Protein AF-0000000078103869 (afdb_homodimer)

Sequence (436 aa):
MKSFYYKFLCLVILSFFNNHHFGSADPTDGFTLVPLTEDNFKLQKPYNEPLDDRYSYKDGVRSFWIYNNDKPFKTDSTTRPRTELRITGHDYSSGIWQFEGYAYVPSGTSGVTIVQIHGATEGATTLQLRMYEGDGGDLRYYRYNLVDTDLYDKWFRVNIIHNVDKGKVIVFIDGVKKFVVKDQGPGDLYFKCGVYAAPFNSSNYMESRWKEIKLYKKMKSFYYKFLCLVILSFFNNHHFGSADPTDGFTLVPLTEDNFKLQKPYNEPLDDRYSYKDGVRSFWIYNNDKPFKTDSTTRPRTELRITGHDYSSGIWQFEGYAYVPSGTSGVTIVQIHGATEGATTLQLRMYEGDGGDLRYYRYNLVDTDLYDKWFRVNIIHNVDKGKVIVFIDGVKKFVVKDQGPGDLYFKCGVYAAPFNSSNYMESRWKEIKLYKK

Foldseek 3Di:
DPPPPPPPPPPPPPPPPPPPPVPQDFPCPPWDFDDDDPVQKDWFFQCPDDLVVAWDDDPQKIKGKDFQPGHDRDPPDPFTTFIKIWGDPDFDFAAKKKKKWKKAWAAQFAQKFFKFKAFDPPPRTQWTWGWHPPALIFTAGADPHTQDDNRHPDIKMWMWMQHQVVQKIWIDINRHTRDIDGTPHGGRITMMGWIGGHPPDGGRMTMMMIGDITMIGD/DDDPPPPPPPPPPPPPPPPPPVPQDFPCPPWDFDDDDPVQKDWFFQCPDDLVVAWDDDPQKIKGKDFQPGHDRDPPDPFTTFIKIWGDPDFDFAAKKKKKWKKAWAQQFAQKFFKFKAFDPPPRTQWTWGWHPPALIFTAGADPHTQDDNRHPDIKMWMWMQHQVVQKIWIDINRHTRDIDGTPHGGRITMMGWIGGHPPDGGRMTMMMIGDITMIGD

InterPro domains:
  IPR013320 Concanavalin A-like lectin/glucanase domain superfamily [SSF49899] (41-217)
  IPR014895 Alginate lyase 2 [PF08787] (39-216)

Organism: Rosa chinensis (NCBI:txid74649)

Structure (mmCIF, N/CA/C/O backbone):
data_AF-0000000078103869-model_v1
#
loop_
_entity.id
_entity.type
_entity.pdbx_description
1 polymer 'Putative concanavalin A-like lectin/glucanase domain-containing protein'
#
loop_
_atom_site.group_PDB
_atom_site.id
_atom_site.type_symbol
_atom_site.label_atom_id
_atom_site.label_alt_id
_atom_site.label_comp_id
_atom_site.label_asym_id
_atom_site.label_entity_id
_atom_site.label_seq_id
_atom_site.pdbx_PDB_ins_code
_atom_site.Cartn_x
_atom_site.Cartn_y
_atom_site.Cartn_z
_atom_site.occupancy
_atom_site.B_iso_or_equiv
_atom_site.auth_seq_id
_atom_site.auth_comp_id
_atom_site.auth_asym_id
_atom_site.auth_atom_id
_atom_site.pdbx_PDB_model_num
ATOM 1 N N . MET A 1 1 ? 47.844 17.188 -63.688 1 28.3 1 MET A N 1
ATOM 2 C CA . MET A 1 1 ? 46.469 16.688 -63.531 1 28.3 1 MET A CA 1
ATOM 3 C C . MET A 1 1 ? 46.062 16.703 -62.062 1 28.3 1 MET A C 1
ATOM 5 O O . MET A 1 1 ? 46.5 15.852 -61.281 1 28.3 1 MET A O 1
ATOM 9 N N . LYS A 1 2 ? 46.094 18 -61.469 1 35.94 2 LYS A N 1
ATOM 10 C CA . LYS A 1 2 ? 45.875 18.375 -60.062 1 35.94 2 LYS A CA 1
ATOM 11 C C . LYS A 1 2 ? 44.5 17.906 -59.594 1 35.94 2 LYS A C 1
ATOM 13 O O . LYS A 1 2 ? 43.5 18.219 -60.219 1 35.94 2 LYS A O 1
ATOM 18 N N . SER A 1 3 ? 44.438 16.75 -58.844 1 34.41 3 SER A N 1
ATOM 19 C CA . SER A 1 3 ? 43.375 16.016 -58.188 1 34.41 3 SER A CA 1
ATOM 20 C C . SER A 1 3 ? 42.625 16.906 -57.188 1 34.41 3 SER A C 1
ATOM 22 O O . SER A 1 3 ? 43.25 17.562 -56.344 1 34.41 3 SER A O 1
ATOM 24 N N . PHE A 1 4 ? 41.5 17.562 -57.562 1 34.81 4 PHE A N 1
ATOM 25 C CA . PHE A 1 4 ? 40.562 18.359 -56.812 1 34.81 4 PHE A CA 1
ATOM 26 C C . PHE A 1 4 ? 40 17.547 -55.625 1 34.81 4 PHE A C 1
ATOM 28 O O . PHE A 1 4 ? 39.406 16.484 -55.844 1 34.81 4 PHE A O 1
ATOM 35 N N . TYR A 1 5 ? 40.562 17.594 -54.469 1 32.09 5 TYR A N 1
ATOM 36 C CA . TYR A 1 5 ? 40.156 17.062 -53.188 1 32.09 5 TYR A CA 1
ATOM 37 C C . TYR A 1 5 ? 38.812 17.609 -52.75 1 32.09 5 TYR A C 1
ATOM 39 O O . TYR A 1 5 ? 38.625 18.828 -52.625 1 32.09 5 TYR A O 1
ATOM 47 N N . TYR A 1 6 ? 37.656 17.094 -53.281 1 29.59 6 TYR A N 1
ATOM 48 C CA . TYR A 1 6 ? 36.312 17.406 -52.844 1 29.59 6 TYR A CA 1
ATOM 49 C C . TYR A 1 6 ? 36.188 17.203 -51.312 1 29.59 6 TYR A C 1
ATOM 51 O O . TYR A 1 6 ? 36.5 16.125 -50.812 1 29.59 6 TYR A O 1
ATOM 59 N N . LYS A 1 7 ? 36.312 18.297 -50.5 1 33.09 7 LYS A N 1
ATOM 60 C CA . LYS A 1 7 ? 36.031 18.406 -49.094 1 33.09 7 LYS A CA 1
ATOM 61 C C . LYS A 1 7 ? 34.562 18.016 -48.781 1 33.09 7 LYS A C 1
ATOM 63 O O . LYS A 1 7 ? 33.625 18.641 -49.312 1 33.09 7 LYS A O 1
ATOM 68 N N . PHE A 1 8 ? 34.188 16.688 -48.75 1 32.72 8 PHE A N 1
ATOM 69 C CA . PHE A 1 8 ? 32.875 16.234 -48.281 1 32.72 8 PHE A CA 1
ATOM 70 C C . PHE A 1 8 ? 32.562 16.812 -46.906 1 32.72 8 PHE A C 1
ATOM 72 O O . PHE A 1 8 ? 33.312 16.562 -45.938 1 32.72 8 PHE A O 1
ATOM 79 N N . LEU A 1 9 ? 32.062 18.031 -46.812 1 30.16 9 LEU A N 1
ATOM 80 C CA . LEU A 1 9 ? 31.484 18.578 -45.594 1 30.16 9 LEU A CA 1
ATOM 81 C C . LEU A 1 9 ? 30.359 17.688 -45.094 1 30.16 9 LEU A C 1
ATOM 83 O O . LEU A 1 9 ? 29.344 17.516 -45.781 1 30.16 9 LEU A O 1
ATOM 87 N N . CYS A 1 10 ? 30.625 16.641 -44.344 1 28.56 10 CYS A N 1
ATOM 88 C CA . CYS A 1 10 ? 29.625 15.875 -43.625 1 28.56 10 CYS A CA 1
ATOM 89 C C . CYS A 1 10 ? 28.828 16.766 -42.688 1 28.56 10 CYS A C 1
ATOM 91 O O . CYS A 1 10 ? 29.391 17.344 -41.75 1 28.56 10 CYS A O 1
ATOM 93 N N . LEU A 1 11 ? 27.797 17.422 -43.156 1 32.09 11 LEU A N 1
ATOM 94 C CA . LEU A 1 11 ? 26.797 18.031 -42.281 1 32.09 11 LEU A CA 1
ATOM 95 C C . LEU A 1 11 ? 26.297 17.047 -41.25 1 32.09 11 LEU A C 1
ATOM 97 O O . LEU A 1 11 ? 25.719 16.016 -41.594 1 32.09 11 LEU A O 1
ATOM 101 N N . VAL A 1 12 ? 26.984 16.969 -40.156 1 33.88 12 VAL A N 1
ATOM 102 C CA . VAL A 1 12 ? 26.453 16.297 -38.969 1 33.88 12 VAL A CA 1
ATOM 103 C C . VAL A 1 12 ? 25.062 16.844 -38.625 1 33.88 12 VAL A C 1
ATOM 105 O O . VAL A 1 12 ? 24.906 18.031 -38.344 1 33.88 12 VAL A O 1
ATOM 108 N N . ILE A 1 13 ? 24.031 16.391 -39.312 1 35.06 13 ILE A N 1
ATOM 109 C CA . ILE A 1 13 ? 22.688 16.625 -38.812 1 35.06 13 ILE A CA 1
ATOM 110 C C . ILE A 1 13 ? 22.578 16.188 -37.375 1 35.06 13 ILE A C 1
ATOM 112 O O . ILE A 1 13 ? 22.719 15.008 -37.062 1 35.06 13 ILE A O 1
ATOM 116 N N . LEU A 1 14 ? 23.109 17.016 -36.5 1 34.69 14 LEU A N 1
ATOM 117 C CA . LEU A 1 14 ? 22.703 16.828 -35.094 1 34.69 14 LEU A CA 1
ATOM 118 C C . LEU A 1 14 ? 21.188 16.734 -34.969 1 34.69 14 LEU A C 1
ATOM 120 O O . LEU A 1 14 ? 20.484 17.719 -35.219 1 34.69 14 LEU A O 1
ATOM 124 N N . SER A 1 15 ? 20.609 15.711 -35.5 1 34.75 15 SER A N 1
ATOM 125 C CA . SER A 1 15 ? 19.234 15.492 -35.031 1 34.75 15 SER A CA 1
ATOM 126 C C . SER A 1 15 ? 19.125 15.711 -33.531 1 34.75 15 SER A C 1
ATOM 128 O O . SER A 1 15 ? 19.797 15.047 -32.75 1 34.75 15 SER A O 1
ATOM 130 N N . PHE A 1 16 ? 18.906 16.906 -33.156 1 36.47 16 PHE A N 1
ATOM 131 C CA . PHE A 1 16 ? 18.328 17.094 -31.844 1 36.47 16 PHE A CA 1
ATOM 132 C C . PHE A 1 16 ? 17.172 16.125 -31.625 1 36.47 16 PHE A C 1
ATOM 134 O O . PHE A 1 16 ? 16.109 16.281 -32.219 1 36.47 16 PHE A O 1
ATOM 141 N N . PHE A 1 17 ? 17.438 14.859 -31.5 1 36.44 17 PHE A N 1
ATOM 142 C CA . PHE A 1 17 ? 16.406 14.102 -30.812 1 36.44 17 PHE A CA 1
ATOM 143 C C . PHE A 1 17 ? 15.867 14.891 -29.625 1 36.44 17 PHE A C 1
ATOM 145 O O . PHE A 1 17 ? 16.547 15.055 -28.609 1 36.44 17 PHE A O 1
ATOM 152 N N . ASN A 1 18 ? 15.102 15.844 -29.922 1 34.44 18 ASN A N 1
ATOM 153 C CA . ASN A 1 18 ? 14.234 16.234 -28.812 1 34.44 18 ASN A CA 1
ATOM 154 C C . ASN A 1 18 ? 13.656 15.008 -28.109 1 34.44 18 ASN A C 1
ATOM 156 O O . ASN A 1 18 ? 12.883 14.25 -28.703 1 34.44 18 ASN A O 1
ATOM 160 N N . ASN A 1 19 ? 14.438 14.359 -27.328 1 36.31 19 ASN A N 1
ATOM 161 C CA . ASN A 1 19 ? 13.773 13.547 -26.328 1 36.31 19 ASN A CA 1
ATOM 162 C C . ASN A 1 19 ? 12.453 14.164 -25.875 1 36.31 19 ASN A C 1
ATOM 164 O O . ASN A 1 19 ? 12.445 15.094 -25.062 1 36.31 19 ASN A O 1
ATOM 168 N N . HIS A 1 20 ? 11.508 14.266 -26.75 1 37.09 20 HIS A N 1
ATOM 169 C CA . HIS A 1 20 ? 10.172 14.414 -26.188 1 37.09 20 HIS A CA 1
ATOM 170 C C . HIS A 1 20 ? 9.984 13.508 -24.969 1 37.09 20 HIS A C 1
ATOM 172 O O . HIS A 1 20 ? 9.945 12.289 -25.109 1 37.09 20 HIS A O 1
ATOM 178 N N . HIS A 1 21 ? 10.594 13.773 -23.906 1 40.84 21 HIS A N 1
ATOM 179 C CA . HIS A 1 21 ? 10.047 13.195 -22.688 1 40.84 21 HIS A CA 1
ATOM 180 C C . HIS A 1 21 ? 8.523 13.148 -22.734 1 40.84 21 HIS A C 1
ATOM 182 O O . HIS A 1 21 ? 7.867 14.18 -22.891 1 40.84 21 HIS A O 1
ATOM 188 N N . PHE A 1 22 ? 7.902 12.383 -23.469 1 44.97 22 PHE A N 1
ATOM 189 C CA . PHE A 1 22 ? 6.484 12.195 -23.188 1 44.97 22 PHE A CA 1
ATOM 190 C C . PHE A 1 22 ? 6.191 12.453 -21.703 1 44.97 22 PHE A C 1
ATOM 192 O O . PHE A 1 22 ? 6.57 11.656 -20.844 1 44.97 22 PHE A O 1
ATOM 199 N N . GLY A 1 23 ? 6.344 13.641 -21.312 1 50.03 23 GLY A N 1
ATOM 200 C CA . GLY A 1 23 ? 6.117 14.102 -19.953 1 50.03 23 GLY A CA 1
ATOM 201 C C . GLY A 1 23 ? 4.898 13.469 -19.297 1 50.03 23 GLY A C 1
ATOM 202 O O . GLY A 1 23 ? 3.801 13.516 -19.859 1 50.03 23 GLY A O 1
ATOM 203 N N . SER A 1 24 ? 5.027 12.461 -18.562 1 68.5 24 SER A N 1
ATOM 204 C CA . SER A 1 24 ? 3.912 12.008 -17.734 1 68.5 24 SER A CA 1
ATOM 205 C C . SER A 1 24 ? 3.027 13.172 -17.312 1 68.5 24 SER A C 1
ATOM 207 O O . SER A 1 24 ? 3.525 14.266 -17.031 1 68.5 24 SER A O 1
ATOM 209 N N . ALA A 1 25 ? 1.708 13.109 -17.641 1 86.94 25 ALA A N 1
ATOM 210 C CA . ALA A 1 25 ? 0.705 14.109 -17.281 1 86.94 25 ALA A CA 1
ATOM 211 C C . ALA A 1 25 ? 0.871 14.547 -15.82 1 86.94 25 ALA A C 1
ATOM 213 O O . ALA A 1 25 ? 1.187 13.727 -14.953 1 86.94 25 ALA A O 1
ATOM 214 N N . ASP A 1 26 ? 0.937 15.906 -15.664 1 97.62 26 ASP A N 1
ATOM 215 C CA . ASP A 1 26 ? 0.982 16.453 -14.312 1 97.62 26 ASP A CA 1
ATOM 216 C C . ASP A 1 26 ? -0.229 16 -13.492 1 97.62 26 ASP A C 1
ATOM 218 O O . ASP A 1 26 ? -1.352 15.977 -14.008 1 97.62 26 ASP A O 1
ATOM 222 N N . PRO A 1 27 ? -0.037 15.672 -12.25 1 98.25 27 PRO A N 1
ATOM 223 C CA . PRO A 1 27 ? -1.172 15.188 -11.461 1 98.25 27 PRO A CA 1
ATOM 224 C C . PRO A 1 27 ? -2.303 16.203 -11.367 1 98.25 27 PRO A C 1
ATOM 226 O O . PRO A 1 27 ? -3.449 15.844 -11.094 1 98.25 27 PRO A O 1
ATOM 229 N N . THR A 1 28 ? -2.043 17.438 -11.562 1 98.62 28 THR A N 1
ATOM 230 C CA . THR A 1 28 ? -3.064 18.469 -11.383 1 98.62 28 THR A CA 1
ATOM 231 C C . THR A 1 28 ? -3.85 18.688 -12.68 1 98.62 28 THR A C 1
ATOM 233 O 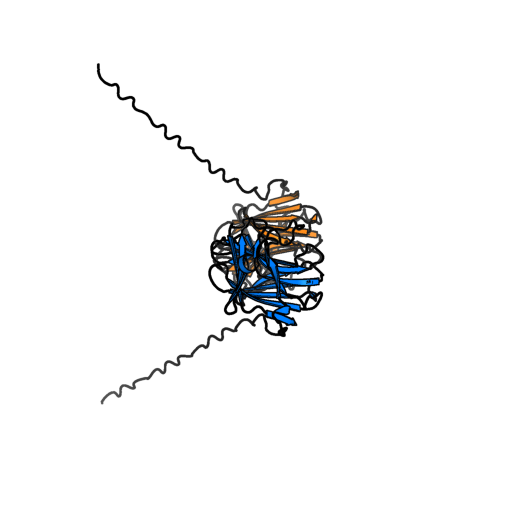O . THR A 1 28 ? -4.832 19.422 -12.695 1 98.62 28 THR A O 1
ATOM 236 N N . ASP A 1 29 ? -3.398 18.062 -13.766 1 98.25 29 ASP A N 1
ATOM 237 C CA . ASP A 1 29 ? -4.105 18.203 -15.031 1 98.25 29 ASP A CA 1
ATOM 238 C C . ASP A 1 29 ? -5.574 17.812 -14.891 1 98.25 29 ASP A C 1
ATOM 240 O O . ASP A 1 29 ? -5.891 16.766 -14.328 1 98.25 29 ASP A O 1
ATOM 244 N N . GLY A 1 30 ? -6.43 18.672 -15.438 1 98 30 GLY A N 1
ATOM 245 C CA . GLY A 1 30 ? -7.859 18.406 -15.398 1 98 30 GLY A CA 1
ATOM 246 C C . GLY A 1 30 ? -8.516 18.875 -14.109 1 98 30 GLY A C 1
ATOM 247 O O . GLY A 1 30 ? -9.734 18.797 -13.961 1 98 30 GLY A O 1
ATOM 248 N N . PHE A 1 31 ? -7.789 19.375 -13.156 1 98.75 31 PHE A N 1
ATOM 249 C CA . PHE A 1 31 ? -8.328 19.891 -11.898 1 98.75 31 PHE A CA 1
ATOM 250 C C . PHE A 1 31 ? -8.469 21.406 -11.945 1 98.75 31 PHE A C 1
ATOM 252 O O . PHE A 1 31 ? -7.777 22.062 -12.727 1 98.75 31 PHE A O 1
ATOM 259 N N . THR A 1 32 ? -9.367 21.859 -11.062 1 98.81 32 THR A N 1
ATOM 260 C CA . THR A 1 32 ? -9.531 23.297 -10.852 1 98.81 32 THR A CA 1
ATOM 261 C C . THR A 1 32 ? -9 23.719 -9.484 1 98.81 32 THR A C 1
ATOM 263 O O . THR A 1 32 ? -9.305 23.078 -8.477 1 98.81 32 THR A O 1
ATOM 266 N N . LEU A 1 33 ? -8.273 24.75 -9.484 1 98.69 33 LEU A N 1
ATOM 267 C CA . LEU A 1 33 ? -7.727 25.281 -8.242 1 98.69 33 LEU A CA 1
ATOM 268 C C . LEU A 1 33 ? -8.828 25.859 -7.367 1 98.69 33 LEU A C 1
ATOM 270 O O . LEU A 1 33 ? -9.68 26.609 -7.855 1 98.69 33 LEU A O 1
ATOM 274 N N . VAL A 1 34 ? -8.82 25.484 -6.117 1 98.75 34 VAL A N 1
ATOM 275 C CA . VAL A 1 34 ? -9.711 26.062 -5.117 1 98.75 34 VAL A CA 1
ATOM 276 C C . VAL A 1 34 ? -9.008 27.234 -4.426 1 98.75 34 VAL A C 1
ATOM 278 O O . VAL A 1 34 ? -7.961 27.062 -3.805 1 98.75 34 VAL A O 1
ATOM 281 N N . PRO A 1 35 ? -9.555 28.438 -4.555 1 98.06 35 PRO A N 1
ATOM 282 C CA . PRO A 1 35 ? -8.898 29.562 -3.879 1 98.06 35 PRO A CA 1
ATOM 283 C C . PRO A 1 35 ? -8.883 29.406 -2.359 1 98.06 35 PRO A C 1
ATOM 285 O O . PRO A 1 35 ? -9.93 29.141 -1.755 1 98.06 35 PRO A O 1
ATOM 288 N N . LEU A 1 36 ? -7.742 29.562 -1.756 1 98.38 36 LEU A N 1
ATOM 289 C CA . LEU A 1 36 ? -7.57 29.531 -0.307 1 98.38 36 LEU A CA 1
ATOM 290 C C . LEU A 1 36 ? -7.043 30.875 0.201 1 98.38 36 LEU A C 1
ATOM 292 O O . LEU A 1 36 ? -6.301 31.562 -0.503 1 98.38 36 LEU A O 1
ATOM 296 N N . THR A 1 37 ? -7.484 31.219 1.363 1 97.62 37 THR A N 1
ATOM 297 C CA . THR A 1 37 ? -6.914 32.344 2.109 1 97.62 37 THR A CA 1
ATOM 298 C C . THR A 1 37 ? -6.355 31.859 3.449 1 97.62 37 THR A C 1
ATOM 300 O O . THR A 1 37 ? -6.523 30.688 3.82 1 97.62 37 THR A O 1
ATOM 303 N N . GLU A 1 38 ? -5.727 32.75 4.117 1 97.25 38 GLU A N 1
ATOM 304 C CA . GLU A 1 38 ? -5.16 32.406 5.414 1 97.25 38 GLU A CA 1
ATOM 305 C C . GLU A 1 38 ? -6.25 31.953 6.383 1 97.25 38 GLU A C 1
ATOM 307 O O . GLU A 1 38 ? -5.988 31.141 7.281 1 97.25 38 GLU A O 1
ATOM 312 N N . ASP A 1 39 ? -7.473 32.406 6.145 1 97.69 39 ASP A N 1
ATOM 313 C CA . ASP A 1 39 ? -8.586 32.031 7.02 1 97.69 39 ASP A CA 1
ATOM 314 C C . ASP A 1 39 ? -8.922 30.562 6.898 1 97.69 39 ASP A C 1
ATOM 316 O O . ASP A 1 39 ? -9.578 29.984 7.773 1 97.69 39 ASP A O 1
ATOM 320 N N . ASN A 1 40 ? -8.531 29.922 5.844 1 98.69 40 ASN A N 1
ATOM 321 C CA . ASN A 1 40 ? -8.805 28.5 5.629 1 98.69 40 ASN A CA 1
ATOM 322 C C . ASN A 1 40 ? -7.832 27.625 6.406 1 98.69 40 ASN A C 1
ATOM 324 O O . ASN A 1 40 ? -8.047 26.406 6.531 1 98.69 40 ASN A O 1
ATOM 328 N N . PHE A 1 41 ? -6.746 28.219 6.879 1 98.62 41 PHE A N 1
ATOM 329 C CA . PHE A 1 41 ? -5.727 27.438 7.566 1 98.62 41 PHE A CA 1
ATOM 330 C C . PHE A 1 41 ? -5.887 27.547 9.078 1 98.62 41 PHE A C 1
ATOM 332 O O . PHE A 1 41 ? -5.484 28.547 9.68 1 98.62 41 PHE A O 1
ATOM 339 N N . LYS A 1 42 ? -6.426 26.5 9.656 1 98.44 42 LYS A N 1
ATOM 340 C CA . LYS A 1 42 ? -6.594 26.453 11.102 1 98.44 42 LYS A CA 1
ATOM 341 C C . LYS A 1 42 ? -5.484 25.656 11.766 1 98.44 42 LYS A C 1
ATOM 343 O O . LYS A 1 42 ? -5.27 24.484 11.43 1 98.44 42 LYS A O 1
ATOM 348 N N . LEU A 1 43 ? -4.875 26.234 12.75 1 98.62 43 LEU A N 1
ATOM 349 C CA . LEU A 1 43 ? -3.709 25.625 13.375 1 98.62 43 LEU A CA 1
ATOM 350 C C . LEU A 1 43 ? -4.094 24.922 14.664 1 98.62 43 LEU A C 1
ATOM 352 O O . LEU A 1 43 ? -4.922 25.422 15.43 1 98.62 43 LEU A O 1
ATOM 356 N N . GLN A 1 44 ? -3.516 23.766 14.875 1 98.25 44 GLN A N 1
ATOM 357 C CA . GLN A 1 44 ? -3.518 23.016 16.141 1 98.25 44 GLN A CA 1
ATOM 358 C C . GLN A 1 44 ? -2.098 22.828 16.656 1 98.25 44 GLN A C 1
ATOM 360 O O . GLN A 1 44 ? -1.168 22.609 15.883 1 98.25 44 GLN A O 1
ATOM 365 N N . LYS A 1 45 ? -1.95 22.969 17.938 1 98.62 45 LYS A N 1
ATOM 366 C CA . LYS A 1 45 ? -0.658 22.828 18.594 1 98.62 45 LYS A CA 1
ATOM 367 C C . LYS A 1 45 ? -0.825 22.344 20.031 1 98.62 45 LYS A C 1
ATOM 369 O O . LYS A 1 45 ? -1.948 22.234 20.531 1 98.62 45 LYS A O 1
ATOM 374 N N . PRO A 1 46 ? 0.286 21.922 20.703 1 98.81 46 PRO A N 1
ATOM 375 C CA . PRO A 1 46 ? 0.129 21.578 22.109 1 98.81 46 PRO A CA 1
ATOM 376 C C . PRO A 1 46 ? -0.545 22.672 22.922 1 98.81 46 PRO A C 1
ATOM 378 O O . PRO A 1 46 ? -0.154 23.844 22.828 1 98.81 46 PRO A O 1
ATOM 381 N N . TYR A 1 47 ? -1.505 22.297 23.797 1 98.5 47 TYR A N 1
ATOM 382 C CA . TYR A 1 47 ? -2.426 23.266 24.359 1 98.5 47 TYR A CA 1
ATOM 383 C C . TYR A 1 47 ? -1.694 24.234 25.297 1 98.5 47 TYR A C 1
ATOM 385 O O . TYR A 1 47 ? -2.16 25.344 25.531 1 98.5 47 TYR A O 1
ATOM 393 N N . ASN A 1 48 ? -0.55 23.828 25.812 1 98.44 48 ASN A N 1
ATOM 394 C CA . ASN A 1 48 ? 0.141 24.625 26.828 1 98.44 48 ASN A CA 1
ATOM 395 C C . ASN A 1 48 ? 1.353 25.344 26.25 1 98.44 48 ASN A C 1
ATOM 397 O O . ASN A 1 48 ? 2.227 25.797 26.984 1 98.44 48 ASN A O 1
ATOM 401 N N . GLU A 1 49 ? 1.549 25.266 24.984 1 98.44 49 GLU A N 1
ATOM 402 C CA . GLU A 1 49 ? 2.654 25.969 24.328 1 98.44 49 GLU A CA 1
ATOM 403 C C . GLU A 1 49 ? 2.154 27.141 23.5 1 98.44 49 GLU A C 1
ATOM 405 O O . GLU A 1 49 ? 1.136 27.047 22.812 1 98.44 49 GLU A O 1
ATOM 410 N N . PRO A 1 50 ? 2.871 28.328 23.594 1 97.94 50 PRO A N 1
ATOM 411 C CA . PRO A 1 50 ? 2.543 29.391 22.641 1 97.94 50 PRO A CA 1
ATOM 412 C C . PRO A 1 50 ? 2.758 28.969 21.188 1 97.94 50 PRO A C 1
ATOM 414 O O . PRO A 1 50 ? 3.67 28.188 20.906 1 97.94 50 PRO A O 1
ATOM 417 N N . LEU A 1 51 ? 1.969 29.453 20.281 1 97.69 51 LEU A N 1
ATOM 418 C CA . LEU A 1 51 ? 2.014 29.078 18.875 1 97.69 51 LEU A CA 1
ATOM 419 C C . LEU A 1 51 ? 3.402 29.312 18.281 1 97.69 51 LEU A C 1
ATOM 421 O O . LEU A 1 51 ? 3.926 28.469 17.547 1 97.69 51 LEU A O 1
ATOM 425 N N . ASP A 1 52 ? 4.082 30.438 18.641 1 97.94 52 ASP A N 1
ATOM 426 C CA . ASP A 1 52 ? 5.359 30.828 18.062 1 97.94 52 ASP A CA 1
ATOM 427 C C . ASP A 1 52 ? 6.477 29.891 18.5 1 97.94 52 ASP A C 1
ATOM 429 O O . ASP A 1 52 ? 7.57 29.891 17.938 1 97.94 52 ASP A O 1
ATOM 433 N N . ASP A 1 53 ? 6.184 29.062 19.453 1 98.56 53 ASP A N 1
ATOM 434 C CA . ASP A 1 53 ? 7.172 28.094 19.922 1 98.56 53 ASP A CA 1
ATOM 435 C C . ASP A 1 53 ? 7.027 26.766 19.172 1 98.56 53 ASP A C 1
ATOM 437 O O . ASP A 1 53 ? 7.832 25.844 19.359 1 98.56 53 ASP A O 1
ATOM 441 N N . ARG A 1 54 ? 6.023 26.688 18.312 1 98.88 54 ARG A N 1
ATOM 442 C CA . ARG A 1 54 ? 5.793 25.422 17.625 1 98.88 54 ARG A CA 1
ATOM 443 C C . ARG A 1 54 ? 5.473 25.641 16.156 1 98.88 54 ARG A C 1
ATOM 445 O O . ARG A 1 54 ? 5.289 24.672 15.406 1 98.88 54 ARG A O 1
ATOM 452 N N . TYR A 1 55 ? 5.387 26.844 15.703 1 98.88 55 TYR A N 1
ATOM 453 C CA . TYR A 1 55 ? 4.992 27.172 14.336 1 98.88 55 TYR A CA 1
ATOM 454 C C . TYR A 1 55 ? 5.594 28.5 13.891 1 98.88 55 TYR A C 1
ATOM 456 O O . TYR A 1 55 ? 5.719 29.422 14.688 1 98.88 55 TYR A O 1
ATOM 464 N N . SER A 1 56 ? 5.984 28.594 12.68 1 98.81 56 SER A N 1
ATOM 465 C CA . SER A 1 56 ? 6.383 29.859 12.078 1 98.81 56 SER A CA 1
ATOM 466 C C . SER A 1 56 ? 5.969 29.922 10.609 1 98.81 56 SER A C 1
ATOM 468 O O . SER A 1 56 ? 5.875 28.906 9.938 1 98.81 56 SER A O 1
ATOM 470 N N . TYR A 1 57 ? 5.574 31.016 10.156 1 98.5 57 TYR A N 1
ATOM 471 C CA . TYR A 1 57 ? 5.328 31.312 8.75 1 98.5 57 TYR A CA 1
ATOM 472 C C . TYR A 1 57 ? 6.188 32.5 8.289 1 98.5 57 TYR A C 1
ATOM 474 O O . TYR A 1 57 ? 5.926 33.625 8.648 1 98.5 57 TYR A O 1
ATOM 482 N N . LYS A 1 58 ? 7.195 32.156 7.559 1 98.06 58 LYS A N 1
ATOM 483 C CA . LYS A 1 58 ? 8.164 33.125 7.102 1 98.06 58 LYS A CA 1
ATOM 484 C C . LYS A 1 58 ? 8.539 32.906 5.637 1 98.06 58 LYS A C 1
ATOM 486 O O . LYS A 1 58 ? 8.844 31.781 5.238 1 98.06 58 LYS A O 1
ATOM 491 N N . ASP A 1 59 ? 8.406 33.938 4.797 1 97.56 59 ASP A N 1
ATOM 492 C CA . ASP A 1 59 ? 8.844 33.906 3.404 1 97.56 59 ASP A CA 1
ATOM 493 C C . ASP A 1 59 ? 8.164 32.781 2.639 1 97.56 59 ASP A C 1
ATOM 495 O O . ASP A 1 59 ? 8.828 32.031 1.921 1 97.56 59 ASP A O 1
ATOM 499 N N . GLY A 1 60 ? 6.91 32.562 2.916 1 97.81 60 GLY A N 1
ATOM 500 C CA . GLY A 1 60 ? 6.113 31.594 2.172 1 97.81 60 GLY A CA 1
ATOM 501 C C . G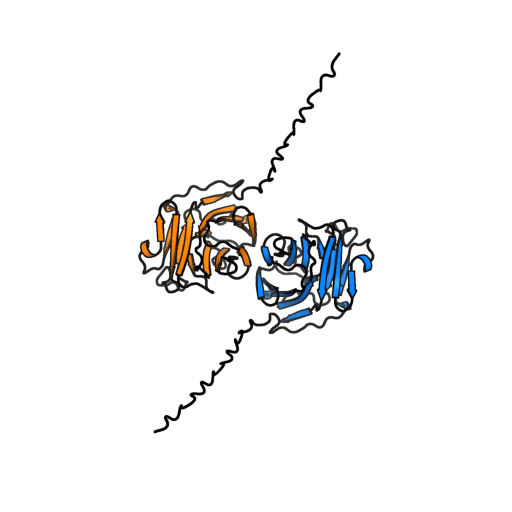LY A 1 60 ? 6.273 30.172 2.67 1 97.81 60 GLY A C 1
ATOM 502 O O . GLY A 1 60 ? 5.699 29.234 2.104 1 97.81 60 GLY A O 1
ATOM 503 N N . VAL A 1 61 ? 7.059 30.016 3.742 1 98.88 61 VAL A N 1
ATOM 504 C CA . VAL A 1 61 ? 7.312 28.688 4.281 1 98.88 61 VAL A CA 1
ATOM 505 C C . VAL A 1 61 ? 6.656 28.547 5.656 1 98.88 61 VAL A C 1
ATOM 507 O O . VAL A 1 61 ? 6.84 29.406 6.523 1 98.88 61 VAL A O 1
ATOM 510 N N . ARG A 1 62 ? 5.906 27.562 5.793 1 98.94 62 ARG A N 1
ATOM 511 C CA . ARG A 1 62 ? 5.344 27.203 7.09 1 98.94 62 ARG A CA 1
ATOM 512 C C . ARG A 1 62 ? 6.168 26.094 7.75 1 98.94 62 ARG A C 1
ATOM 514 O O . ARG A 1 62 ? 6.375 25.031 7.168 1 98.94 62 ARG A O 1
ATOM 521 N N . SER A 1 63 ? 6.625 26.375 8.93 1 98.94 63 SER A N 1
ATOM 522 C CA . SER A 1 63 ? 7.41 25.406 9.688 1 98.94 63 SER A CA 1
ATOM 523 C C . SER A 1 63 ? 6.645 24.922 10.914 1 98.94 63 SER A C 1
ATOM 525 O O . SER A 1 63 ? 6.082 25.719 11.664 1 98.94 63 SER A O 1
ATOM 527 N N . PHE A 1 64 ? 6.633 23.656 11.055 1 98.94 64 PHE A N 1
ATOM 528 C CA . PHE A 1 64 ? 5.953 22.984 12.156 1 98.94 64 PHE A CA 1
ATOM 529 C C . PHE A 1 64 ? 6.93 22.125 12.953 1 98.94 64 PHE A C 1
ATOM 531 O O . PHE A 1 64 ? 7.742 21.391 12.367 1 98.94 64 PHE A O 1
ATOM 538 N N . TRP A 1 65 ? 6.879 22.172 14.234 1 98.94 65 TRP A N 1
ATOM 539 C CA . TRP A 1 65 ? 7.727 21.266 14.992 1 98.94 65 TRP A CA 1
ATOM 540 C C . TRP A 1 65 ? 7.117 20.953 16.359 1 98.94 65 TRP A C 1
ATOM 542 O O . TRP A 1 65 ? 6.25 21.688 16.828 1 98.94 65 TRP A O 1
ATOM 552 N N . ILE A 1 66 ? 7.449 19.859 16.875 1 98.94 66 ILE A N 1
ATOM 553 C CA . ILE A 1 66 ? 7.055 19.422 18.203 1 98.94 66 ILE A CA 1
ATOM 554 C C . ILE A 1 66 ? 8.195 18.641 18.859 1 98.94 66 ILE A C 1
ATOM 556 O O . ILE A 1 66 ? 9.164 18.266 18.188 1 98.94 66 ILE A O 1
ATOM 560 N N . TYR A 1 67 ? 8.047 18.484 20.109 1 98.75 67 TYR A N 1
ATOM 561 C CA . TYR A 1 67 ? 8.82 17.5 20.859 1 98.75 67 TYR A CA 1
ATOM 562 C C . TYR A 1 67 ? 7.949 16.312 21.25 1 98.75 67 TYR A C 1
ATOM 564 O O . TYR A 1 67 ? 6.754 16.469 21.516 1 98.75 67 TYR A O 1
ATOM 572 N N . ASN A 1 68 ? 8.555 15.188 21.312 1 98.06 68 ASN A N 1
ATOM 573 C CA . ASN A 1 68 ? 7.84 13.938 21.547 1 98.06 68 ASN A CA 1
ATOM 574 C C . ASN A 1 68 ? 7.086 13.969 22.875 1 98.06 68 ASN A C 1
ATOM 576 O O . ASN A 1 68 ? 6.07 13.281 23.031 1 98.06 68 ASN A O 1
ATOM 580 N N . ASN A 1 69 ? 7.457 14.727 23.844 1 97.38 69 ASN A N 1
ATOM 581 C CA . ASN A 1 69 ? 6.828 14.766 25.156 1 97.38 69 ASN A CA 1
ATOM 582 C C . ASN A 1 69 ? 5.902 15.969 25.297 1 97.38 69 ASN A C 1
ATOM 584 O O . ASN A 1 69 ? 5.43 16.266 26.406 1 97.38 69 ASN A O 1
ATOM 588 N N . ASP A 1 70 ? 5.676 16.703 24.234 1 98.69 70 ASP A N 1
ATOM 589 C CA . ASP A 1 70 ? 4.691 17.781 24.266 1 98.69 70 ASP A CA 1
ATOM 590 C C . ASP A 1 70 ? 3.307 17.25 24.641 1 98.69 70 ASP A C 1
ATOM 592 O O . ASP A 1 70 ? 3.045 16.047 24.516 1 98.69 70 ASP A O 1
ATOM 596 N N . LYS A 1 71 ? 2.463 18.172 25.094 1 98.62 71 LYS A N 1
ATOM 597 C CA . LYS A 1 71 ? 1.078 17.828 25.406 1 98.62 71 LYS A CA 1
ATOM 598 C C . LYS A 1 71 ? 0.242 17.703 24.141 1 98.62 71 LYS A C 1
ATOM 600 O O . LYS A 1 71 ? 0.632 18.203 23.078 1 98.62 71 LYS A O 1
ATOM 605 N N . PRO A 1 72 ? -0.91 17 24.266 1 98.38 72 PRO A N 1
ATOM 606 C CA . PRO A 1 72 ? -1.832 16.969 23.125 1 98.38 72 PRO A CA 1
ATOM 607 C C . PRO A 1 72 ? -2.408 18.344 22.797 1 98.38 72 PRO A C 1
ATOM 609 O O . PRO A 1 72 ? -2.084 19.328 23.453 1 98.38 72 PRO A O 1
ATOM 612 N N . PHE A 1 73 ? -3.24 18.406 21.75 1 97.75 73 PHE A N 1
ATOM 613 C CA . PHE A 1 73 ? -3.709 19.688 21.25 1 97.75 73 PHE A CA 1
ATOM 614 C C . PHE A 1 73 ? -4.824 20.234 22.125 1 97.75 73 PHE A C 1
ATOM 616 O O . PHE A 1 73 ? -5.18 21.422 22.031 1 97.75 73 PHE A O 1
ATOM 623 N N . LYS A 1 74 ? -5.422 19.391 22.984 1 97.5 74 LYS A N 1
ATOM 624 C CA . LYS A 1 74 ? -6.402 19.781 23.984 1 97.5 74 LYS A CA 1
ATOM 625 C C . LYS A 1 74 ? -6.133 19.078 25.312 1 97.5 74 LYS A C 1
ATOM 627 O O . LYS A 1 74 ? -5.613 17.969 25.344 1 97.5 74 LYS A O 1
ATOM 632 N N . THR A 1 75 ? -6.609 19.672 26.391 1 97.25 75 THR A N 1
ATOM 633 C CA . THR A 1 75 ? -6.316 19.172 27.719 1 97.25 75 THR A CA 1
ATOM 634 C C . THR A 1 75 ? -6.969 17.812 27.953 1 97.25 75 THR A C 1
ATOM 636 O O . THR A 1 75 ? -6.453 17 28.703 1 97.25 75 THR A O 1
ATOM 639 N N . ASP A 1 76 ? -8.047 17.531 27.25 1 97.12 76 ASP A N 1
ATOM 640 C CA . ASP A 1 76 ? -8.789 16.297 27.484 1 97.12 76 ASP A CA 1
ATOM 641 C C . ASP A 1 76 ? -8.516 15.273 26.391 1 97.12 76 ASP A C 1
ATOM 643 O O . ASP A 1 76 ? -9.141 14.219 26.344 1 97.12 76 ASP A O 1
ATOM 647 N N . SER A 1 77 ? -7.641 15.57 25.562 1 96.31 77 SER A N 1
ATOM 648 C CA . SER A 1 77 ? -7.297 14.664 24.469 1 96.31 77 SER A CA 1
ATOM 649 C C . SER A 1 77 ? -6.254 13.641 24.906 1 96.31 77 SER A C 1
ATOM 651 O O . SER A 1 77 ? -5.32 13.977 25.641 1 96.31 77 SER A O 1
ATOM 653 N N . THR A 1 78 ? -6.41 12.383 24.422 1 95.44 78 THR A N 1
ATOM 654 C CA . THR A 1 78 ? -5.445 11.328 24.703 1 95.44 78 THR A CA 1
ATOM 655 C C . THR A 1 78 ? -4.527 11.094 23.516 1 95.44 78 THR A C 1
ATOM 657 O O . THR A 1 78 ? -3.816 10.094 23.453 1 95.44 78 THR A O 1
ATOM 660 N N . THR A 1 79 ? -4.602 11.969 22.516 1 97.12 79 THR A N 1
ATOM 661 C CA . THR A 1 79 ? -3.809 11.812 21.312 1 97.12 79 THR A CA 1
ATOM 662 C C . THR A 1 79 ? -2.365 12.242 21.547 1 97.12 79 THR A C 1
ATOM 664 O O . THR A 1 79 ? -2.059 12.867 22.562 1 97.12 79 THR A O 1
ATOM 667 N N . ARG A 1 80 ? -1.456 11.922 20.641 1 98.12 80 ARG A N 1
ATOM 668 C CA . ARG A 1 80 ? -0.067 12.359 20.672 1 98.12 80 ARG A CA 1
ATOM 669 C C . ARG A 1 80 ? 0.046 13.836 20.281 1 98.12 80 ARG A C 1
ATOM 671 O O . ARG A 1 80 ? -0.899 14.414 19.75 1 98.12 80 ARG A O 1
ATOM 678 N N . PRO A 1 81 ? 1.161 14.453 20.609 1 98.75 81 PRO A N 1
ATOM 679 C CA . PRO A 1 81 ? 1.305 15.875 20.297 1 98.75 81 PRO A CA 1
ATOM 680 C C . PRO A 1 81 ? 1.327 16.156 18.797 1 98.75 81 PRO A C 1
ATOM 682 O O . PRO A 1 81 ? 1.737 15.289 18.016 1 98.75 81 PRO A O 1
ATOM 685 N N . ARG A 1 82 ? 0.923 17.406 18.484 1 98.94 82 ARG A N 1
ATOM 686 C CA . ARG A 1 82 ? 0.914 17.828 17.078 1 98.94 82 ARG A CA 1
ATOM 687 C C . ARG A 1 82 ? 1.087 19.328 16.969 1 98.94 82 ARG A C 1
ATOM 689 O O . ARG A 1 82 ? 0.813 20.078 17.922 1 98.94 82 ARG A O 1
ATOM 696 N N . THR A 1 83 ? 1.659 19.766 15.953 1 98.94 83 THR A N 1
ATOM 697 C CA . THR A 1 83 ? 1.504 21.094 15.359 1 98.94 83 THR A CA 1
ATOM 698 C C . THR A 1 83 ? 1.161 20.969 13.875 1 98.94 83 THR A C 1
ATOM 700 O O . THR A 1 83 ? 2.01 20.594 13.062 1 98.94 83 THR A O 1
ATOM 703 N N . GLU A 1 84 ? -0.063 21.203 13.531 1 98.88 84 GLU A N 1
ATOM 704 C CA . GLU A 1 84 ? -0.553 20.969 12.18 1 98.88 84 GLU A CA 1
ATOM 705 C C . GLU A 1 84 ? -1.58 22.031 11.773 1 98.88 84 GLU A C 1
ATOM 707 O O . GLU A 1 84 ? -2.111 22.734 12.625 1 98.88 84 GLU A O 1
ATOM 712 N N . LEU A 1 85 ? -1.717 22.141 10.5 1 98.75 85 LEU A N 1
ATOM 713 C CA . LEU A 1 85 ? -2.781 22.969 9.953 1 98.75 85 LEU A CA 1
ATOM 714 C C . LEU A 1 85 ? -3.877 22.125 9.328 1 98.75 85 LEU A C 1
ATOM 716 O O . LEU A 1 85 ? -3.586 21.125 8.664 1 98.75 85 LEU A O 1
ATOM 720 N N . ARG A 1 86 ? -5.086 22.406 9.617 1 98.75 86 ARG A N 1
ATOM 721 C CA . ARG A 1 86 ? -6.266 21.875 8.953 1 98.75 86 ARG A CA 1
ATOM 722 C C . ARG A 1 86 ? -6.773 22.844 7.879 1 98.75 86 ARG A C 1
ATOM 724 O O . ARG A 1 86 ? -6.926 24.031 8.133 1 98.75 86 ARG A O 1
ATOM 731 N N . ILE A 1 87 ? -6.953 22.359 6.699 1 98.88 87 ILE A N 1
ATOM 732 C CA . ILE A 1 87 ? -7.602 23.172 5.68 1 98.88 87 ILE A CA 1
ATOM 733 C C . ILE A 1 87 ? -9.117 23.156 5.887 1 98.88 87 ILE A C 1
ATOM 735 O O . ILE A 1 87 ? -9.742 22.094 5.801 1 98.88 87 ILE A O 1
ATOM 739 N N . THR A 1 88 ? -9.703 24.281 6.121 1 98.75 88 THR A N 1
ATOM 740 C CA . THR A 1 88 ? -11.133 24.391 6.426 1 98.75 88 THR A CA 1
ATOM 741 C C . THR A 1 88 ? -11.875 25.109 5.305 1 98.75 88 THR A C 1
ATOM 743 O O . THR A 1 88 ? -11.258 25.719 4.43 1 98.75 88 THR A O 1
ATOM 746 N N . GLY A 1 89 ? -13.156 25 5.344 1 98.44 89 GLY A N 1
ATOM 747 C CA . GLY A 1 89 ? -14.016 25.719 4.402 1 98.44 89 GLY A CA 1
ATOM 748 C C . GLY A 1 89 ? -14.328 24.906 3.158 1 98.44 89 GLY A C 1
ATOM 749 O O . GLY A 1 89 ? -15.156 25.312 2.342 1 98.44 89 GLY A O 1
ATOM 750 N N . HIS A 1 90 ? -13.688 23.719 3.047 1 98.56 90 HIS A N 1
ATOM 751 C CA . HIS A 1 90 ? -13.867 22.906 1.854 1 98.56 90 HIS A CA 1
ATOM 752 C C . HIS A 1 90 ? -13.898 21.422 2.205 1 98.56 90 HIS A C 1
ATOM 754 O O . HIS A 1 90 ? -13.344 20.594 1.481 1 98.56 90 HIS A O 1
ATOM 760 N N . ASP A 1 91 ? -14.43 21.188 3.344 1 98.56 91 ASP A N 1
ATOM 761 C CA . ASP A 1 91 ? -14.664 19.781 3.678 1 98.56 91 ASP A CA 1
ATOM 762 C C . ASP A 1 91 ? -15.539 19.109 2.633 1 98.56 91 ASP A C 1
ATOM 764 O O . ASP A 1 91 ? -16.406 19.75 2.031 1 98.56 91 ASP A O 1
ATOM 768 N N . TYR A 1 92 ? -15.312 17.828 2.406 1 98.69 92 TYR A N 1
ATOM 769 C CA . TYR A 1 92 ? -15.984 17.172 1.291 1 98.69 92 TYR A CA 1
ATOM 770 C C . TYR A 1 92 ? -16.453 15.773 1.679 1 98.69 92 TYR A C 1
ATOM 772 O O . TYR A 1 92 ? -15.906 15.164 2.604 1 98.69 92 TYR A O 1
ATOM 780 N N . SER A 1 93 ? -17.484 15.258 0.971 1 98.12 93 SER A N 1
ATOM 781 C CA . SER A 1 93 ? -18.016 13.914 1.193 1 98.12 93 SER A CA 1
ATOM 782 C C . SER A 1 93 ? -18.219 13.172 -0.125 1 98.12 93 SER A C 1
ATOM 784 O O . SER A 1 93 ? -18.609 12.008 -0.133 1 98.12 93 SER A O 1
ATOM 786 N N . SER A 1 94 ? -17.969 13.844 -1.201 1 98.12 94 SER A N 1
ATOM 787 C CA . SER A 1 94 ? -18.062 13.289 -2.545 1 98.12 94 SER A CA 1
ATOM 788 C C . SER A 1 94 ? -17.141 14.016 -3.516 1 98.12 94 SER A C 1
ATOM 790 O O . SER A 1 94 ? -16.516 15.016 -3.156 1 98.12 94 SER A O 1
ATOM 792 N N . GLY A 1 95 ? -17 13.445 -4.73 1 98.12 95 GLY A N 1
ATOM 793 C CA . GLY A 1 95 ? -16.188 14.078 -5.758 1 98.12 95 GLY A CA 1
ATOM 794 C C . GLY A 1 95 ? -14.727 13.68 -5.699 1 98.12 95 GLY A C 1
ATOM 795 O O . GLY A 1 95 ? -14.383 12.672 -5.082 1 98.12 95 GLY A O 1
ATOM 796 N N . ILE A 1 96 ? -13.953 14.383 -6.52 1 98.81 96 ILE A N 1
ATOM 797 C CA . ILE A 1 96 ? -12.516 14.141 -6.602 1 98.81 96 ILE A CA 1
ATOM 798 C C . ILE A 1 96 ? -11.758 15.391 -6.141 1 98.81 96 ILE A C 1
ATOM 800 O O . ILE A 1 96 ? -11.953 16.469 -6.691 1 98.81 96 ILE A O 1
ATOM 804 N N . TRP A 1 97 ? -10.961 15.258 -5.117 1 98.94 97 TRP A N 1
ATOM 805 C CA . TRP A 1 97 ? -10.234 16.359 -4.492 1 98.94 97 TRP A CA 1
ATOM 806 C C . TRP A 1 97 ? -8.734 16.078 -4.484 1 98.94 97 TRP A C 1
ATOM 808 O O . TRP A 1 97 ? -8.305 14.922 -4.516 1 98.94 97 TRP A O 1
ATOM 818 N N . GLN A 1 98 ? -7.926 17.141 -4.48 1 98.94 98 GLN A N 1
ATOM 819 C CA . GLN A 1 98 ? -6.477 16.969 -4.516 1 98.94 98 GLN A CA 1
ATOM 820 C C . GLN A 1 98 ? -5.781 18 -3.619 1 98.94 98 GLN A C 1
ATOM 822 O O . GLN A 1 98 ? -6.094 19.188 -3.664 1 98.94 98 GLN A O 1
ATOM 827 N N . PHE A 1 99 ? -4.945 17.562 -2.768 1 98.94 99 PHE A N 1
ATOM 828 C CA . PHE A 1 99 ? -3.982 18.359 -2.025 1 98.94 99 PHE A CA 1
ATOM 829 C C . PHE A 1 99 ? -2.65 18.438 -2.76 1 98.94 99 PHE A C 1
ATOM 831 O O . PHE A 1 99 ? -2.178 17.422 -3.291 1 98.94 99 PHE A O 1
ATOM 838 N N . GLU A 1 100 ? -2.064 19.562 -2.789 1 98.94 100 GLU A N 1
ATOM 839 C CA . GLU A 1 100 ? -0.692 19.734 -3.256 1 98.94 100 GLU A CA 1
ATOM 840 C C . GLU A 1 100 ? 0.127 20.562 -2.277 1 98.94 100 GLU A C 1
ATOM 842 O O . GLU A 1 100 ? -0.369 21.547 -1.729 1 98.94 100 GLU A O 1
ATOM 847 N N . GLY A 1 101 ? 1.392 20.25 -2.078 1 98.94 101 GLY A N 1
ATOM 848 C CA . GLY A 1 101 ? 2.371 21.047 -1.348 1 98.94 101 GLY A CA 1
ATOM 849 C C . GLY A 1 101 ? 3.793 20.547 -1.53 1 98.94 101 GLY A C 1
ATOM 850 O O . GLY A 1 101 ? 4.012 19.438 -2.043 1 98.94 101 GLY A O 1
ATOM 851 N N . TYR A 1 102 ? 4.688 21.406 -1.202 1 98.94 102 TYR A N 1
ATOM 852 C CA . TYR A 1 102 ? 6.094 21.016 -1.135 1 98.94 102 TYR A CA 1
ATOM 853 C C . TYR A 1 102 ? 6.543 20.844 0.312 1 98.94 102 TYR A C 1
ATOM 855 O O . TYR A 1 102 ? 6.445 21.766 1.114 1 98.94 102 TYR A O 1
ATOM 863 N N . ALA A 1 103 ? 7.055 19.719 0.557 1 98.94 103 ALA A N 1
ATOM 864 C CA . ALA A 1 103 ? 7.441 19.375 1.923 1 98.94 103 ALA A CA 1
ATOM 865 C C . ALA A 1 103 ? 8.961 19.328 2.066 1 98.94 103 ALA A C 1
ATOM 867 O O . ALA A 1 103 ? 9.672 19.047 1.102 1 98.94 103 ALA A O 1
ATOM 868 N N . TYR A 1 104 ? 9.414 19.656 3.184 1 98.94 104 TYR A N 1
ATOM 869 C CA . TYR A 1 104 ? 10.797 19.5 3.631 1 98.94 104 TYR A CA 1
ATOM 870 C C . TYR A 1 104 ? 10.844 18.891 5.027 1 98.94 104 TYR A C 1
ATOM 872 O O . TYR A 1 104 ? 10.195 19.375 5.949 1 98.94 104 TYR A O 1
ATOM 880 N N . VAL A 1 105 ? 11.539 17.812 5.16 1 98.94 105 VAL A N 1
ATOM 881 C CA . VAL A 1 105 ? 11.711 17.172 6.453 1 98.94 105 VAL A CA 1
ATOM 882 C C . VAL A 1 105 ? 13.203 17 6.75 1 98.94 105 VAL A C 1
ATOM 884 O O . VAL A 1 105 ? 13.914 16.328 6.004 1 98.94 105 VAL A O 1
ATOM 887 N N . PRO A 1 106 ? 13.672 17.594 7.766 1 98.88 106 PRO A N 1
ATOM 888 C CA . PRO A 1 106 ? 15.094 17.453 8.086 1 98.88 106 PRO A CA 1
ATOM 889 C C . PRO A 1 106 ? 15.453 16.047 8.578 1 98.88 106 PRO A C 1
ATOM 891 O O . PRO A 1 106 ? 14.656 15.422 9.281 1 98.88 106 PRO A O 1
ATOM 894 N N . SER A 1 107 ? 16.656 15.68 8.133 1 98.56 107 SER A N 1
ATOM 895 C CA . SER A 1 107 ? 17.188 14.453 8.719 1 98.56 107 SER A CA 1
ATOM 896 C C . SER A 1 107 ? 17.172 14.516 10.242 1 98.56 107 SER A C 1
ATOM 898 O O . SER A 1 107 ? 17.328 15.594 10.828 1 98.56 107 SER A O 1
ATOM 900 N N . GLY A 1 108 ? 16.984 13.32 10.891 1 97.69 108 GLY A N 1
ATOM 901 C CA . GLY A 1 108 ? 16.859 13.289 12.336 1 97.69 108 GLY A CA 1
ATOM 902 C C . GLY A 1 108 ? 15.406 13.242 12.805 1 97.69 108 GLY A C 1
ATOM 903 O O . GLY A 1 108 ? 15.133 12.898 13.953 1 97.69 108 GLY A O 1
ATOM 904 N N . THR A 1 109 ? 14.523 13.703 11.969 1 98.75 109 THR A N 1
ATOM 905 C CA . THR A 1 109 ? 13.094 13.594 12.227 1 98.75 109 THR A CA 1
ATOM 906 C C . THR A 1 109 ? 12.586 12.203 11.859 1 98.75 109 THR A C 1
ATOM 908 O O . THR A 1 109 ? 12.805 11.727 10.742 1 98.75 109 THR A O 1
ATOM 911 N N . SER A 1 110 ? 11.906 11.547 12.766 1 98.75 110 SER A N 1
ATOM 912 C CA . SER A 1 110 ? 11.344 10.234 12.484 1 98.75 110 SER A CA 1
ATOM 913 C C . SER A 1 110 ? 10.031 10.023 13.227 1 98.75 110 SER A C 1
ATOM 915 O O . SER A 1 110 ? 9.805 10.617 14.281 1 98.75 110 SER A O 1
ATOM 917 N N . GLY A 1 111 ? 9.211 9.039 12.68 1 98.62 111 GLY A N 1
ATOM 918 C CA . GLY A 1 111 ? 7.949 8.727 13.336 1 98.62 111 GLY A CA 1
ATOM 919 C C . GLY A 1 111 ? 7.02 9.922 13.422 1 98.62 111 GLY A C 1
ATOM 920 O O . GLY A 1 111 ? 6.531 10.25 14.508 1 98.62 111 GLY A O 1
ATOM 921 N N . VAL A 1 112 ? 6.855 10.531 12.266 1 98.88 112 VAL A N 1
ATOM 922 C CA . VAL A 1 112 ? 6.051 11.742 12.242 1 98.88 112 VAL A CA 1
ATOM 923 C C . VAL A 1 112 ? 5.102 11.711 11.047 1 98.88 112 VAL A C 1
ATOM 925 O O . VAL A 1 112 ? 5.504 11.367 9.93 1 98.88 112 VAL A O 1
ATOM 928 N N . THR A 1 113 ? 3.828 11.984 11.258 1 98.94 113 THR A N 1
ATOM 929 C CA . THR A 1 113 ? 2.857 12.195 10.188 1 98.94 113 THR A CA 1
ATOM 930 C C . THR A 1 113 ? 2.959 13.609 9.633 1 98.94 113 THR A C 1
ATOM 932 O O . THR A 1 113 ? 2.842 14.586 10.375 1 98.94 113 THR A O 1
ATOM 935 N N . ILE A 1 114 ? 3.125 13.703 8.312 1 98.94 114 ILE A N 1
ATOM 936 C CA . ILE A 1 114 ? 3.381 15.055 7.824 1 98.94 114 ILE A CA 1
ATOM 937 C C . ILE A 1 114 ? 2.182 15.547 7.012 1 98.94 114 ILE A C 1
ATOM 939 O O . ILE A 1 114 ? 2.037 16.75 6.77 1 98.94 114 ILE A O 1
ATOM 943 N N . VAL A 1 115 ? 1.358 14.664 6.586 1 99 115 VAL A N 1
ATOM 944 C CA . VAL A 1 115 ? 0.147 15.039 5.863 1 99 115 VAL A CA 1
ATOM 945 C C . VAL A 1 115 ? -0.912 13.953 6.031 1 99 115 VAL A C 1
ATOM 947 O O . VAL A 1 115 ? -0.583 12.766 6.141 1 99 115 VAL A O 1
ATOM 950 N N . GLN A 1 116 ? -2.225 14.344 6.035 1 98.88 116 GLN A N 1
ATOM 951 C CA . GLN A 1 116 ? -3.322 13.43 6.336 1 98.88 116 GLN A CA 1
ATOM 952 C C . GLN A 1 116 ? -4.586 13.828 5.574 1 98.88 116 GLN A C 1
ATOM 954 O O . GLN A 1 116 ? -4.777 14.992 5.238 1 98.88 116 GLN A O 1
ATOM 959 N N . ILE A 1 117 ? -5.355 12.898 5.25 1 98.94 117 ILE A N 1
ATOM 960 C CA . ILE A 1 117 ? -6.785 13.086 5.035 1 98.94 117 ILE A CA 1
ATOM 961 C C . ILE A 1 117 ? -7.562 12.609 6.262 1 98.94 117 ILE A C 1
ATOM 963 O O . ILE A 1 117 ? -7.492 11.438 6.629 1 98.94 117 ILE A O 1
ATOM 967 N N . HIS A 1 118 ? -8.297 13.461 6.875 1 98.44 118 HIS A N 1
ATOM 968 C CA . HIS A 1 118 ? -9.031 13.188 8.102 1 98.44 118 HIS A CA 1
ATOM 969 C C . HIS A 1 118 ? -10.539 13.32 7.879 1 98.44 118 HIS A C 1
ATOM 971 O O . HIS A 1 118 ? -10.977 13.773 6.82 1 98.44 118 HIS A O 1
ATOM 977 N N . GLY A 1 119 ? -11.32 12.812 8.859 1 97.5 119 GLY A N 1
ATOM 978 C CA . GLY A 1 119 ? -12.758 13.023 8.836 1 97.5 119 GLY A CA 1
ATOM 979 C C . GLY A 1 119 ? -13.539 11.789 8.43 1 97.5 119 GLY A C 1
ATOM 980 O O . GLY A 1 119 ? -14.766 11.828 8.328 1 97.5 119 GLY A O 1
ATOM 981 N N . ALA A 1 120 ? -12.867 10.734 8.164 1 95.69 120 ALA A N 1
ATOM 982 C CA . ALA A 1 120 ? -13.547 9.492 7.812 1 95.69 120 ALA A CA 1
ATOM 983 C C . ALA A 1 120 ? -14.422 8.992 8.961 1 95.69 120 ALA A C 1
ATOM 985 O O . ALA A 1 120 ? -14.031 9.07 10.125 1 95.69 120 ALA A O 1
ATOM 986 N N . THR A 1 121 ? -15.523 8.453 8.555 1 93.44 121 THR A N 1
ATOM 987 C CA . THR A 1 121 ? -16.453 7.941 9.555 1 93.44 121 THR A CA 1
ATOM 988 C C . THR A 1 121 ? -15.852 6.75 10.297 1 93.44 121 THR A C 1
ATOM 990 O O . THR A 1 121 ? -16.016 6.617 11.508 1 93.44 121 THR A O 1
ATOM 993 N N . GLU A 1 122 ? -15.148 5.945 9.531 1 87.5 122 GLU A N 1
ATOM 994 C CA . GLU A 1 122 ? -14.461 4.805 10.133 1 87.5 122 GLU A CA 1
ATOM 995 C C . GLU A 1 122 ? -12.961 5.059 10.25 1 87.5 122 GLU A C 1
ATOM 997 O O . GLU A 1 122 ? -12.312 5.426 9.266 1 87.5 122 GLU A O 1
ATOM 1002 N N . GLY A 1 123 ? -12.398 4.93 11.516 1 87.38 123 GLY A N 1
ATOM 1003 C CA . GLY A 1 123 ? -10.961 5 11.727 1 87.38 123 GLY A CA 1
ATOM 1004 C C . GLY A 1 123 ? -10.43 6.422 11.789 1 87.38 123 GLY A C 1
ATOM 1005 O O . GLY A 1 123 ? -9.258 6.641 12.086 1 87.38 123 GLY A O 1
ATOM 1006 N N . ALA A 1 124 ? -11.25 7.426 11.5 1 91.38 124 ALA A N 1
ATOM 1007 C CA . ALA A 1 124 ? -10.945 8.852 11.617 1 91.38 124 ALA A CA 1
ATOM 1008 C C . ALA A 1 124 ? -10.148 9.344 10.414 1 91.38 124 ALA A C 1
ATOM 1010 O O . ALA A 1 124 ? -10.391 10.438 9.898 1 91.38 124 ALA A O 1
ATOM 1011 N N . THR A 1 125 ? -9.156 8.531 9.969 1 96.81 125 THR A N 1
ATOM 1012 C CA . THR A 1 125 ? -8.273 8.992 8.906 1 96.81 125 THR A CA 1
ATOM 1013 C C . THR A 1 125 ? -8.398 8.102 7.676 1 96.81 125 THR A C 1
ATOM 1015 O O . THR A 1 125 ? -8.477 6.879 7.801 1 96.81 125 THR A O 1
ATOM 1018 N N . THR A 1 126 ? -8.453 8.742 6.52 1 97.44 126 THR A N 1
ATOM 1019 C CA . THR A 1 126 ? -8.375 8.062 5.23 1 97.44 126 THR A CA 1
ATOM 1020 C C . THR A 1 126 ? -6.926 7.785 4.852 1 97.44 126 THR A C 1
ATOM 1022 O O . THR A 1 126 ? -6.625 6.77 4.215 1 97.44 126 THR A O 1
ATOM 1025 N N . LEU A 1 127 ? -6.055 8.656 5.285 1 98.25 127 LEU A N 1
ATOM 1026 C CA . LEU A 1 127 ? -4.641 8.562 4.934 1 98.25 127 LEU A CA 1
ATOM 1027 C C . LEU A 1 127 ? -3.777 9.305 5.953 1 98.25 127 LEU A C 1
ATOM 1029 O O . LEU A 1 127 ? -4.117 10.406 6.379 1 98.25 127 LEU A O 1
ATOM 1033 N N . GLN A 1 128 ? -2.643 8.711 6.297 1 98.69 128 GLN A N 1
A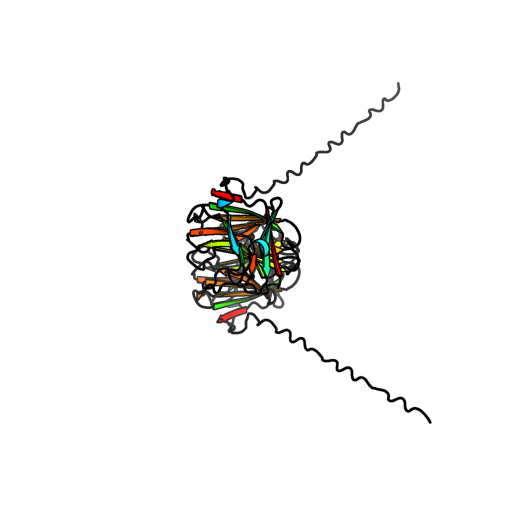TOM 1034 C CA . GLN A 1 128 ? -1.506 9.383 6.922 1 98.69 128 GLN A CA 1
ATOM 1035 C C . GLN A 1 128 ? -0.203 9.031 6.211 1 98.69 128 GLN A C 1
ATOM 1037 O O . GLN A 1 128 ? 0.117 7.852 6.031 1 98.69 128 GLN A O 1
ATOM 1042 N N . LEU A 1 129 ? 0.481 10.023 5.77 1 98.94 129 LEU A N 1
ATOM 1043 C CA . LEU A 1 129 ? 1.851 9.797 5.316 1 98.94 129 LEU A CA 1
ATOM 1044 C C . LEU A 1 129 ? 2.848 10.164 6.414 1 98.94 129 LEU A C 1
ATOM 1046 O O . LEU A 1 129 ? 2.803 11.266 6.957 1 98.94 129 LEU A O 1
ATOM 1050 N N . ARG A 1 130 ? 3.701 9.203 6.715 1 98.88 130 ARG A N 1
ATOM 1051 C CA . ARG A 1 130 ? 4.645 9.344 7.82 1 98.88 130 ARG A CA 1
ATOM 1052 C C . ARG A 1 130 ? 6.082 9.234 7.324 1 98.88 130 ARG A C 1
ATOM 1054 O O . ARG A 1 130 ? 6.391 8.406 6.469 1 98.88 130 ARG A O 1
ATOM 1061 N N . MET A 1 131 ? 6.91 10.094 7.91 1 98.88 131 MET A N 1
ATOM 1062 C CA . MET A 1 131 ? 8.344 10.023 7.645 1 98.88 131 MET A CA 1
ATOM 1063 C C . MET A 1 131 ? 9.055 9.195 8.711 1 98.88 131 MET A C 1
ATOM 1065 O O . MET A 1 131 ? 8.836 9.398 9.906 1 98.88 131 MET A O 1
ATOM 1069 N N . TYR A 1 132 ? 9.828 8.273 8.289 1 98.5 132 TYR A N 1
ATOM 1070 C CA . TYR A 1 132 ? 10.75 7.52 9.133 1 98.5 132 TYR A CA 1
ATOM 1071 C C . TYR A 1 132 ? 12.172 7.605 8.594 1 98.5 132 TYR A C 1
ATOM 1073 O O . TYR A 1 132 ? 12.383 7.887 7.406 1 98.5 132 TYR A O 1
ATOM 1081 N N . GLU A 1 133 ? 13.164 7.449 9.43 1 96.81 133 GLU A N 1
ATOM 1082 C CA . GLU A 1 133 ? 14.555 7.578 9.016 1 96.81 133 GLU A CA 1
ATOM 1083 C C . GLU A 1 133 ? 14.867 6.652 7.844 1 96.81 133 GLU A C 1
ATOM 1085 O O . GLU A 1 133 ? 15.297 7.109 6.781 1 96.81 133 GLU A O 1
ATOM 1090 N N . GLY A 1 134 ? 14.586 5.277 7.984 1 92.94 134 GLY A N 1
ATOM 1091 C CA . GLY A 1 134 ? 14.82 4.312 6.922 1 92.94 134 GLY A CA 1
ATOM 1092 C C . GLY A 1 134 ? 16.047 4.617 6.098 1 92.94 134 GLY A C 1
ATOM 1093 O O . GLY A 1 134 ? 17.141 4.824 6.645 1 92.94 134 GLY A O 1
ATOM 1094 N N . ASP A 1 135 ? 15.938 4.562 4.777 1 89.38 135 ASP A N 1
ATOM 1095 C CA . ASP A 1 135 ? 17.016 4.773 3.822 1 89.38 135 ASP A CA 1
ATOM 1096 C C . ASP A 1 135 ? 17.094 6.234 3.385 1 89.38 135 ASP A C 1
ATOM 1098 O O . ASP A 1 135 ? 16.859 6.551 2.217 1 89.38 135 ASP A O 1
ATOM 1102 N N . GLY A 1 136 ? 17.422 7.168 4.285 1 95.25 136 GLY A N 1
ATOM 1103 C CA . GLY A 1 136 ? 17.562 8.578 3.961 1 95.25 136 GLY A CA 1
ATOM 1104 C C . GLY A 1 136 ? 16.25 9.344 4.031 1 95.25 136 GLY A C 1
ATOM 1105 O O . GLY A 1 136 ? 16.109 10.383 3.385 1 95.25 136 GLY A O 1
ATOM 1106 N N . GLY A 1 137 ? 15.281 8.789 4.773 1 98.06 137 GLY A N 1
ATOM 1107 C CA . GLY A 1 137 ? 13.953 9.391 4.863 1 98.06 137 GLY A CA 1
ATOM 1108 C C . GLY A 1 137 ? 12.906 8.633 4.066 1 98.06 137 GLY A C 1
ATOM 1109 O O . GLY A 1 137 ? 12.703 8.914 2.881 1 98.06 137 GLY A O 1
ATOM 1110 N N . ASP A 1 138 ? 12.281 7.734 4.746 1 98.25 138 ASP A N 1
ATOM 1111 C CA . ASP A 1 138 ? 11.234 6.922 4.141 1 98.25 138 ASP A CA 1
ATOM 1112 C C . ASP A 1 138 ? 9.852 7.52 4.41 1 98.25 138 ASP A C 1
ATOM 1114 O O . ASP A 1 138 ? 9.469 7.715 5.562 1 98.25 138 ASP A O 1
ATOM 1118 N N . LEU A 1 139 ? 9.188 7.836 3.34 1 98.81 139 LEU A N 1
ATOM 1119 C CA . LEU A 1 139 ? 7.773 8.18 3.459 1 98.81 139 LEU A CA 1
ATOM 1120 C C . LEU A 1 139 ? 6.898 6.938 3.373 1 98.81 139 LEU A C 1
ATOM 1122 O O . LEU A 1 139 ? 7.016 6.156 2.426 1 98.81 139 LEU A O 1
ATOM 1126 N N . ARG A 1 140 ? 6.07 6.762 4.344 1 98.69 140 ARG A N 1
ATOM 1127 C CA . ARG A 1 140 ? 5.254 5.555 4.406 1 98.69 140 ARG A CA 1
ATOM 1128 C C . ARG A 1 140 ? 3.781 5.898 4.617 1 98.69 140 ARG A C 1
ATOM 1130 O O . ARG A 1 140 ? 3.457 6.879 5.285 1 98.69 140 ARG A O 1
ATOM 1137 N N . TYR A 1 141 ? 2.895 5.156 3.93 1 98.62 141 TYR A N 1
ATOM 1138 C CA . TYR A 1 141 ? 1.487 5.105 4.312 1 98.62 141 TYR A CA 1
ATOM 1139 C C . TYR A 1 141 ? 1.312 4.395 5.648 1 98.62 141 TYR A C 1
ATOM 1141 O O . TYR A 1 141 ? 1.496 3.18 5.742 1 98.62 141 TYR A O 1
ATOM 1149 N N . TYR A 1 142 ? 1.133 5.129 6.645 1 96.5 142 TYR A N 1
ATOM 1150 C CA . TYR A 1 142 ? 1.095 4.719 8.047 1 96.5 142 TYR A CA 1
ATOM 1151 C C . TYR A 1 142 ? 2.424 4.102 8.469 1 96.5 142 TYR A C 1
ATOM 1153 O O . TYR A 1 142 ? 3.465 4.762 8.414 1 96.5 142 TYR A O 1
ATOM 1161 N N . ARG A 1 143 ? 2.539 2.922 8.797 1 94.38 143 ARG A N 1
ATOM 1162 C CA . ARG A 1 143 ? 3.748 2.418 9.445 1 94.38 143 ARG A CA 1
ATOM 1163 C C . ARG A 1 143 ? 4.582 1.587 8.477 1 94.38 143 ARG A C 1
ATOM 1165 O O . ARG A 1 143 ? 5.809 1.686 8.461 1 94.38 143 ARG A O 1
ATOM 1172 N N . TYR A 1 144 ? 3.961 0.813 7.594 1 94.31 144 TYR A N 1
ATOM 1173 C CA . TYR A 1 144 ? 4.723 -0.241 6.93 1 94.31 144 TYR A CA 1
ATOM 1174 C C . TYR A 1 144 ? 4.836 0.025 5.434 1 94.31 144 TYR A C 1
ATOM 1176 O O . TYR A 1 144 ? 5.891 -0.199 4.836 1 94.31 144 TYR A O 1
ATOM 1184 N N . ASN A 1 145 ? 3.838 0.501 4.723 1 98.06 145 ASN A N 1
ATOM 1185 C CA . ASN A 1 145 ? 3.799 0.596 3.268 1 98.06 145 ASN A CA 1
ATOM 1186 C C . ASN A 1 145 ? 4.676 1.734 2.758 1 98.06 145 ASN A C 1
ATOM 1188 O O . ASN A 1 145 ? 4.336 2.908 2.924 1 98.06 145 ASN A O 1
ATOM 1192 N N . LEU A 1 146 ? 5.73 1.387 2.098 1 98.06 146 LEU A N 1
ATOM 1193 C CA . LEU A 1 146 ? 6.68 2.379 1.604 1 98.06 146 LEU A CA 1
ATOM 1194 C C . LEU A 1 146 ? 6.109 3.129 0.406 1 98.06 146 LEU A C 1
ATOM 1196 O O . LEU A 1 146 ? 5.609 2.514 -0.538 1 98.06 146 LEU A O 1
ATOM 1200 N N . VAL A 1 147 ? 6.145 4.414 0.478 1 98.56 147 VAL A N 1
ATOM 1201 C CA . VAL A 1 147 ? 5.672 5.258 -0.615 1 98.56 147 VAL A CA 1
ATOM 1202 C C . VAL A 1 147 ? 6.863 5.77 -1.424 1 98.56 147 VAL A C 1
ATOM 1204 O O . VAL A 1 147 ? 6.836 5.754 -2.656 1 98.56 147 VAL A O 1
ATOM 1207 N N . ASP A 1 148 ? 7.883 6.234 -0.75 1 97.62 148 ASP A N 1
ATOM 1208 C CA . ASP A 1 148 ? 9.109 6.719 -1.383 1 97.62 148 ASP A CA 1
ATOM 1209 C C . ASP A 1 148 ? 10.258 6.793 -0.378 1 97.62 148 ASP A C 1
ATOM 1211 O O . ASP A 1 148 ? 10.039 6.688 0.83 1 97.62 148 ASP A O 1
ATOM 1215 N N . THR A 1 149 ? 11.492 6.934 -0.864 1 96.94 149 THR A N 1
ATOM 1216 C CA . THR A 1 149 ? 12.672 6.984 -0.008 1 96.94 149 THR A CA 1
ATOM 1217 C C . THR A 1 149 ? 13.555 8.18 -0.369 1 96.94 149 THR A C 1
ATOM 1219 O O . THR A 1 149 ? 13.258 8.906 -1.318 1 96.94 149 THR A O 1
ATOM 1222 N N . ASP A 1 150 ? 14.578 8.406 0.446 1 97.5 150 ASP A N 1
ATOM 1223 C CA . ASP A 1 150 ? 15.594 9.422 0.194 1 97.5 150 ASP A CA 1
ATOM 1224 C C . ASP A 1 150 ? 14.961 10.805 0.079 1 97.5 150 ASP A C 1
ATOM 1226 O O . ASP A 1 150 ? 15.188 11.516 -0.903 1 97.5 150 ASP A O 1
ATOM 1230 N N . LEU A 1 151 ? 14.141 11.164 1.124 1 98.75 151 LEU A N 1
ATOM 1231 C CA . LEU A 1 151 ? 13.391 12.406 1.004 1 98.75 151 LEU A CA 1
ATOM 1232 C C . LEU A 1 151 ? 13.844 13.422 2.049 1 98.75 151 LEU A C 1
ATOM 1234 O O . LEU A 1 151 ? 13.352 14.547 2.082 1 98.75 151 LEU A O 1
ATOM 1238 N N . TYR A 1 152 ? 14.828 13.102 2.842 1 98.88 152 TYR A N 1
ATOM 1239 C CA . TYR A 1 152 ? 15.305 14.031 3.859 1 98.88 152 TYR A CA 1
ATOM 1240 C C . TYR A 1 152 ? 16.047 15.203 3.223 1 98.88 152 TYR A C 1
ATOM 1242 O O . TYR A 1 152 ? 16.688 15.047 2.184 1 98.88 152 TYR A O 1
ATOM 1250 N N . ASP A 1 153 ? 15.961 16.328 3.848 1 98.88 153 ASP A N 1
ATOM 1251 C CA . ASP A 1 153 ? 16.812 17.484 3.66 1 98.88 153 ASP A CA 1
ATOM 1252 C C . ASP A 1 153 ? 16.734 18 2.227 1 98.88 153 ASP A C 1
ATOM 1254 O O . ASP A 1 153 ? 17.734 18.422 1.651 1 98.88 153 ASP A O 1
ATOM 1258 N N . LYS A 1 154 ? 15.602 17.875 1.635 1 98.88 154 LYS A N 1
ATOM 1259 C CA . LYS A 1 154 ? 15.273 18.469 0.337 1 98.88 154 LYS A CA 1
ATOM 1260 C C . LYS A 1 154 ? 13.773 18.734 0.214 1 98.88 154 LYS A C 1
ATOM 1262 O O . LYS A 1 154 ? 12.977 18.141 0.945 1 98.88 154 LYS A O 1
ATOM 1267 N N . TRP A 1 155 ? 13.477 19.672 -0.577 1 98.94 155 TRP A N 1
ATOM 1268 C CA . TRP A 1 155 ? 12.07 19.891 -0.906 1 98.94 155 TRP A CA 1
ATOM 1269 C C . TRP A 1 155 ? 11.562 18.828 -1.866 1 98.94 155 TRP A C 1
ATOM 1271 O O . TRP A 1 155 ? 12.258 18.469 -2.82 1 98.94 155 TRP A O 1
ATOM 1281 N N . PHE A 1 156 ? 10.398 18.297 -1.655 1 98.94 156 PHE A N 1
ATOM 1282 C CA . PHE A 1 156 ? 9.734 17.391 -2.586 1 98.94 156 PHE A CA 1
ATOM 1283 C C . PHE A 1 156 ? 8.25 17.703 -2.684 1 98.94 156 PHE A C 1
ATOM 1285 O O . PHE A 1 156 ? 7.629 18.094 -1.695 1 98.94 156 PHE A O 1
ATOM 1292 N N . ARG A 1 157 ? 7.734 17.516 -3.893 1 98.94 157 ARG A N 1
ATOM 1293 C CA . ARG A 1 157 ? 6.34 17.812 -4.191 1 98.94 157 ARG A CA 1
ATOM 1294 C C . ARG A 1 157 ? 5.441 16.641 -3.826 1 98.94 157 ARG A C 1
ATOM 1296 O O . ARG A 1 157 ? 5.734 15.492 -4.184 1 98.94 157 ARG A O 1
ATOM 1303 N N . VAL A 1 158 ? 4.422 16.922 -3.057 1 99 158 VAL A N 1
ATOM 1304 C CA . VAL A 1 158 ? 3.438 15.914 -2.674 1 99 158 VAL A CA 1
ATOM 1305 C C . VAL A 1 158 ? 2.09 16.25 -3.312 1 99 158 VAL A C 1
ATOM 1307 O O . VAL A 1 158 ? 1.576 17.359 -3.154 1 99 158 VAL A O 1
ATOM 1310 N N . ASN A 1 159 ? 1.535 15.375 -4.074 1 99 159 ASN A N 1
ATOM 1311 C CA . ASN A 1 159 ? 0.153 15.422 -4.539 1 99 159 ASN A CA 1
ATOM 1312 C C . ASN A 1 159 ? -0.644 14.219 -4.047 1 99 159 ASN A C 1
ATOM 1314 O O . ASN A 1 159 ? -0.196 13.078 -4.176 1 99 159 ASN A O 1
ATOM 1318 N N . ILE A 1 160 ? -1.754 14.461 -3.457 1 99 160 ILE A N 1
ATOM 1319 C CA . ILE A 1 160 ? -2.674 13.422 -3.014 1 99 160 ILE A CA 1
ATOM 1320 C C . ILE A 1 160 ? -4.039 13.617 -3.668 1 99 160 ILE A C 1
ATOM 1322 O O . ILE A 1 160 ? -4.688 14.648 -3.457 1 99 160 ILE A O 1
ATOM 1326 N N . ILE A 1 161 ? -4.473 12.688 -4.477 1 98.94 161 ILE A N 1
ATOM 1327 C CA . ILE A 1 161 ? -5.797 12.719 -5.09 1 98.94 161 ILE A CA 1
ATOM 1328 C C . ILE A 1 161 ? -6.723 11.75 -4.352 1 98.94 161 ILE A C 1
ATOM 1330 O O . ILE A 1 161 ? -6.398 10.57 -4.191 1 98.94 161 ILE A O 1
ATOM 1334 N N . HIS A 1 162 ? -7.777 12.219 -3.852 1 98.88 162 HIS A N 1
ATOM 1335 C CA . HIS A 1 162 ? -8.836 11.398 -3.271 1 98.88 162 HIS A CA 1
ATOM 1336 C C . HIS A 1 162 ? -10.078 11.391 -4.16 1 98.88 162 HIS A C 1
ATOM 1338 O O . HIS A 1 162 ? -10.766 12.406 -4.277 1 98.88 162 HIS A O 1
ATOM 1344 N N . ASN A 1 163 ? -10.297 10.344 -4.891 1 98.62 163 ASN A N 1
ATOM 1345 C CA . ASN A 1 163 ? -11.531 10.094 -5.625 1 98.62 163 ASN A CA 1
ATOM 1346 C C . ASN A 1 163 ? -12.578 9.414 -4.742 1 98.62 163 ASN A C 1
ATOM 1348 O O . ASN A 1 163 ? -12.617 8.188 -4.656 1 98.62 163 ASN A O 1
ATOM 1352 N N . VAL A 1 164 ? -13.359 10.18 -4.09 1 98.19 164 VAL A N 1
ATOM 1353 C CA . VAL A 1 164 ? -14.328 9.672 -3.121 1 98.19 164 VAL A CA 1
ATOM 1354 C C . VAL A 1 164 ? -15.336 8.766 -3.82 1 98.19 164 VAL A C 1
ATOM 1356 O O . VAL A 1 164 ? -15.719 7.723 -3.285 1 98.19 164 VAL A O 1
ATOM 1359 N N . ASP A 1 165 ? -15.664 9.102 -4.953 1 95.69 165 ASP A N 1
ATOM 1360 C CA . ASP A 1 165 ? -16.672 8.359 -5.707 1 95.69 165 ASP A CA 1
ATOM 1361 C C . ASP A 1 165 ? -16.203 6.941 -6.016 1 95.69 165 ASP A C 1
ATOM 1363 O O . ASP A 1 165 ? -16.984 5.996 -5.996 1 95.69 165 ASP A O 1
ATOM 1367 N N . L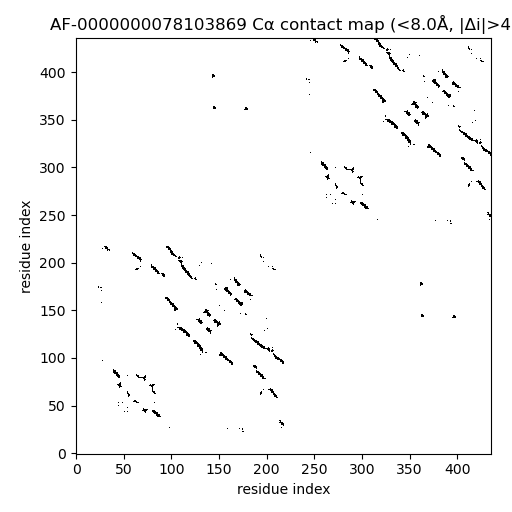YS A 1 166 ? -15 6.824 -6.258 1 96.31 166 LYS A N 1
ATOM 1368 C CA . LYS A 1 166 ? -14.438 5.516 -6.586 1 96.31 166 LYS A CA 1
ATOM 1369 C C . LYS A 1 166 ? -13.797 4.871 -5.359 1 96.31 166 LYS A C 1
ATOM 1371 O O . LYS A 1 166 ? -13.32 3.736 -5.426 1 96.31 166 LYS A O 1
ATOM 1376 N N . GLY A 1 167 ? -13.734 5.609 -4.293 1 96.38 167 GLY A N 1
ATOM 1377 C CA . GLY A 1 167 ? -13.164 5.094 -3.057 1 96.38 167 GLY A CA 1
ATOM 1378 C C . GLY A 1 167 ? -11.68 4.82 -3.154 1 96.38 167 GLY A C 1
ATOM 1379 O O . GLY A 1 167 ? -11.203 3.766 -2.727 1 96.38 167 GLY A O 1
ATOM 1380 N N . LYS A 1 168 ? -10.93 5.77 -3.693 1 97.31 168 LYS A N 1
ATOM 1381 C CA . LYS A 1 168 ? -9.516 5.531 -3.973 1 97.31 168 LYS A CA 1
ATOM 1382 C C . LYS A 1 168 ? -8.672 6.762 -3.643 1 97.31 168 LYS A C 1
ATOM 1384 O O . LYS A 1 168 ? -9.094 7.895 -3.896 1 97.31 168 LYS A O 1
ATOM 1389 N N . VAL A 1 169 ? -7.477 6.531 -3.129 1 98.62 169 VAL A N 1
ATOM 1390 C CA . VAL A 1 169 ? -6.492 7.582 -2.895 1 98.62 169 VAL A CA 1
ATOM 1391 C C . VAL A 1 169 ? -5.227 7.289 -3.697 1 98.62 169 VAL A C 1
ATOM 1393 O O . VAL A 1 169 ? -4.762 6.148 -3.748 1 98.62 169 VAL A O 1
ATOM 1396 N N . ILE A 1 170 ? -4.715 8.297 -4.316 1 98.75 170 ILE A N 1
ATOM 1397 C CA . ILE A 1 170 ? -3.5 8.188 -5.113 1 98.75 170 ILE A CA 1
ATOM 1398 C C . ILE A 1 170 ? -2.469 9.203 -4.625 1 98.75 170 ILE A C 1
ATOM 1400 O O . ILE A 1 170 ? -2.793 10.375 -4.418 1 98.75 170 ILE A O 1
ATOM 1404 N N . VAL A 1 171 ? -1.199 8.781 -4.43 1 98.94 171 VAL A N 1
ATOM 1405 C CA . VAL A 1 171 ? -0.13 9.648 -3.957 1 98.94 171 VAL A CA 1
ATOM 1406 C C . VAL A 1 171 ? 0.943 9.781 -5.035 1 98.94 171 VAL A C 1
ATOM 1408 O O . VAL A 1 171 ? 1.391 8.781 -5.602 1 98.94 171 VAL A O 1
ATOM 1411 N N . PHE A 1 172 ? 1.271 10.992 -5.332 1 98.88 172 PHE A N 1
ATOM 1412 C CA . PHE A 1 172 ? 2.398 11.32 -6.195 1 98.88 172 PHE A CA 1
ATOM 1413 C C . PHE A 1 172 ? 3.506 12.008 -5.402 1 98.88 172 PHE A C 1
ATOM 1415 O O . PHE A 1 172 ? 3.23 12.859 -4.551 1 98.88 172 PHE A O 1
ATOM 1422 N N . ILE A 1 173 ? 4.719 11.648 -5.672 1 98.88 173 ILE A N 1
ATOM 1423 C CA . ILE A 1 173 ? 5.895 12.375 -5.199 1 98.88 173 ILE A CA 1
ATOM 1424 C C . ILE A 1 173 ? 6.695 12.898 -6.387 1 98.88 173 ILE A C 1
ATOM 1426 O O . ILE A 1 173 ? 7.066 12.125 -7.281 1 98.88 173 ILE A O 1
ATOM 1430 N N . ASP A 1 174 ? 6.848 14.219 -6.395 1 98.62 174 ASP A N 1
ATOM 1431 C CA . ASP A 1 174 ? 7.559 14.883 -7.48 1 98.62 174 ASP A CA 1
ATOM 1432 C C . ASP A 1 174 ? 6.984 14.484 -8.836 1 98.62 174 ASP A C 1
ATOM 1434 O O . ASP A 1 174 ? 7.734 14.195 -9.773 1 98.62 174 ASP A O 1
ATOM 1438 N N . GLY A 1 175 ? 5.695 14.359 -8.859 1 98.38 175 GLY A N 1
ATOM 1439 C CA . GLY A 1 175 ? 4.984 14.148 -10.117 1 98.38 175 GLY A CA 1
ATOM 1440 C C . GLY A 1 175 ? 4.914 12.695 -10.523 1 98.38 175 GLY A C 1
ATOM 1441 O O . GLY A 1 175 ? 4.289 12.352 -11.531 1 98.38 175 GLY A O 1
ATOM 1442 N N . VAL A 1 176 ? 5.559 11.82 -9.781 1 97.5 176 VAL A N 1
ATOM 1443 C CA . VAL A 1 176 ? 5.574 10.398 -10.102 1 97.5 176 VAL A CA 1
ATOM 1444 C C . VAL A 1 176 ? 4.551 9.656 -9.242 1 97.5 176 VAL A C 1
ATOM 1446 O O . VAL A 1 176 ? 4.566 9.773 -8.016 1 97.5 176 VAL A O 1
ATOM 1449 N N . LYS A 1 177 ? 3.619 8.945 -9.867 1 97.75 177 LYS A N 1
ATOM 1450 C CA . LYS A 1 177 ? 2.658 8.133 -9.141 1 97.75 177 LYS A CA 1
ATOM 1451 C C . LYS A 1 177 ? 3.361 7.031 -8.344 1 97.75 177 LYS A C 1
ATOM 1453 O O . LYS A 1 177 ? 4.066 6.199 -8.914 1 97.75 177 LYS A O 1
ATOM 1458 N N . LYS A 1 178 ? 3.195 7.031 -7 1 98 178 LYS A N 1
ATOM 1459 C CA . LYS A 1 178 ? 3.982 6.164 -6.129 1 98 178 LYS A CA 1
ATOM 1460 C C . LYS A 1 178 ? 3.098 5.137 -5.43 1 98 178 LYS A C 1
ATOM 1462 O O . LYS A 1 178 ? 3.535 4.02 -5.148 1 98 178 LYS A O 1
ATOM 1467 N N . PHE A 1 179 ? 1.887 5.531 -5.172 1 98.25 179 PHE A N 1
ATOM 1468 C CA . PHE A 1 179 ? 1.096 4.75 -4.23 1 98.25 179 PHE A CA 1
ATOM 1469 C C . PHE A 1 179 ? -0.393 4.891 -4.527 1 98.25 179 PHE A C 1
ATOM 1471 O O . PHE A 1 179 ? -0.876 5.992 -4.793 1 98.25 179 PHE A O 1
ATOM 1478 N N . VAL A 1 180 ? -1.155 3.807 -4.562 1 97.81 180 VAL A N 1
ATOM 1479 C CA . VAL A 1 180 ? -2.598 3.762 -4.777 1 97.81 180 VAL A CA 1
ATOM 1480 C C . VAL A 1 180 ? -3.248 2.857 -3.734 1 97.81 180 VAL A C 1
ATOM 1482 O O . VAL A 1 180 ? -2.807 1.726 -3.523 1 97.81 180 VAL A O 1
ATOM 1485 N N . VAL A 1 181 ? -4.359 3.314 -3.131 1 96.94 181 VAL A N 1
ATOM 1486 C CA . VAL A 1 181 ? -4.977 2.506 -2.082 1 96.94 181 VAL A CA 1
ATOM 1487 C C . VAL A 1 181 ? -6.469 2.812 -2.004 1 96.94 181 VAL A C 1
ATOM 1489 O O . VAL A 1 181 ? -6.902 3.916 -2.34 1 96.94 181 VAL A O 1
ATOM 1492 N N . LYS A 1 182 ? -7.227 1.831 -1.604 1 94.44 182 LYS A N 1
ATOM 1493 C CA . LYS A 1 182 ? -8.633 2.08 -1.298 1 94.44 182 LYS A CA 1
ATOM 1494 C C . LYS A 1 182 ? -8.781 3.039 -0.12 1 94.44 182 LYS A C 1
ATOM 1496 O O . LYS A 1 182 ? -8.039 2.943 0.86 1 94.44 182 LYS A O 1
ATOM 1501 N N . ASP A 1 183 ? -9.742 3.953 -0.26 1 96.88 183 ASP A N 1
ATOM 1502 C CA . ASP A 1 183 ? -9.969 4.844 0.874 1 96.88 183 ASP A CA 1
ATOM 1503 C C . ASP A 1 183 ? -10.68 4.113 2.01 1 96.88 183 ASP A C 1
ATOM 1505 O O . ASP A 1 183 ? -10.766 2.883 2.01 1 96.88 183 ASP A O 1
ATOM 1509 N N . GLN A 1 184 ? -11.133 4.848 3.041 1 95.31 184 GLN A N 1
ATOM 1510 C CA . GLN A 1 184 ? -11.727 4.262 4.238 1 95.31 184 GLN A CA 1
ATOM 1511 C C . GLN A 1 184 ? -13.242 4.434 4.238 1 95.31 184 GLN A C 1
ATOM 1513 O O . GLN A 1 184 ? -13.906 4.133 5.234 1 95.31 184 GLN A O 1
ATOM 1518 N N . GLY A 1 185 ? -13.758 4.922 3.148 1 93.06 185 GLY A N 1
ATOM 1519 C CA . GLY A 1 185 ? -15.195 5.121 3.096 1 93.06 185 GLY A CA 1
ATOM 1520 C C . GLY A 1 185 ? -15.602 6.57 3.299 1 93.06 185 GLY A C 1
ATOM 1521 O O . GLY A 1 185 ? -14.766 7.473 3.236 1 93.06 185 GLY A O 1
ATOM 1522 N N . PRO A 1 186 ? -16.875 6.785 3.541 1 94.44 186 PRO A N 1
ATOM 1523 C CA . PRO A 1 186 ? -17.406 8.148 3.578 1 94.44 186 PRO A CA 1
ATOM 1524 C C . PRO A 1 186 ? -17.016 8.906 4.844 1 94.44 186 PRO A C 1
ATOM 1526 O O . PRO A 1 186 ? -16.484 8.305 5.785 1 94.44 186 PRO A O 1
ATOM 1529 N N . GLY A 1 187 ? -17.266 10.203 4.859 1 97.44 187 GLY A N 1
ATOM 1530 C CA . GLY A 1 187 ? -17.047 11.125 5.969 1 97.44 187 GLY A CA 1
ATOM 1531 C C . GLY A 1 187 ? -17.125 12.578 5.562 1 97.44 187 GLY A C 1
ATOM 1532 O O . GLY A 1 187 ? -17.547 12.898 4.445 1 97.44 187 GLY A O 1
ATOM 1533 N N . ASP A 1 188 ? -16.938 13.43 6.566 1 98 188 ASP A N 1
ATOM 1534 C CA . ASP A 1 188 ? -16.641 14.836 6.312 1 98 188 ASP A CA 1
ATOM 1535 C C . ASP A 1 188 ? -15.141 15.078 6.254 1 98 188 ASP A C 1
ATOM 1537 O O . ASP A 1 188 ? -14.523 15.43 7.262 1 98 188 ASP A O 1
ATOM 1541 N N . LEU A 1 189 ? -14.641 14.93 5.051 1 98.75 189 LEU A N 1
ATOM 1542 C CA . LEU A 1 189 ? -13.211 14.727 4.852 1 98.75 189 LEU A CA 1
ATOM 1543 C C . LEU A 1 189 ? -12.5 16.062 4.641 1 98.75 189 LEU A C 1
ATOM 1545 O O . LEU A 1 189 ? -13.078 17 4.09 1 98.75 189 LEU A O 1
ATOM 1549 N N . TYR A 1 190 ? -11.266 16.109 5.035 1 98.88 190 TYR A N 1
ATOM 1550 C CA . TYR A 1 190 ? -10.438 17.297 4.867 1 98.88 190 TYR A CA 1
ATOM 1551 C C . TYR A 1 190 ? -8.953 16.938 4.941 1 98.88 190 TYR A C 1
ATOM 1553 O O . TYR A 1 190 ? -8.586 15.891 5.469 1 98.88 190 TYR A O 1
ATOM 1561 N N . PHE A 1 191 ? -8.125 17.844 4.434 1 98.94 191 PHE A N 1
ATOM 1562 C CA . PHE A 1 191 ? -6.684 17.641 4.438 1 98.94 191 PHE A CA 1
ATOM 1563 C C . PHE A 1 191 ? -6.039 18.391 5.602 1 98.94 191 PHE A C 1
ATOM 1565 O O . PHE A 1 191 ? -6.496 19.453 5.996 1 98.94 191 PHE A O 1
ATOM 1572 N N . LYS A 1 192 ? -4.957 17.781 6.125 1 98.88 192 LYS A N 1
ATOM 1573 C CA . LYS A 1 192 ? -4.07 18.359 7.125 1 98.88 192 LYS A CA 1
ATOM 1574 C C . LYS A 1 192 ? -2.605 18.156 6.75 1 98.88 192 LYS A C 1
ATOM 1576 O O . LYS A 1 192 ? -2.254 17.172 6.102 1 98.88 192 LYS A O 1
ATOM 1581 N N . CYS A 1 193 ? -1.781 19.141 7.164 1 98.94 193 CYS A N 1
ATOM 1582 C CA . CYS A 1 193 ? -0.348 18.891 7.059 1 98.94 193 CYS A CA 1
ATOM 1583 C C . CYS A 1 193 ? 0.406 19.562 8.203 1 98.94 193 CYS A C 1
ATOM 1585 O O . CYS A 1 193 ? -0.148 20.406 8.914 1 98.94 193 CYS A O 1
ATOM 1587 N N . GLY A 1 194 ? 1.562 19.188 8.484 1 98.94 194 GLY A N 1
ATOM 1588 C CA . GLY A 1 194 ? 2.404 19.609 9.594 1 98.94 194 GLY A CA 1
ATOM 1589 C C . GLY A 1 194 ? 3.156 18.469 10.234 1 98.94 194 GLY A C 1
ATOM 1590 O O . GLY A 1 194 ? 3.871 17.719 9.555 1 98.94 194 GLY A O 1
ATOM 1591 N N . VAL A 1 195 ? 3.076 18.438 11.578 1 98.94 195 VAL A N 1
ATOM 1592 C CA . VAL A 1 195 ? 3.689 17.328 12.305 1 98.94 195 VAL A CA 1
ATOM 1593 C C . VAL A 1 195 ? 2.699 16.766 13.328 1 98.94 195 VAL A C 1
ATOM 1595 O O . VAL A 1 195 ? 2.098 17.516 14.094 1 98.94 195 VAL A O 1
ATOM 1598 N N . TYR A 1 196 ? 2.486 15.555 13.266 1 98.94 196 TYR A N 1
ATOM 1599 C CA . TYR A 1 196 ? 1.77 14.75 14.258 1 98.94 196 TYR A CA 1
ATOM 1600 C C . TYR A 1 196 ? 2.557 13.5 14.617 1 98.94 196 TYR A C 1
ATOM 1602 O O . TYR A 1 196 ? 2.822 12.656 13.758 1 98.94 196 TYR A O 1
ATOM 1610 N N . ALA A 1 197 ? 2.961 13.406 15.844 1 98.88 197 ALA A N 1
ATOM 1611 C CA . ALA A 1 197 ? 3.822 12.305 16.266 1 98.88 197 ALA A CA 1
ATOM 1612 C C . ALA A 1 197 ? 3.162 10.961 16 1 98.88 197 ALA A C 1
ATOM 1614 O O . ALA A 1 197 ? 2 10.75 16.359 1 98.88 197 ALA A O 1
ATOM 1615 N N . ALA A 1 198 ? 3.912 10.102 15.367 1 98.5 198 ALA A N 1
ATOM 1616 C CA . ALA A 1 198 ? 3.424 8.75 15.109 1 98.5 198 ALA A CA 1
ATOM 1617 C C . ALA A 1 198 ? 3.512 7.891 16.359 1 98.5 198 ALA A C 1
ATOM 1619 O O . ALA A 1 198 ? 4.246 8.219 17.297 1 98.5 198 ALA A O 1
ATOM 1620 N N . PRO A 1 199 ? 2.781 6.809 16.375 1 96.44 199 PRO A N 1
ATOM 1621 C CA . PRO A 1 199 ? 2.791 5.945 17.562 1 96.44 199 PRO A CA 1
ATOM 1622 C C . PRO A 1 199 ? 4.109 5.191 17.734 1 96.44 199 PRO A C 1
ATOM 1624 O O . PRO A 1 199 ? 4.422 4.723 18.828 1 96.44 199 PRO A O 1
ATOM 1627 N N . PHE A 1 200 ? 4.887 5.082 16.641 1 94.81 200 PHE A N 1
ATOM 1628 C CA . PHE A 1 200 ? 6.09 4.262 16.719 1 94.81 200 PHE A CA 1
ATOM 1629 C C . PHE A 1 200 ? 7.297 5.023 16.188 1 94.81 200 PHE A C 1
ATOM 1631 O O . PHE A 1 200 ? 7.199 5.742 15.188 1 94.81 200 PHE A O 1
ATOM 1638 N N . ASN A 1 201 ? 8.414 4.875 16.906 1 96.31 201 ASN A N 1
ATOM 1639 C CA . ASN A 1 201 ? 9.742 5.285 16.453 1 96.31 201 ASN A CA 1
ATOM 1640 C C . ASN A 1 201 ? 9.812 6.793 16.219 1 96.31 201 ASN A C 1
ATOM 1642 O O . ASN A 1 201 ? 10.422 7.254 15.258 1 96.31 201 ASN A O 1
ATOM 1646 N N . SER A 1 202 ? 9.117 7.52 17.047 1 97.81 202 SER A N 1
ATOM 1647 C CA . SER A 1 202 ? 9.195 8.977 16.969 1 97.81 202 SER A CA 1
ATOM 1648 C C . SER A 1 202 ? 10.5 9.492 17.547 1 97.81 202 SER A C 1
ATOM 1650 O O . SER A 1 202 ? 10.953 9.016 18.594 1 97.81 202 SER A O 1
ATOM 1652 N N . SER A 1 203 ? 11.07 10.406 16.844 1 98.62 203 SER A N 1
ATOM 1653 C CA . SER A 1 203 ? 12.234 11.094 17.406 1 98.62 203 SER A CA 1
ATOM 1654 C C . SER A 1 203 ? 11.828 12.094 18.469 1 98.62 203 SER A C 1
ATOM 1656 O O . SER A 1 203 ? 10.648 12.438 18.594 1 98.62 203 SER A O 1
ATOM 1658 N N . ASN A 1 204 ? 12.797 12.523 19.266 1 98.44 204 ASN A N 1
ATOM 1659 C CA . ASN A 1 204 ? 12.516 13.492 20.312 1 98.44 204 ASN A CA 1
ATOM 1660 C C . ASN A 1 204 ? 12.031 14.82 19.75 1 98.44 204 ASN A C 1
ATOM 1662 O O . ASN A 1 204 ? 11.094 15.422 20.281 1 98.44 204 ASN A O 1
ATOM 1666 N N . TYR A 1 205 ? 12.758 15.25 18.797 1 98.75 205 TYR A N 1
ATOM 1667 C CA . TYR A 1 205 ? 12.375 16.453 18.062 1 98.75 205 TYR A CA 1
ATOM 1668 C C . TYR A 1 205 ? 11.906 16.094 16.656 1 98.75 205 TYR A C 1
ATOM 1670 O O . TYR A 1 205 ? 12.555 15.328 15.953 1 98.75 205 TYR A O 1
ATOM 1678 N N . MET A 1 206 ? 10.727 16.641 16.234 1 98.88 206 MET A N 1
ATOM 1679 C CA . MET A 1 206 ? 10.141 16.375 14.922 1 98.88 206 MET A CA 1
ATOM 1680 C C . MET A 1 206 ? 9.773 17.688 14.227 1 98.88 206 MET A C 1
ATOM 1682 O O . MET A 1 206 ? 9.188 18.578 14.844 1 98.88 206 MET A O 1
ATOM 1686 N N . GLU A 1 207 ? 10.07 17.703 12.922 1 98.94 207 GLU A N 1
ATOM 1687 C CA . GLU A 1 207 ? 9.82 18.938 12.164 1 98.94 207 GLU A CA 1
ATOM 1688 C C . GLU A 1 207 ? 9.438 18.609 10.719 1 98.94 207 GLU A C 1
ATOM 1690 O O . GLU A 1 207 ? 9.922 17.641 10.148 1 98.94 207 GLU A O 1
ATOM 1695 N N . SER A 1 208 ? 8.578 19.422 10.188 1 98.94 208 SER A N 1
ATOM 1696 C CA . SER A 1 208 ? 8.344 19.5 8.75 1 98.94 208 SER A CA 1
ATOM 1697 C C . SER A 1 208 ? 8.078 20.922 8.305 1 98.94 208 SER A C 1
ATOM 1699 O O . SER A 1 208 ? 7.648 21.766 9.109 1 98.94 208 SER A O 1
ATOM 1701 N N . ARG A 1 209 ? 8.383 21.172 7.098 1 99 209 ARG A N 1
ATOM 1702 C CA . ARG A 1 209 ? 8.094 22.469 6.477 1 99 209 ARG A CA 1
ATOM 1703 C C . ARG A 1 209 ? 7.273 22.281 5.203 1 99 209 ARG A C 1
ATOM 1705 O O . ARG A 1 209 ? 7.395 21.266 4.52 1 99 209 ARG A O 1
ATOM 1712 N N . TRP A 1 210 ? 6.43 23.297 4.973 1 98.94 210 TRP A N 1
ATOM 1713 C CA . TRP A 1 210 ? 5.559 23.234 3.803 1 98.94 210 TRP A CA 1
ATOM 1714 C C . TRP A 1 210 ? 5.508 24.594 3.098 1 98.94 210 TRP A C 1
ATOM 1716 O O . TRP A 1 210 ? 5.484 25.641 3.748 1 98.94 210 TRP A O 1
ATOM 1726 N N . LYS A 1 211 ? 5.488 24.547 1.823 1 98.88 211 LYS A N 1
ATOM 1727 C CA . LYS A 1 211 ? 5.215 25.734 1.021 1 98.88 211 LYS A CA 1
ATOM 1728 C C . LYS A 1 211 ? 4.32 25.406 -0.17 1 98.88 211 LYS A C 1
ATOM 1730 O O . LYS A 1 211 ? 4.145 24.234 -0.512 1 98.88 211 LYS A O 1
ATOM 1735 N N . GLU A 1 212 ? 3.607 26.391 -0.709 1 98.75 212 GLU A N 1
ATOM 1736 C CA . GLU A 1 212 ? 2.764 26.281 -1.896 1 98.75 212 GLU A CA 1
ATOM 1737 C C . GLU A 1 212 ? 1.658 25.25 -1.702 1 98.75 212 GLU A C 1
ATOM 1739 O O . GLU A 1 212 ? 1.439 24.406 -2.566 1 98.75 212 GLU A O 1
ATOM 1744 N N . ILE A 1 213 ? 1.014 25.359 -0.527 1 98.88 213 ILE A N 1
ATOM 1745 C CA . ILE A 1 213 ? -0.116 24.484 -0.23 1 98.88 213 ILE A CA 1
ATOM 1746 C C . ILE A 1 213 ? -1.32 24.891 -1.075 1 98.88 213 ILE A C 1
ATOM 1748 O O . ILE A 1 213 ? -1.734 26.047 -1.058 1 98.88 213 ILE A O 1
ATOM 1752 N N . LYS A 1 214 ? -1.825 23.891 -1.819 1 98.88 214 LYS A N 1
ATOM 1753 C CA . LYS A 1 214 ? -2.947 24.141 -2.721 1 98.88 214 LYS A CA 1
ATOM 1754 C C . LYS A 1 214 ? -3.99 23.031 -2.615 1 98.88 214 LYS A C 1
ATOM 1756 O O . LYS A 1 214 ? -3.68 21.922 -2.191 1 98.88 214 LYS A O 1
ATOM 1761 N N . LEU A 1 215 ? -5.156 23.406 -2.922 1 98.94 215 LEU A N 1
ATOM 1762 C CA . LEU A 1 215 ? -6.297 22.5 -3.002 1 98.94 215 LEU A CA 1
ATOM 1763 C C . LEU A 1 215 ? -6.938 22.547 -4.383 1 98.94 215 LEU A C 1
ATOM 1765 O O . LEU A 1 215 ? -7.055 23.625 -4.977 1 98.94 215 LEU A O 1
ATOM 1769 N N . TYR A 1 216 ? -7.254 21.391 -4.918 1 98.94 216 TYR A N 1
ATOM 1770 C CA . TYR A 1 216 ? -7.918 21.297 -6.211 1 98.94 216 TYR A CA 1
ATOM 1771 C C . TYR A 1 216 ? -9.172 20.438 -6.121 1 98.94 216 TYR A C 1
ATOM 1773 O O . TYR A 1 216 ? -9.32 19.625 -5.195 1 98.94 216 TYR A O 1
ATOM 1781 N N . LYS A 1 217 ? -9.984 20.641 -7.094 1 98.56 217 LYS A N 1
ATOM 1782 C CA . LYS A 1 217 ? -11.172 19.812 -7.223 1 98.56 217 LYS A CA 1
ATOM 1783 C C . LYS A 1 217 ? -11.484 19.516 -8.688 1 98.56 217 LYS A C 1
ATOM 1785 O O . LYS A 1 217 ? -11.07 20.266 -9.578 1 98.56 217 LYS A O 1
ATOM 1790 N N . LYS A 1 218 ? -12.023 18.375 -8.906 1 97.19 218 LYS A N 1
ATOM 1791 C CA . LYS A 1 218 ? -12.461 17.938 -10.234 1 97.19 218 LYS A CA 1
ATOM 1792 C C . LYS A 1 218 ? -13.891 17.422 -10.195 1 97.19 218 LYS A C 1
ATOM 1794 O O . LYS A 1 218 ? -14.305 16.797 -9.211 1 97.19 218 LYS A O 1
ATOM 1799 N N . MET B 1 1 ? 62.938 -8.727 52.375 1 29.8 1 MET B N 1
ATOM 1800 C CA . MET B 1 1 ? 61.594 -9.32 52.344 1 29.8 1 MET B CA 1
ATOM 1801 C C . MET B 1 1 ? 60.781 -8.812 51.125 1 29.8 1 MET B C 1
ATOM 1803 O O . MET B 1 1 ? 60.438 -7.637 51.062 1 29.8 1 MET B O 1
ATOM 1807 N N . LYS B 1 2 ? 61.219 -9.305 49.875 1 32.69 2 LYS B N 1
ATOM 1808 C CA . LYS B 1 2 ? 60.812 -8.914 48.531 1 32.69 2 LYS B CA 1
ATOM 1809 C C . LYS B 1 2 ? 59.281 -8.945 48.375 1 32.69 2 LYS B C 1
ATOM 1811 O O . LYS B 1 2 ? 58.594 -9.758 49.031 1 32.69 2 LYS B O 1
ATOM 1816 N N . SER B 1 3 ? 58.688 -7.828 47.812 1 33.41 3 SER B N 1
ATOM 1817 C CA . SER B 1 3 ? 57.438 -7.242 47.312 1 33.41 3 SER B CA 1
ATOM 1818 C C . SER B 1 3 ? 56.812 -8.125 46.25 1 33.41 3 SER B C 1
ATOM 1820 O O . SER B 1 3 ? 57.406 -8.398 45.219 1 33.41 3 SER B O 1
ATOM 1822 N N . PHE B 1 4 ? 56.156 -9.211 46.625 1 34.69 4 PHE B N 1
ATOM 1823 C CA . PHE B 1 4 ? 55.406 -10.062 45.719 1 34.69 4 PHE B CA 1
ATOM 1824 C C . PHE B 1 4 ? 54.406 -9.25 44.906 1 34.69 4 PHE B C 1
ATOM 1826 O O . PHE B 1 4 ? 53.625 -8.477 45.469 1 34.69 4 PHE B O 1
ATOM 1833 N N . TYR B 1 5 ? 54.75 -8.891 43.719 1 31.39 5 TYR B N 1
ATOM 1834 C CA . TYR B 1 5 ? 54 -8.289 42.625 1 31.39 5 TYR B CA 1
ATOM 1835 C C . TYR B 1 5 ? 52.719 -9.078 42.312 1 31.39 5 TYR B C 1
ATOM 1837 O O . TYR B 1 5 ? 52.781 -10.266 42 1 31.39 5 TYR B O 1
ATOM 1845 N N . TYR B 1 6 ? 51.656 -8.898 43.094 1 29.48 6 TYR B N 1
ATOM 1846 C CA . TYR B 1 6 ? 50.344 -9.453 42.781 1 29.48 6 TYR B CA 1
ATOM 1847 C C . TYR B 1 6 ? 49.906 -9.109 41.344 1 29.48 6 TYR B C 1
ATOM 1849 O O . TYR B 1 6 ? 49.969 -7.945 40.938 1 29.48 6 TYR B O 1
ATOM 1857 N N . LYS B 1 7 ? 50.156 -10.062 40.375 1 33 7 LYS B N 1
ATOM 1858 C CA . LYS B 1 7 ? 49.625 -10.102 39 1 33 7 LYS B CA 1
ATOM 1859 C C . LYS B 1 7 ? 48.125 -9.922 38.969 1 33 7 LYS B C 1
ATOM 1861 O O . LYS B 1 7 ? 47.375 -10.734 39.562 1 33 7 LYS B O 1
ATOM 1866 N N . PHE B 1 8 ? 47.562 -8.68 39.125 1 32.53 8 PHE B N 1
ATOM 1867 C CA . PHE B 1 8 ? 46.156 -8.422 38.938 1 32.53 8 PHE B CA 1
ATOM 1868 C C . PHE B 1 8 ? 45.719 -8.914 37.562 1 32.53 8 PHE B C 1
ATOM 1870 O O . PHE B 1 8 ? 46.188 -8.422 36.531 1 32.53 8 PHE B O 1
ATOM 1877 N N . LEU B 1 9 ? 45.531 -10.227 37.406 1 29.81 9 LEU B N 1
ATOM 1878 C CA . LEU B 1 9 ? 44.844 -10.727 36.188 1 29.81 9 LEU B CA 1
ATOM 1879 C C . LEU B 1 9 ? 43.5 -10.062 36 1 29.81 9 LEU B C 1
ATOM 1881 O O . LEU B 1 9 ? 42.625 -10.188 36.844 1 29.81 9 LEU B O 1
ATOM 1885 N N . CYS B 1 10 ? 43.438 -8.898 35.375 1 29.47 10 CYS B N 1
ATOM 1886 C CA . CYS B 1 10 ? 42.188 -8.305 34.906 1 29.47 10 CYS B CA 1
ATOM 1887 C C . CYS B 1 10 ? 41.406 -9.281 34.031 1 29.47 10 CYS B C 1
ATOM 1889 O O . CYS B 1 10 ? 41.875 -9.672 32.969 1 29.47 10 CYS B O 1
ATOM 1891 N N . LEU B 1 11 ? 40.688 -10.18 34.625 1 32.22 11 LEU B N 1
ATOM 1892 C CA . LEU B 1 11 ? 39.688 -10.938 33.906 1 32.22 11 LEU B CA 1
ATOM 1893 C C . LEU B 1 11 ? 38.812 -10.016 33.062 1 32.22 11 LEU B C 1
ATOM 1895 O O . LEU B 1 11 ? 38.094 -9.164 33.594 1 32.22 11 LEU B O 1
ATOM 1899 N N . VAL B 1 12 ? 39.281 -9.656 31.875 1 34.53 12 VAL B N 1
ATOM 1900 C CA . VAL B 1 12 ? 38.375 -9.055 30.891 1 34.53 12 VAL B CA 1
ATOM 1901 C C . VAL B 1 12 ? 37.094 -9.891 30.75 1 34.53 12 VAL B C 1
ATOM 1903 O O . VAL B 1 12 ? 37.156 -11.062 30.375 1 34.53 12 VAL B O 1
ATOM 1906 N N . ILE B 1 13 ? 36.188 -9.719 31.672 1 34.62 13 ILE B N 1
ATOM 1907 C CA . ILE B 1 13 ? 34.812 -10.219 31.406 1 34.62 13 ILE B CA 1
ATOM 1908 C C . ILE B 1 13 ? 34.344 -9.75 30.031 1 34.62 13 ILE B C 1
ATOM 1910 O O . ILE B 1 13 ? 34.156 -8.547 29.812 1 34.62 13 ILE B O 1
ATOM 1914 N N . LEU B 1 14 ? 34.938 -10.344 29.016 1 34.69 14 LEU B N 1
ATOM 1915 C CA . LEU B 1 14 ? 34.219 -10.18 27.75 1 34.69 14 LEU B CA 1
ATOM 1916 C C . LEU B 1 14 ? 32.719 -10.477 27.938 1 34.69 14 LEU B C 1
ATOM 1918 O O . LEU B 1 14 ? 32.344 -11.617 28.188 1 34.69 14 LEU B O 1
ATOM 1922 N N . SER B 1 15 ? 32.031 -9.648 28.641 1 34.62 15 SER B N 1
ATOM 1923 C CA . SER B 1 15 ? 30.594 -9.758 28.484 1 34.62 15 SER B CA 1
ATOM 1924 C C . SER B 1 15 ? 30.219 -9.961 27.016 1 34.62 15 SER B C 1
ATOM 1926 O O . SER B 1 15 ? 30.531 -9.125 26.172 1 34.62 15 SER B O 1
ATOM 1928 N N . PHE B 1 16 ? 30.25 -11.164 26.594 1 36.19 16 PHE B N 1
ATOM 1929 C CA . PHE B 1 16 ? 29.453 -11.438 25.391 1 36.19 16 PHE B CA 1
ATOM 1930 C C . PHE B 1 16 ? 28.094 -10.758 25.5 1 36.19 16 PHE B C 1
ATOM 1932 O O . PHE B 1 16 ? 27.25 -11.18 26.281 1 36.19 16 PHE B O 1
ATOM 1939 N N . PHE B 1 17 ? 28.031 -9.461 25.422 1 36.16 17 PHE B N 1
ATOM 1940 C CA . PHE B 1 17 ? 26.734 -8.953 25.016 1 36.16 17 PHE B CA 1
ATOM 1941 C C . PHE B 1 17 ? 26.141 -9.836 23.922 1 36.16 17 PHE B C 1
ATOM 1943 O O . PHE B 1 17 ? 26.594 -9.805 22.766 1 36.16 17 PHE B O 1
ATOM 1950 N N . ASN B 1 18 ? 25.75 -10.984 24.312 1 34.09 18 ASN B N 1
ATOM 1951 C CA . ASN B 1 18 ? 24.766 -11.555 23.391 1 34.09 18 ASN B CA 1
ATOM 1952 C C . ASN B 1 18 ? 23.75 -10.5 22.938 1 34.09 18 ASN B C 1
ATOM 1954 O O . ASN B 1 18 ? 23 -9.961 23.75 1 34.09 18 ASN B O 1
ATOM 1958 N N . ASN B 1 19 ? 24.156 -9.672 22.047 1 36.25 19 ASN B N 1
ATOM 1959 C CA . ASN B 1 19 ? 23.094 -9.055 21.281 1 36.25 19 ASN B CA 1
ATOM 1960 C C . ASN B 1 19 ? 21.891 -9.992 21.125 1 36.25 19 ASN B C 1
ATOM 1962 O O . ASN B 1 19 ? 21.906 -10.891 20.297 1 36.25 19 ASN B O 1
ATOM 1966 N N . HIS B 1 20 ? 21.281 -10.32 22.203 1 36.44 20 HIS B N 1
ATOM 1967 C CA . HIS B 1 20 ? 19.922 -10.805 21.969 1 36.44 20 HIS B CA 1
ATOM 1968 C C . HIS B 1 20 ? 19.219 -9.984 20.891 1 36.44 20 HIS B C 1
ATOM 1970 O O . HIS B 1 20 ? 18.922 -8.812 21.109 1 36.44 20 HIS B O 1
ATOM 1976 N N . HIS B 1 21 ? 19.594 -10.102 19.719 1 40.38 21 HIS B N 1
ATOM 1977 C CA . HIS B 1 21 ? 18.625 -9.695 18.703 1 40.38 21 HIS B CA 1
ATOM 1978 C C . HIS B 1 21 ? 17.203 -10.016 19.156 1 40.38 21 HIS B C 1
ATOM 1980 O O . HIS B 1 21 ? 16.891 -11.18 19.438 1 40.38 21 HIS B O 1
ATOM 1986 N N . PHE B 1 22 ? 16.641 -9.422 20.047 1 44.62 22 PHE B N 1
ATOM 1987 C CA . PHE B 1 22 ? 15.195 -9.594 20.141 1 44.62 22 PHE B CA 1
ATOM 1988 C C . PHE B 1 22 ? 14.609 -9.953 18.781 1 44.62 22 PHE B C 1
ATOM 1990 O O . PHE B 1 22 ? 14.523 -9.102 17.891 1 44.62 22 PHE B O 1
ATOM 1997 N N . GLY B 1 23 ? 14.938 -11.07 18.281 1 49.72 23 GLY B N 1
ATOM 1998 C CA . GLY B 1 23 ? 14.492 -11.602 17 1 49.72 23 GLY B CA 1
ATOM 1999 C C . GLY B 1 23 ? 13.023 -11.328 16.719 1 49.72 23 GLY B C 1
ATOM 2000 O O . GLY B 1 23 ? 12.164 -11.648 17.547 1 49.72 23 GLY B O 1
ATOM 2001 N N . SER B 1 24 ? 12.695 -10.352 16 1 68.38 24 SER B N 1
ATOM 2002 C CA . SER B 1 24 ? 11.32 -10.227 15.523 1 68.38 24 SER B CA 1
ATOM 2003 C C . SER B 1 24 ? 10.688 -11.594 15.297 1 68.38 24 SER B C 1
ATOM 2005 O O . SER B 1 24 ? 11.359 -12.539 14.883 1 68.38 24 SER B O 1
ATOM 2007 N N . ALA B 1 25 ? 9.531 -11.859 15.969 1 87.12 25 ALA B N 1
ATOM 2008 C CA . ALA B 1 25 ? 8.758 -13.086 15.836 1 87.12 25 ALA B CA 1
ATOM 2009 C C . ALA B 1 25 ? 8.648 -13.516 14.375 1 87.12 25 ALA B C 1
ATOM 2011 O O . ALA B 1 25 ? 8.523 -12.672 13.484 1 87.12 25 ALA B O 1
ATOM 2012 N N . ASP B 1 26 ? 9.016 -14.828 14.156 1 97.69 26 ASP B N 1
ATOM 2013 C CA . ASP B 1 26 ? 8.844 -15.383 12.82 1 97.69 26 ASP B CA 1
ATOM 2014 C C . ASP B 1 26 ? 7.391 -15.289 12.367 1 97.69 26 ASP B C 1
ATOM 2016 O O . ASP B 1 26 ? 6.473 -15.531 13.148 1 97.69 26 ASP B O 1
ATOM 2020 N N . PRO B 1 27 ? 7.164 -14.945 11.117 1 98.31 27 PRO B N 1
ATOM 2021 C CA . PRO B 1 27 ? 5.777 -14.797 10.672 1 98.31 27 PRO B CA 1
ATOM 2022 C C . PRO B 1 27 ? 4.965 -16.078 10.844 1 98.31 27 PRO B C 1
ATOM 2024 O O . PRO B 1 27 ? 3.732 -16.031 10.891 1 98.31 27 PRO B O 1
ATOM 2027 N N . THR B 1 28 ? 5.57 -17.188 10.93 1 98.62 28 THR B N 1
ATOM 2028 C CA . THR B 1 28 ? 4.84 -18.453 10.992 1 98.62 28 THR B CA 1
ATOM 2029 C C . THR B 1 28 ? 4.496 -18.812 12.43 1 98.62 28 THR B C 1
ATOM 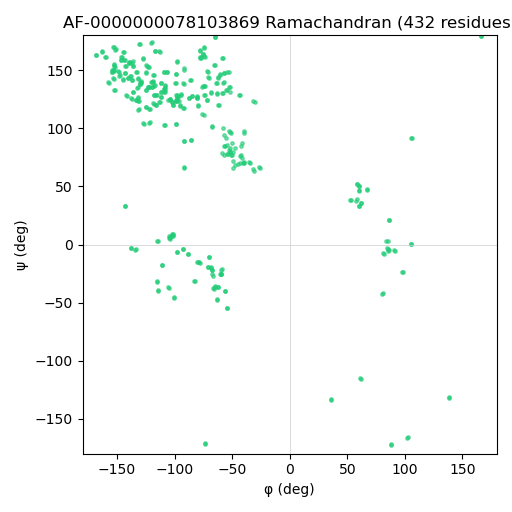2031 O O . THR B 1 28 ? 3.777 -19.781 12.688 1 98.62 28 THR B O 1
ATOM 2034 N N . ASP B 1 29 ? 5.035 -18.062 13.375 1 98.31 29 ASP B N 1
ATOM 2035 C CA . ASP B 1 29 ? 4.742 -18.328 14.781 1 98.31 29 ASP B CA 1
ATOM 2036 C C . ASP B 1 29 ? 3.236 -18.328 15.031 1 98.31 29 ASP B C 1
ATOM 2038 O O . ASP B 1 29 ? 2.525 -17.422 14.602 1 98.31 29 ASP B O 1
ATOM 2042 N N . GLY B 1 30 ? 2.795 -19.359 15.758 1 98 30 GLY B N 1
ATOM 2043 C CA . GLY B 1 30 ? 1.385 -19.484 16.094 1 98 30 GLY B CA 1
ATOM 2044 C C . GLY B 1 30 ? 0.564 -20.141 15.008 1 98 30 GLY B C 1
ATOM 2045 O O . GLY B 1 30 ? -0.634 -20.375 15.18 1 98 30 GLY B O 1
ATOM 2046 N N . PHE B 1 31 ? 1.124 -20.469 13.883 1 98.75 31 PHE B N 1
ATOM 2047 C CA . PHE B 1 31 ? 0.435 -21.156 12.789 1 98.75 31 PHE B CA 1
ATOM 2048 C C . PHE B 1 31 ? 0.706 -22.656 12.82 1 98.75 31 PHE B C 1
ATOM 2050 O O . PHE B 1 31 ? 1.72 -23.094 13.367 1 98.75 31 PHE B O 1
ATOM 2057 N N . THR B 1 32 ? -0.238 -23.359 12.195 1 98.75 32 THR B N 1
ATOM 2058 C CA . THR B 1 32 ? -0.079 -24.797 11.984 1 98.75 32 THR B CA 1
ATOM 2059 C C . THR B 1 32 ? 0.169 -25.109 10.516 1 98.75 32 THR B C 1
ATOM 2061 O O . THR B 1 32 ? -0.54 -24.609 9.641 1 98.75 32 THR B O 1
ATOM 2064 N N . LEU B 1 33 ? 1.103 -25.906 10.289 1 98.69 33 LEU B N 1
ATOM 2065 C CA . LEU B 1 33 ? 1.431 -26.328 8.938 1 98.69 33 LEU B CA 1
ATOM 2066 C C . LEU B 1 33 ? 0.328 -27.219 8.352 1 98.69 33 LEU B C 1
ATOM 2068 O O . LEU B 1 33 ? -0.152 -28.141 9.023 1 98.69 33 LEU B O 1
ATOM 2072 N N . VAL B 1 34 ? -0.093 -26.891 7.148 1 98.75 34 VAL B N 1
ATOM 2073 C CA . VAL B 1 34 ? -1.027 -27.719 6.391 1 98.75 34 VAL B CA 1
ATOM 2074 C C . VAL B 1 34 ? -0.255 -28.688 5.508 1 98.75 34 VAL B C 1
ATOM 2076 O O . VAL B 1 34 ? 0.517 -28.281 4.641 1 98.75 34 VAL B O 1
ATOM 2079 N N . PRO B 1 35 ? -0.417 -29.969 5.734 1 98.06 35 PRO B N 1
ATOM 2080 C CA . PRO B 1 35 ? 0.309 -30.906 4.879 1 98.06 35 PRO B CA 1
ATOM 2081 C C . PRO B 1 35 ? -0.109 -30.812 3.412 1 98.06 35 PRO B C 1
ATOM 2083 O O . PRO B 1 35 ? -1.304 -30.844 3.105 1 98.06 35 PRO B O 1
ATOM 2086 N N . LEU B 1 36 ? 0.84 -30.703 2.527 1 98.38 36 LEU B N 1
ATOM 2087 C CA . LEU B 1 36 ? 0.622 -30.688 1.086 1 98.38 36 LEU B CA 1
ATOM 2088 C C . LEU B 1 36 ? 1.323 -31.859 0.415 1 98.38 36 LEU B C 1
ATOM 2090 O O . LEU B 1 36 ? 2.375 -32.312 0.879 1 98.38 36 LEU B O 1
ATOM 2094 N N . THR B 1 37 ? 0.697 -32.344 -0.612 1 97.56 37 THR B N 1
ATOM 2095 C CA . THR B 1 37 ? 1.321 -33.281 -1.518 1 97.56 37 THR B CA 1
ATOM 2096 C C . THR B 1 37 ? 1.373 -32.75 -2.939 1 97.56 37 THR B C 1
ATOM 2098 O O . THR B 1 37 ? 0.826 -31.672 -3.215 1 97.56 37 THR B O 1
ATOM 2101 N N . GLU B 1 38 ? 2.021 -33.469 -3.771 1 97.25 38 GLU B N 1
ATOM 2102 C CA . GLU B 1 38 ? 2.123 -33.031 -5.16 1 97.25 38 GLU B CA 1
ATOM 2103 C C . GLU B 1 38 ? 0.744 -32.906 -5.801 1 97.25 38 GLU B C 1
ATOM 2105 O O . GLU B 1 38 ? 0.547 -32.094 -6.703 1 97.25 38 GLU B O 1
ATOM 2110 N N . ASP B 1 39 ? -0.215 -33.656 -5.273 1 97.69 39 ASP B N 1
ATOM 2111 C CA . ASP B 1 39 ? -1.567 -33.625 -5.82 1 97.69 39 ASP B CA 1
ATOM 2112 C C . ASP B 1 39 ? -2.232 -32.281 -5.559 1 97.69 39 ASP B C 1
ATOM 2114 O O . ASP B 1 39 ? -3.217 -31.922 -6.211 1 97.69 39 ASP B O 1
ATOM 2118 N N . ASN B 1 40 ? -1.755 -31.516 -4.621 1 98.69 40 ASN B N 1
ATOM 2119 C CA . ASN B 1 40 ? -2.318 -30.219 -4.289 1 98.69 40 ASN B CA 1
ATOM 2120 C C . ASN B 1 40 ? -1.841 -29.141 -5.262 1 98.69 40 ASN B C 1
ATOM 2122 O O . ASN B 1 40 ? -2.377 -28.031 -5.273 1 98.69 40 ASN B O 1
ATOM 2126 N N . PHE B 1 41 ? -0.8 -29.453 -6.02 1 98.62 41 PHE B N 1
ATOM 2127 C CA . PHE B 1 41 ? -0.23 -28.453 -6.922 1 98.62 41 PHE B CA 1
ATOM 2128 C C . PHE B 1 41 ? -0.737 -28.656 -8.344 1 98.62 41 PHE B C 1
ATOM 2130 O O . PHE B 1 41 ? -0.256 -29.547 -9.055 1 98.62 41 PHE B O 1
ATOM 2137 N N . LYS B 1 42 ? -1.668 -27.812 -8.734 1 98.44 42 LYS B N 1
ATOM 2138 C CA . LYS B 1 42 ? -2.209 -27.859 -10.094 1 98.44 42 LYS B CA 1
ATOM 2139 C C . LYS B 1 42 ? -1.55 -26.828 -10.992 1 98.44 42 LYS B C 1
ATOM 2141 O O . LYS B 1 42 ? -1.563 -25.625 -10.68 1 98.44 42 LYS B O 1
ATOM 2146 N N . LEU B 1 43 ? -1.078 -27.281 -12.117 1 98.62 43 LEU B N 1
ATOM 2147 C CA . LEU B 1 43 ? -0.31 -26.406 -13 1 98.62 43 LEU B CA 1
ATOM 2148 C C . LEU B 1 43 ? -1.185 -25.859 -14.125 1 98.62 43 LEU B C 1
ATOM 2150 O O . LEU B 1 43 ? -2.021 -26.594 -14.672 1 98.62 43 LEU B O 1
ATOM 2154 N N . GLN B 1 44 ? -1.002 -24.594 -14.43 1 98.25 44 GLN B N 1
ATOM 2155 C CA . GLN B 1 44 ? -1.519 -23.938 -15.625 1 98.25 44 GLN B CA 1
ATOM 2156 C C . GLN 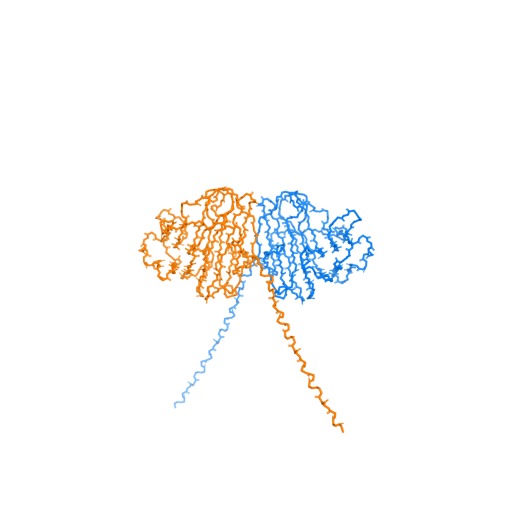B 1 44 ? -0.382 -23.406 -16.484 1 98.25 44 GLN B C 1
ATOM 2158 O O . GLN B 1 44 ? 0.629 -22.922 -15.977 1 98.25 44 GLN B O 1
ATOM 2163 N N . LYS B 1 45 ? -0.533 -23.531 -17.766 1 98.62 45 LYS B N 1
ATOM 2164 C CA . LYS B 1 45 ? 0.465 -23.094 -18.734 1 98.62 45 LYS B CA 1
ATOM 2165 C C . LYS B 1 45 ? -0.19 -22.703 -20.062 1 98.62 45 LYS B C 1
ATOM 2167 O O . LYS B 1 45 ? -1.392 -22.906 -20.25 1 98.62 45 LYS B O 1
ATOM 2172 N N . PRO B 1 46 ? 0.555 -22.047 -20.969 1 98.81 46 PRO B N 1
ATOM 2173 C CA . PRO B 1 46 ? -0.047 -21.797 -22.281 1 98.81 46 PRO B CA 1
ATOM 2174 C C . PRO B 1 46 ? -0.597 -23.078 -22.922 1 98.81 46 PRO B C 1
ATOM 2176 O O . PRO B 1 46 ? 0.093 -24.094 -22.969 1 98.81 46 PRO B O 1
ATOM 2179 N N . TYR B 1 47 ? -1.815 -23 -23.5 1 98.5 47 TYR B N 1
ATOM 2180 C CA . TYR B 1 47 ? -2.566 -24.203 -23.844 1 98.5 47 TYR B CA 1
ATOM 2181 C C . TYR B 1 47 ? -1.878 -24.969 -24.969 1 98.5 47 TYR B C 1
ATOM 2183 O O . TYR B 1 47 ? -2.086 -26.172 -25.109 1 98.5 47 TYR B O 1
ATOM 2191 N N . ASN B 1 48 ? -1.05 -24.297 -25.75 1 98.44 48 ASN B N 1
ATOM 2192 C CA . ASN B 1 48 ? -0.465 -24.922 -26.938 1 98.44 48 ASN B CA 1
ATOM 2193 C C . ASN B 1 48 ? 0.999 -25.297 -26.703 1 98.44 48 ASN B C 1
ATOM 2195 O O . ASN B 1 48 ? 1.735 -25.547 -27.656 1 98.44 48 ASN B O 1
ATOM 2199 N N . GLU B 1 49 ? 1.483 -25.125 -25.531 1 98.44 49 GLU B N 1
ATOM 2200 C CA . GLU B 1 49 ? 2.859 -25.484 -25.219 1 98.44 49 GLU B CA 1
ATOM 2201 C C . GLU B 1 49 ? 2.91 -26.734 -24.328 1 98.44 49 GLU B C 1
ATOM 2203 O O . GLU B 1 49 ? 2.113 -26.875 -23.406 1 98.44 49 GLU B O 1
ATOM 2208 N N . PRO B 1 50 ? 3.867 -27.688 -24.641 1 97.94 50 PRO B N 1
ATOM 2209 C CA . PRO B 1 50 ? 4.086 -28.766 -23.672 1 97.94 50 PRO B CA 1
ATOM 2210 C C . PRO B 1 50 ? 4.551 -28.25 -22.312 1 97.94 50 PRO B C 1
ATOM 2212 O O . PRO B 1 50 ? 5.273 -27.25 -22.25 1 97.94 50 PRO B O 1
ATOM 2215 N N . LEU B 1 51 ? 4.172 -28.875 -21.25 1 97.69 51 LEU B N 1
ATOM 2216 C CA . LEU B 1 51 ? 4.48 -28.453 -19.891 1 97.69 51 LEU B CA 1
ATOM 2217 C C . LEU B 1 51 ? 5.984 -28.312 -19.703 1 97.69 51 LEU B C 1
ATOM 2219 O O . LEU B 1 51 ? 6.445 -27.328 -19.094 1 97.69 51 LEU B O 1
ATOM 2223 N N . ASP B 1 52 ? 6.824 -29.219 -20.25 1 98 52 ASP B N 1
ATOM 2224 C CA . ASP B 1 52 ? 8.266 -29.25 -20.031 1 98 52 ASP B CA 1
ATOM 2225 C C . ASP B 1 52 ? 8.953 -28.062 -20.719 1 98 52 ASP B C 1
ATOM 2227 O O . ASP B 1 52 ? 10.117 -27.781 -20.438 1 98 52 ASP B O 1
ATOM 2231 N N . ASP B 1 53 ? 8.211 -27.391 -21.531 1 98.56 53 ASP B N 1
ATOM 2232 C CA . ASP B 1 53 ? 8.758 -26.219 -22.203 1 98.56 53 ASP B CA 1
ATOM 2233 C C . ASP B 1 53 ? 8.477 -24.938 -21.406 1 98.56 53 ASP B C 1
ATOM 2235 O O . ASP B 1 53 ? 8.945 -23.859 -21.766 1 98.56 53 ASP B O 1
ATOM 2239 N N . ARG B 1 54 ? 7.742 -25.094 -20.312 1 98.88 54 ARG B N 1
ATOM 2240 C CA . ARG B 1 54 ? 7.375 -23.906 -19.547 1 98.88 54 ARG B CA 1
ATOM 2241 C C . ARG B 1 54 ? 7.516 -24.141 -18.047 1 98.88 54 ARG B C 1
ATOM 2243 O O . ARG B 1 54 ? 7.285 -23.234 -17.25 1 98.88 54 ARG B O 1
ATOM 2250 N N . TYR B 1 55 ? 7.871 -25.312 -17.641 1 98.88 55 TYR B N 1
ATOM 2251 C CA . TYR B 1 55 ? 7.938 -25.672 -16.219 1 98.88 55 TYR B CA 1
ATOM 2252 C C . TYR B 1 55 ? 8.953 -26.781 -15.992 1 98.88 55 TYR B C 1
ATOM 2254 O O . TYR B 1 55 ? 9.109 -27.688 -16.828 1 98.88 55 TYR B O 1
ATOM 2262 N N . SER B 1 56 ? 9.656 -26.75 -14.922 1 98.81 56 SER B N 1
ATOM 2263 C CA . SER B 1 56 ? 10.508 -27.844 -14.484 1 98.81 56 SER B CA 1
ATOM 2264 C C . SER B 1 56 ? 10.523 -27.969 -12.961 1 98.81 56 SER B C 1
ATOM 2266 O O . SER B 1 56 ? 10.344 -26.969 -12.25 1 98.81 56 SER B O 1
ATOM 2268 N N . TYR B 1 57 ? 10.539 -29.109 -12.461 1 98.5 57 TYR B N 1
ATOM 2269 C CA . TYR B 1 57 ? 10.758 -29.406 -11.055 1 98.5 57 TYR B CA 1
ATOM 2270 C C . TYR B 1 57 ? 11.977 -30.312 -10.867 1 98.5 57 TYR B C 1
ATOM 2272 O O . TYR B 1 57 ? 11.938 -31.5 -11.195 1 98.5 57 TYR B O 1
ATOM 2280 N N . LYS B 1 58 ? 13.023 -29.688 -10.406 1 98.06 58 LYS B N 1
ATOM 2281 C CA . LYS B 1 58 ? 14.305 -30.375 -10.25 1 98.06 58 LYS B CA 1
ATOM 2282 C C . LYS B 1 58 ? 14.969 -30 -8.93 1 98.06 58 LYS B C 1
ATOM 2284 O O . LYS B 1 58 ? 15.07 -28.828 -8.586 1 98.06 58 LYS B O 1
ATOM 2289 N N . ASP B 1 59 ? 15.336 -31.016 -8.125 1 97.56 59 ASP B N 1
ATOM 2290 C CA . ASP B 1 59 ? 16.094 -30.828 -6.895 1 97.56 59 ASP B CA 1
ATOM 2291 C C . ASP B 1 59 ? 15.375 -29.891 -5.941 1 97.56 59 ASP B C 1
ATOM 2293 O O . ASP B 1 59 ? 15.984 -28.969 -5.395 1 97.56 59 ASP B O 1
ATOM 2297 N N . GLY B 1 60 ? 14.078 -29.984 -5.883 1 97.81 60 GLY B N 1
ATOM 2298 C CA . GLY B 1 60 ? 13.281 -29.234 -4.922 1 97.81 60 GLY B CA 1
ATOM 2299 C C . GLY B 1 60 ? 12.93 -27.844 -5.402 1 97.81 60 GLY B C 1
ATOM 2300 O O . GLY B 1 60 ? 12.305 -27.062 -4.676 1 97.81 60 GLY B O 1
ATOM 2301 N N . VAL B 1 61 ? 13.344 -27.531 -6.633 1 98.88 61 VAL B N 1
ATOM 2302 C CA . VAL B 1 61 ? 13.094 -26.203 -7.176 1 98.88 61 VAL B CA 1
ATOM 2303 C C . VAL B 1 61 ? 12.094 -26.297 -8.328 1 98.88 61 VAL B C 1
ATOM 2305 O O . VAL B 1 61 ? 12.258 -27.109 -9.242 1 98.88 61 VAL B O 1
ATOM 2308 N N . ARG B 1 62 ? 11.094 -25.547 -8.234 1 98.94 62 ARG B N 1
ATOM 2309 C CA . ARG B 1 62 ? 10.141 -25.375 -9.328 1 98.94 62 ARG B CA 1
ATOM 2310 C C . ARG B 1 62 ? 10.461 -24.125 -10.148 1 98.94 62 ARG B C 1
ATOM 2312 O O . ARG B 1 62 ? 10.531 -23.016 -9.602 1 98.94 62 ARG B O 1
ATOM 2319 N N . SER B 1 63 ? 10.641 -24.312 -11.406 1 98.94 63 SER B N 1
ATOM 2320 C CA . SER B 1 63 ? 10.93 -23.203 -12.312 1 98.94 63 SER B CA 1
ATOM 2321 C C . SER B 1 63 ? 9.766 -22.969 -13.273 1 98.94 63 SER B C 1
ATOM 2323 O O . SER B 1 63 ? 9.25 -23.906 -13.875 1 98.94 63 SER B O 1
ATOM 2325 N N . PHE B 1 64 ? 9.398 -21.766 -13.367 1 98.94 64 PHE B N 1
ATOM 2326 C CA . PHE B 1 64 ? 8.305 -21.328 -14.227 1 98.94 64 PHE B CA 1
ATOM 2327 C C . PHE B 1 64 ? 8.797 -20.266 -15.219 1 98.94 64 PHE B C 1
ATOM 2329 O O . PHE B 1 64 ? 9.508 -19.344 -14.844 1 98.94 64 PHE B O 1
ATOM 2336 N N . TRP B 1 65 ? 8.43 -20.375 -16.453 1 98.94 65 TRP B N 1
ATOM 2337 C CA . TRP B 1 65 ? 8.789 -19.297 -17.359 1 98.94 65 TRP B CA 1
ATOM 2338 C C . TRP B 1 65 ? 7.789 -19.203 -18.516 1 98.94 65 TRP B C 1
ATOM 2340 O O . TRP B 1 65 ? 7.047 -20.156 -18.781 1 98.94 65 TRP B O 1
ATOM 2350 N N . ILE B 1 66 ? 7.691 -18.078 -19.062 1 98.94 66 ILE B N 1
ATOM 2351 C CA . ILE B 1 66 ? 6.871 -17.812 -20.234 1 98.94 66 ILE B CA 1
ATOM 2352 C C . ILE B 1 66 ? 7.562 -16.781 -21.125 1 98.94 66 ILE B C 1
ATOM 2354 O O . ILE B 1 66 ? 8.547 -16.156 -20.719 1 98.94 66 ILE B O 1
ATOM 2358 N N . TYR B 1 67 ? 7.055 -16.719 -22.297 1 98.75 67 TYR B N 1
ATOM 2359 C CA . TYR B 1 67 ? 7.324 -15.586 -23.188 1 98.75 67 TYR B CA 1
ATOM 2360 C C . TYR B 1 67 ? 6.109 -14.68 -23.297 1 98.75 67 TYR B C 1
ATOM 2362 O O . TYR B 1 67 ? 4.969 -15.141 -23.234 1 98.75 67 TYR B O 1
ATOM 2370 N N . ASN B 1 68 ? 6.367 -13.445 -23.484 1 98.06 68 ASN B N 1
ATOM 2371 C CA . ASN B 1 68 ? 5.32 -12.43 -23.484 1 98.06 68 ASN B CA 1
ATOM 2372 C C . ASN B 1 68 ? 4.281 -12.695 -24.562 1 98.06 68 ASN B C 1
ATOM 2374 O O . ASN B 1 68 ? 3.125 -12.297 -24.438 1 98.06 68 ASN B O 1
ATOM 2378 N N . ASN B 1 69 ? 4.574 -13.375 -25.641 1 97.38 69 ASN B N 1
ATOM 2379 C CA . ASN B 1 69 ? 3.658 -13.625 -26.734 1 97.38 69 ASN B CA 1
ATOM 2380 C C . ASN B 1 69 ? 3.07 -15.031 -26.672 1 97.38 69 ASN B C 1
ATOM 2382 O O . ASN B 1 69 ? 2.42 -15.477 -27.625 1 97.38 69 ASN B O 1
ATOM 2386 N N . ASP B 1 70 ? 3.318 -15.75 -25.609 1 98.69 70 ASP B N 1
ATOM 2387 C CA . ASP B 1 70 ? 2.67 -17.047 -25.422 1 98.69 70 ASP B CA 1
ATOM 2388 C C . ASP B 1 70 ? 1.149 -16.891 -25.406 1 98.69 70 ASP B C 1
ATOM 2390 O O . ASP B 1 70 ? 0.629 -15.797 -25.172 1 98.69 70 ASP B O 1
ATOM 2394 N N . LYS B 1 71 ? 0.486 -18.016 -25.641 1 98.62 71 LYS B N 1
ATOM 2395 C CA . LYS B 1 71 ? -0.972 -18.062 -25.578 1 98.62 71 LYS B CA 1
ATOM 2396 C C . LYS B 1 71 ? -1.454 -18.109 -24.125 1 98.62 71 LYS B C 1
ATOM 2398 O O . LYS B 1 71 ? -0.688 -18.453 -23.234 1 98.62 71 LYS B O 1
ATOM 2403 N N . PRO B 1 72 ? -2.748 -17.734 -23.938 1 98.38 72 PRO B N 1
ATOM 2404 C CA . PRO B 1 72 ? -3.32 -17.891 -22.594 1 98.38 72 PRO B CA 1
ATOM 2405 C C . PRO B 1 72 ? -3.416 -19.359 -22.172 1 98.38 72 PRO B C 1
ATOM 2407 O O . PRO B 1 72 ? -3.035 -20.25 -22.922 1 98.38 72 PRO B O 1
ATOM 2410 N N . PHE B 1 73 ? -3.9 -19.594 -20.953 1 97.69 73 PHE B N 1
ATOM 2411 C CA . PHE B 1 73 ? -3.875 -20.938 -20.391 1 97.69 73 PHE B CA 1
ATOM 2412 C C . PHE B 1 73 ? -4.996 -21.797 -20.969 1 97.69 73 PHE B C 1
ATOM 2414 O O . PHE B 1 73 ? -5 -23.016 -20.828 1 97.69 73 PHE B O 1
ATOM 2421 N N . LYS B 1 74 ? -5.992 -21.156 -21.594 1 97.44 74 LYS B N 1
ATOM 2422 C CA . LYS B 1 74 ? -7.059 -21.828 -22.344 1 97.44 74 LYS B CA 1
ATOM 2423 C C . LYS B 1 74 ? -7.328 -21.125 -23.672 1 97.44 74 LYS B C 1
ATOM 2425 O O . LYS B 1 74 ? -7.137 -19.906 -23.797 1 97.44 74 LYS B O 1
ATOM 2430 N N . THR B 1 75 ? -7.906 -21.859 -24.609 1 97.25 75 THR B N 1
ATOM 2431 C CA . THR B 1 75 ? -8.109 -21.344 -25.953 1 97.25 75 THR B CA 1
ATOM 2432 C C . THR B 1 75 ? -9.117 -20.203 -25.953 1 97.25 75 THR B C 1
ATOM 2434 O O . THR B 1 75 ? -9.039 -19.297 -26.797 1 97.25 75 THR B O 1
ATOM 2437 N N . ASP B 1 76 ? -10.031 -20.172 -25.016 1 97.12 76 ASP B N 1
ATOM 2438 C CA . ASP B 1 76 ? -11.094 -19.172 -25 1 97.12 76 ASP B CA 1
ATOM 2439 C C . ASP B 1 76 ? -10.812 -18.094 -23.969 1 97.12 76 ASP B C 1
ATOM 2441 O O . ASP B 1 76 ? -11.656 -17.219 -23.734 1 97.12 76 ASP B O 1
ATOM 2445 N N . SER B 1 77 ? -9.703 -18.125 -23.406 1 96.31 77 SER B N 1
ATOM 2446 C CA . SER B 1 77 ? -9.336 -17.125 -22.406 1 96.31 77 SER B CA 1
ATOM 2447 C C . SER B 1 77 ? -8.742 -15.891 -23.062 1 96.31 77 SER B C 1
ATOM 2449 O O . SER B 1 77 ? -7.973 -15.992 -24.031 1 96.31 77 SER B O 1
ATOM 2451 N N . THR B 1 78 ? -9.086 -14.695 -22.516 1 95.44 78 THR B N 1
ATOM 2452 C CA . THR B 1 78 ? -8.539 -13.438 -23.016 1 95.44 78 THR B CA 1
ATOM 2453 C C . THR B 1 78 ? -7.43 -12.938 -22.094 1 95.44 78 THR B C 1
ATOM 2455 O O . THR B 1 78 ? -7.008 -11.781 -22.188 1 95.44 78 THR B O 1
ATOM 2458 N N . THR B 1 79 ? -7.016 -13.766 -21.141 1 97.12 79 THR B N 1
ATOM 2459 C CA . THR B 1 79 ? -6 -13.367 -20.172 1 97.12 79 THR B CA 1
ATOM 2460 C C . THR B 1 79 ? -4.609 -13.422 -20.797 1 97.12 79 THR B C 1
ATOM 2462 O O . THR B 1 79 ? -4.426 -13.984 -21.875 1 97.12 79 THR B O 1
ATOM 2465 N N . ARG B 1 80 ? -3.615 -12.836 -20.141 1 98.12 80 ARG B N 1
ATOM 2466 C CA . ARG B 1 80 ? -2.213 -12.906 -20.531 1 98.12 80 ARG B CA 1
ATOM 2467 C C . ARG B 1 80 ? -1.629 -14.281 -20.234 1 98.12 80 ARG B C 1
ATOM 2469 O O . ARG B 1 80 ? -2.223 -15.062 -19.484 1 98.12 80 ARG B O 1
ATOM 2476 N N . PRO B 1 81 ? -0.514 -14.609 -20.859 1 98.75 81 PRO B N 1
ATOM 2477 C CA . PRO B 1 81 ? 0.064 -15.938 -20.641 1 98.75 81 PRO B CA 1
ATOM 2478 C C . PRO B 1 81 ? 0.543 -16.141 -19.203 1 98.75 81 PRO B C 1
ATOM 2480 O O . PRO B 1 81 ? 0.907 -15.172 -18.516 1 98.75 81 PRO B O 1
ATOM 2483 N N . ARG B 1 82 ? 0.566 -17.438 -18.828 1 98.94 82 ARG B N 1
ATOM 2484 C CA . ARG B 1 82 ? 1.03 -17.797 -17.5 1 98.94 82 ARG B CA 1
ATOM 2485 C C . ARG B 1 82 ? 1.607 -19.219 -17.484 1 98.94 82 ARG B C 1
ATOM 2487 O O . ARG B 1 82 ? 1.292 -20.031 -18.344 1 98.94 82 ARG B O 1
ATOM 2494 N N . THR B 1 83 ? 2.508 -19.469 -16.672 1 98.94 83 THR B N 1
ATOM 2495 C CA . THR B 1 83 ? 2.857 -20.75 -16.109 1 98.94 83 THR B CA 1
ATOM 2496 C C . THR B 1 83 ? 2.889 -20.688 -14.578 1 98.94 83 THR B C 1
ATOM 2498 O O . THR B 1 83 ? 3.793 -20.078 -14 1 98.94 83 THR B O 1
ATOM 2501 N N . GLU B 1 84 ? 1.898 -21.203 -13.938 1 98.88 84 GLU B N 1
ATOM 2502 C CA . GLU B 1 84 ? 1.729 -21.062 -12.492 1 98.88 84 GLU B CA 1
ATOM 2503 C C . GLU B 1 84 ? 1.157 -22.328 -11.875 1 98.88 84 GLU B C 1
ATOM 2505 O O . GLU B 1 84 ? 0.632 -23.188 -12.586 1 98.88 84 GLU B O 1
ATOM 2510 N N . LEU B 1 85 ? 1.381 -22.422 -10.617 1 98.75 85 LEU B N 1
ATOM 2511 C CA . LEU B 1 85 ? 0.743 -23.484 -9.844 1 98.75 85 LEU B CA 1
ATOM 2512 C C . LEU B 1 85 ? -0.338 -22.906 -8.93 1 98.75 85 LEU B C 1
ATOM 2514 O O . LEU B 1 85 ? -0.157 -21.844 -8.336 1 98.75 85 LEU B O 1
ATOM 2518 N N . ARG B 1 86 ? -1.46 -23.531 -8.906 1 98.75 86 ARG B N 1
ATOM 2519 C CA . ARG B 1 86 ? -2.527 -23.297 -7.938 1 98.75 86 ARG B CA 1
ATOM 2520 C C . ARG B 1 86 ? -2.477 -24.312 -6.801 1 98.75 86 ARG B C 1
ATOM 2522 O O . ARG B 1 86 ? -2.385 -25.516 -7.047 1 98.75 86 ARG B O 1
ATOM 2529 N N . ILE B 1 87 ? -2.461 -23.844 -5.602 1 98.88 87 ILE B N 1
ATOM 2530 C CA . ILE B 1 87 ? -2.596 -24.766 -4.473 1 98.88 87 ILE B CA 1
ATOM 2531 C C . ILE B 1 87 ? -4.066 -25.125 -4.281 1 98.88 87 ILE B C 1
ATOM 2533 O O . ILE B 1 87 ? -4.898 -24.266 -4.012 1 98.88 87 ILE B O 1
ATOM 2537 N N . THR B 1 88 ? -4.375 -26.391 -4.391 1 98.75 88 THR B N 1
ATOM 2538 C CA . THR B 1 88 ? -5.754 -26.859 -4.32 1 98.75 88 THR B CA 1
ATOM 2539 C C . THR B 1 88 ? -5.977 -27.719 -3.07 1 98.75 88 THR B C 1
ATOM 2541 O O . THR B 1 88 ? -5.02 -28.109 -2.406 1 98.75 88 THR B O 1
ATOM 2544 N N . GLY B 1 89 ? -7.211 -27.953 -2.773 1 98.44 89 GLY B N 1
ATOM 2545 C CA . GLY B 1 89 ? -7.582 -28.812 -1.668 1 98.44 89 GLY B CA 1
ATOM 2546 C C . GLY B 1 89 ? -7.762 -28.078 -0.359 1 98.44 89 GLY B C 1
ATOM 2547 O O . GLY B 1 89 ? -8.219 -28.641 0.631 1 98.44 89 GLY B O 1
ATOM 2548 N N . HIS B 1 90 ? -7.449 -26.766 -0.385 1 98.56 90 HIS B N 1
ATOM 2549 C CA . HIS B 1 90 ? -7.52 -25.969 0.839 1 98.56 90 HIS B CA 1
ATOM 2550 C C . HIS B 1 90 ? -8.023 -24.562 0.555 1 98.56 90 HIS B C 1
ATOM 2552 O O . HIS B 1 90 ? -7.52 -23.594 1.132 1 98.56 90 HIS B O 1
ATOM 2558 N N . ASP B 1 91 ? -8.867 -24.516 -0.397 1 98.62 91 ASP B N 1
ATOM 2559 C CA . ASP B 1 91 ? -9.523 -23.234 -0.614 1 98.62 91 ASP B CA 1
ATOM 2560 C C . ASP B 1 91 ? -10.25 -22.766 0.647 1 98.62 91 ASP B C 1
ATOM 2562 O O . ASP B 1 91 ? -10.742 -23.578 1.425 1 98.62 91 ASP B O 1
ATOM 2566 N N . TYR B 1 92 ? -10.305 -21.438 0.859 1 98.69 92 TYR B N 1
ATOM 2567 C CA . TYR B 1 92 ? -10.812 -20.953 2.133 1 98.69 92 TYR B CA 1
ATOM 2568 C C . TYR B 1 92 ? -11.711 -19.734 1.929 1 98.69 92 TYR B C 1
ATOM 2570 O O . TYR B 1 92 ? -11.594 -19.031 0.918 1 98.69 92 TYR B O 1
ATOM 2578 N N . SER B 1 93 ? -12.602 -19.469 2.885 1 98.12 93 SER B N 1
ATOM 2579 C CA . SER B 1 93 ? -13.5 -18.328 2.852 1 98.12 93 SER B CA 1
ATOM 2580 C C . SER B 1 93 ? -13.539 -17.609 4.203 1 98.12 93 SER B C 1
ATOM 2582 O O . SER B 1 93 ? -14.211 -16.594 4.352 1 98.12 93 SER B O 1
ATOM 2584 N N . SER B 1 94 ? -12.859 -18.172 5.16 1 98.19 94 SER B N 1
ATOM 2585 C CA . SER B 1 94 ? -12.75 -17.609 6.504 1 98.19 94 SER B CA 1
ATOM 2586 C C . SER B 1 94 ? -11.453 -18.031 7.176 1 98.19 94 SER B C 1
ATOM 2588 O O . SER B 1 94 ? -10.711 -18.859 6.637 1 98.19 94 SER B O 1
ATOM 2590 N N . GLY B 1 95 ? -11.156 -17.391 8.336 1 98.19 95 GLY B N 1
ATOM 2591 C CA . GLY B 1 95 ? -9.977 -17.766 9.094 1 98.19 95 GLY B CA 1
ATOM 2592 C C . GLY B 1 95 ? -8.727 -17.016 8.672 1 98.19 95 GLY B C 1
ATOM 2593 O O . GLY B 1 95 ? -8.82 -15.977 8.016 1 98.19 95 GLY B O 1
ATOM 2594 N N . ILE B 1 96 ? -7.602 -17.453 9.234 1 98.81 96 ILE B N 1
ATOM 2595 C CA . ILE B 1 96 ? -6.305 -16.859 8.945 1 98.81 96 ILE B CA 1
ATOM 2596 C C . ILE B 1 96 ? -5.402 -17.891 8.266 1 98.81 96 ILE B C 1
ATOM 2598 O O . ILE B 1 96 ? -5.168 -18.969 8.805 1 98.81 96 ILE B O 1
ATOM 2602 N N . TRP B 1 97 ? -4.965 -17.594 7.078 1 98.94 97 TRP B N 1
ATOM 2603 C CA . TRP B 1 97 ? -4.164 -18.484 6.246 1 98.94 97 TRP B CA 1
ATOM 2604 C C . TRP B 1 97 ? -2.84 -17.844 5.863 1 98.94 97 TRP B C 1
ATOM 2606 O O . TRP B 1 97 ? -2.732 -16.609 5.82 1 98.94 97 TRP B O 1
ATOM 2616 N N . GLN B 1 98 ? -1.812 -18.672 5.605 1 98.94 98 GLN B N 1
ATOM 2617 C CA . GLN B 1 98 ? -0.496 -18.125 5.273 1 98.94 98 GLN B CA 1
ATOM 2618 C C . GLN B 1 98 ? 0.184 -18.969 4.195 1 98.94 98 GLN B C 1
ATOM 2620 O O . GLN B 1 98 ? 0.203 -20.203 4.277 1 98.94 98 GLN B O 1
ATOM 2625 N N . PHE B 1 99 ? 0.625 -18.359 3.182 1 98.94 99 PHE B N 1
ATOM 2626 C CA . PHE B 1 99 ? 1.535 -18.922 2.188 1 98.94 99 PHE B CA 1
ATOM 2627 C C . PHE B 1 99 ? 2.984 -18.609 2.549 1 98.94 99 PHE B C 1
ATOM 2629 O O . PHE B 1 99 ? 3.305 -17.5 2.973 1 98.94 99 PHE B O 1
ATOM 2636 N N . GLU B 1 100 ? 3.832 -19.562 2.381 1 98.94 100 GLU B N 1
ATOM 2637 C CA . GLU B 1 100 ? 5.273 -19.359 2.475 1 98.94 100 GLU B CA 1
ATOM 2638 C C . GLU B 1 100 ? 6 -19.984 1.29 1 98.94 100 GLU B C 1
ATOM 2640 O O . GLU B 1 100 ? 5.648 -21.094 0.857 1 98.94 100 GLU B O 1
ATOM 2645 N N . GLY B 1 101 ? 7.039 -19.359 0.782 1 98.94 101 GLY B N 1
ATOM 2646 C CA . GLY B 1 101 ? 7.969 -19.891 -0.204 1 98.94 101 GLY B CA 1
ATOM 2647 C C . GLY B 1 101 ? 9.211 -19.047 -0.376 1 98.94 101 GLY B C 1
ATOM 2648 O O . GLY B 1 101 ? 9.266 -17.906 0.1 1 98.94 101 GLY B O 1
ATOM 2649 N N . TYR B 1 102 ? 10.188 -19.641 -0.955 1 98.94 102 TYR B N 1
ATOM 2650 C CA . TYR B 1 102 ? 11.383 -18.906 -1.37 1 98.94 102 TYR B CA 1
ATOM 2651 C C . TYR B 1 102 ? 11.383 -18.688 -2.877 1 98.94 102 TYR B C 1
ATOM 2653 O O . TYR B 1 102 ? 11.328 -19.625 -3.658 1 98.94 102 TYR B O 1
ATOM 2661 N N . ALA B 1 103 ? 11.5 -17.469 -3.217 1 98.94 103 ALA B N 1
ATOM 2662 C CA . ALA B 1 103 ? 11.422 -17.094 -4.625 1 98.94 103 ALA B CA 1
ATOM 2663 C C . ALA B 1 103 ? 12.789 -16.672 -5.152 1 98.94 103 ALA B C 1
ATOM 2665 O O . ALA B 1 103 ? 13.633 -16.188 -4.398 1 98.94 103 ALA B O 1
ATOM 2666 N N . TYR B 1 104 ? 13.008 -16.906 -6.355 1 98.94 104 TYR B N 1
ATOM 2667 C CA . TYR B 1 104 ? 14.133 -16.406 -7.137 1 98.94 104 TYR B CA 1
ATOM 2668 C C . TYR B 1 104 ? 13.672 -15.859 -8.477 1 98.94 104 TYR B C 1
ATOM 2670 O O . TYR B 1 104 ? 12.953 -16.531 -9.219 1 98.94 104 TYR B O 1
ATOM 2678 N N . VAL B 1 105 ? 14 -14.664 -8.75 1 98.94 105 VAL B N 1
ATOM 2679 C CA . VAL B 1 105 ? 13.664 -14.039 -10.023 1 98.94 105 VAL B CA 1
ATOM 2680 C C . VAL B 1 105 ? 14.93 -13.5 -10.695 1 98.94 105 VAL B C 1
ATOM 2682 O O . VAL B 1 105 ? 15.609 -12.641 -10.141 1 98.94 105 VAL B O 1
ATOM 2685 N N . PRO B 1 106 ? 15.258 -13.984 -11.82 1 98.88 106 PRO B N 1
ATOM 2686 C CA . PRO B 1 106 ? 16.469 -13.492 -12.484 1 98.88 106 PRO B CA 1
ATOM 2687 C C . PRO B 1 106 ? 16.312 -12.062 -13.008 1 98.88 106 PRO B C 1
ATOM 2689 O O . PRO B 1 106 ? 15.227 -11.688 -13.453 1 98.88 106 PRO B O 1
ATOM 2692 N N . SER B 1 107 ? 17.453 -11.383 -12.883 1 98.56 107 SER B N 1
ATOM 2693 C CA . SER B 1 107 ? 17.469 -10.078 -13.539 1 98.56 107 SER B CA 1
ATOM 2694 C C . SER B 1 107 ? 17.094 -10.203 -15.008 1 98.56 107 SER B C 1
ATOM 2696 O O . SER B 1 107 ? 17.344 -11.227 -15.648 1 98.56 107 SER B O 1
ATOM 2698 N N . GLY B 1 108 ? 16.438 -9.133 -15.547 1 97.62 108 GLY B N 1
ATOM 2699 C CA . GLY B 1 108 ? 15.93 -9.188 -16.906 1 97.62 108 GLY B CA 1
ATOM 2700 C C . GLY B 1 108 ? 14.453 -9.523 -16.984 1 97.62 108 GLY B C 1
ATOM 2701 O O . GLY B 1 108 ? 13.812 -9.289 -18 1 97.62 108 GLY B O 1
ATOM 2702 N N . THR B 1 109 ? 13.961 -10.164 -15.953 1 98.75 109 THR B N 1
ATOM 2703 C CA . THR B 1 109 ? 12.531 -10.43 -15.82 1 98.75 109 THR B CA 1
ATOM 2704 C C . THR B 1 109 ? 11.797 -9.203 -15.289 1 98.75 109 THR B C 1
ATOM 2706 O O . THR B 1 109 ? 12.172 -8.656 -14.25 1 98.75 109 THR B O 1
ATOM 2709 N N . SER B 1 110 ? 10.766 -8.773 -15.969 1 98.75 110 SER B N 1
ATOM 2710 C CA . SER B 1 110 ? 9.984 -7.637 -15.508 1 98.75 110 SER B CA 1
ATOM 2711 C C . SER B 1 110 ? 8.508 -7.789 -15.875 1 98.75 110 SER B C 1
ATOM 2713 O O . SER B 1 110 ? 8.18 -8.461 -16.859 1 98.75 110 SER B O 1
ATOM 2715 N N . GLY B 1 111 ? 7.637 -7.031 -15.102 1 98.62 111 GLY B N 1
ATOM 2716 C CA . GLY B 1 111 ? 6.215 -7.078 -15.398 1 98.62 111 GLY B CA 1
ATOM 2717 C C . GLY B 1 111 ? 5.629 -8.477 -15.281 1 98.62 111 GLY B C 1
ATOM 2718 O O . GLY B 1 111 ? 4.977 -8.961 -16.219 1 98.62 111 GLY B O 1
ATOM 2719 N N . VAL B 1 112 ? 5.934 -9.055 -14.141 1 98.88 112 VAL B N 1
ATOM 2720 C CA . VAL B 1 112 ? 5.5 -10.438 -13.953 1 98.88 112 VAL B CA 1
ATOM 2721 C C . VAL B 1 112 ? 4.914 -10.609 -12.555 1 98.88 112 VAL B C 1
ATOM 2723 O O . VAL B 1 112 ? 5.484 -10.133 -11.57 1 98.88 112 VAL B O 1
ATOM 2726 N N . THR B 1 113 ? 3.738 -11.211 -12.438 1 98.94 113 THR B N 1
ATOM 2727 C CA . THR B 1 113 ? 3.166 -11.625 -11.164 1 98.94 113 THR B CA 1
ATOM 2728 C C . THR B 1 113 ? 3.768 -12.945 -10.703 1 98.94 113 THR B C 1
ATOM 2730 O O . THR B 1 113 ? 3.717 -13.945 -11.43 1 98.94 113 THR B O 1
ATOM 2733 N N . ILE B 1 114 ? 4.289 -12.953 -9.477 1 98.94 114 ILE B N 1
ATOM 2734 C CA . ILE B 1 114 ? 5 -14.18 -9.117 1 98.94 114 ILE B CA 1
ATOM 2735 C C . ILE B 1 114 ? 4.219 -14.93 -8.039 1 98.94 114 ILE B C 1
ATOM 2737 O O . ILE B 1 114 ? 4.457 -16.109 -7.812 1 98.94 114 ILE B O 1
ATOM 2741 N N . VAL B 1 115 ? 3.334 -14.273 -7.391 1 99 115 VAL B N 1
ATOM 2742 C CA . VAL B 1 115 ? 2.488 -14.922 -6.395 1 99 115 VAL B CA 1
ATOM 2743 C C . VAL B 1 115 ? 1.18 -14.148 -6.246 1 99 115 VAL B C 1
ATOM 2745 O O . VAL B 1 115 ? 1.154 -12.922 -6.398 1 99 115 VAL B O 1
ATOM 2748 N N . GLN B 1 116 ? 0.056 -14.859 -5.926 1 98.88 116 GLN B N 1
ATOM 2749 C CA . GLN B 1 116 ? -1.278 -14.273 -5.902 1 98.88 116 GLN B CA 1
ATOM 2750 C C . GLN B 1 116 ? -2.16 -14.945 -4.855 1 98.88 116 GLN B C 1
ATOM 2752 O O . GLN B 1 116 ? -1.949 -16.109 -4.516 1 98.88 116 GLN B O 1
ATOM 2757 N N . ILE B 1 117 ? -3.033 -14.234 -4.309 1 98.94 117 ILE B N 1
ATOM 2758 C CA . ILE B 1 117 ? -4.258 -14.781 -3.74 1 98.94 117 ILE B CA 1
ATOM 2759 C C . ILE B 1 117 ? -5.422 -14.562 -4.707 1 98.94 117 ILE B C 1
ATOM 2761 O O . ILE B 1 117 ? -5.75 -13.422 -5.043 1 98.94 117 ILE B O 1
ATOM 2765 N N . HIS B 1 118 ? -6.035 -15.594 -5.137 1 98.44 118 HIS B N 1
ATOM 2766 C CA . HIS B 1 118 ? -7.117 -15.562 -6.117 1 98.44 118 HIS B CA 1
ATOM 2767 C C . HIS B 1 118 ? -8.422 -16.078 -5.516 1 98.44 118 HIS B C 1
ATOM 2769 O O . HIS B 1 118 ? -8.438 -16.578 -4.391 1 98.44 118 HIS B O 1
ATOM 2775 N N 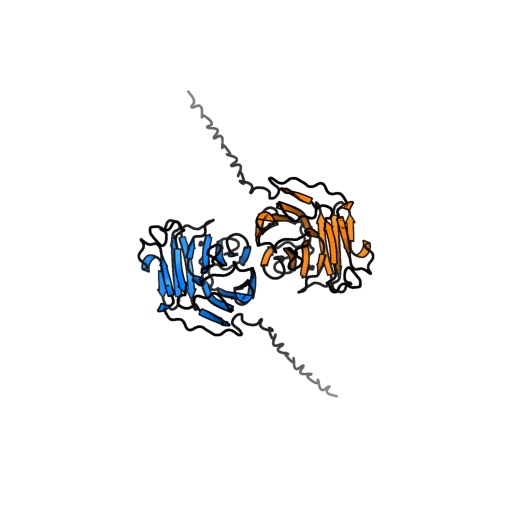. GLY B 1 119 ? -9.547 -15.82 -6.25 1 97.56 119 GLY B N 1
ATOM 2776 C CA . GLY B 1 119 ? -10.828 -16.391 -5.859 1 97.56 119 GLY B CA 1
ATOM 2777 C C . GLY B 1 119 ? -11.766 -15.391 -5.223 1 97.56 119 GLY B C 1
ATOM 2778 O O . GLY B 1 119 ? -12.883 -15.734 -4.828 1 97.56 119 GLY B O 1
ATOM 2779 N N . ALA B 1 120 ? -11.352 -14.18 -5.105 1 95.88 120 ALA B N 1
ATOM 2780 C CA . ALA B 1 120 ? -12.211 -13.141 -4.547 1 95.88 120 ALA B CA 1
ATOM 2781 C C . ALA B 1 120 ? -13.453 -12.93 -5.418 1 95.88 120 ALA B C 1
ATOM 2783 O O . ALA B 1 120 ? -13.367 -12.953 -6.645 1 95.88 120 ALA B O 1
ATOM 2784 N N . THR B 1 121 ? -14.508 -12.664 -4.73 1 93.62 121 THR B N 1
ATOM 2785 C CA . THR B 1 121 ? -15.766 -12.445 -5.441 1 93.62 121 THR B CA 1
ATOM 2786 C C . THR B 1 121 ? -15.695 -11.164 -6.273 1 93.62 121 THR B C 1
ATOM 2788 O O . THR B 1 121 ? -16.203 -11.125 -7.391 1 93.62 121 THR B O 1
ATOM 2791 N N . GLU B 1 122 ? -15.039 -10.195 -5.688 1 87.69 122 GLU B N 1
ATOM 2792 C CA . GLU B 1 122 ? -14.852 -8.938 -6.406 1 87.69 122 GLU B CA 1
ATOM 2793 C C . GLU B 1 122 ? -13.414 -8.805 -6.906 1 87.69 122 GLU B C 1
ATOM 2795 O O . GLU B 1 122 ? -12.461 -8.953 -6.133 1 87.69 122 GLU B O 1
ATOM 2800 N N . GLY B 1 123 ? -13.242 -8.586 -8.266 1 87.5 123 GLY B N 1
ATOM 2801 C CA . GLY B 1 123 ? -11.938 -8.289 -8.836 1 87.5 123 GLY B CA 1
ATOM 2802 C C . GLY B 1 123 ? -11.102 -9.523 -9.086 1 87.5 123 GLY B C 1
ATOM 2803 O O . GLY B 1 123 ? -10.016 -9.445 -9.672 1 87.5 123 GLY B O 1
ATOM 2804 N N . ALA B 1 124 ? -11.539 -10.695 -8.633 1 91.56 124 ALA B N 1
ATOM 2805 C CA . ALA B 1 124 ? -10.922 -12 -8.867 1 91.56 124 ALA B CA 1
ATOM 2806 C C . ALA B 1 124 ? -9.742 -12.227 -7.93 1 91.56 124 ALA B C 1
ATOM 2808 O O . ALA B 1 124 ? -9.555 -13.32 -7.402 1 91.56 124 ALA B O 1
ATOM 2809 N N . THR B 1 125 ? -8.906 -11.172 -7.742 1 97 125 THR B N 1
ATOM 2810 C CA . THR B 1 125 ? -7.691 -11.352 -6.957 1 97 125 THR B CA 1
ATOM 2811 C C . THR B 1 125 ? -7.723 -10.477 -5.707 1 97 125 THR B C 1
ATOM 2813 O O . THR B 1 125 ? -8.156 -9.32 -5.762 1 97 125 THR B O 1
ATOM 2816 N N . THR B 1 126 ? -7.305 -11.062 -4.594 1 97.44 126 THR B N 1
ATOM 2817 C CA . THR B 1 126 ? -7.082 -10.344 -3.35 1 97.44 126 THR B CA 1
ATOM 2818 C C . THR B 1 126 ? -5.699 -9.688 -3.344 1 97.44 126 THR B C 1
ATOM 2820 O O . THR B 1 126 ? -5.52 -8.609 -2.777 1 97.44 126 THR B O 1
ATOM 2823 N N . LEU B 1 127 ? -4.77 -10.328 -4.016 1 98.25 127 LEU B N 1
ATOM 2824 C CA . LEU B 1 127 ? -3.387 -9.859 -4.043 1 98.25 127 LEU B CA 1
ATOM 2825 C C . LEU B 1 127 ? -2.658 -10.391 -5.273 1 98.25 127 LEU B C 1
ATOM 2827 O O . LEU B 1 127 ? -2.805 -11.562 -5.629 1 98.25 127 LEU B O 1
ATOM 2831 N N . GLN B 1 128 ? -1.847 -9.531 -5.883 1 98.69 128 GLN B N 1
ATOM 2832 C CA . GLN B 1 128 ? -0.778 -9.906 -6.805 1 98.69 128 GLN B CA 1
ATOM 2833 C C . GLN B 1 128 ? 0.529 -9.211 -6.441 1 98.69 128 GLN B C 1
ATOM 2835 O O . GLN B 1 128 ? 0.571 -7.984 -6.312 1 98.69 128 GLN B O 1
ATOM 2840 N N . LEU B 1 129 ? 1.54 -9.984 -6.219 1 98.94 129 LEU B N 1
ATOM 2841 C CA . LEU B 1 129 ? 2.873 -9.398 -6.125 1 98.94 129 LEU B CA 1
ATOM 2842 C C . LEU B 1 129 ? 3.617 -9.531 -7.453 1 98.94 129 LEU B C 1
ATOM 2844 O O . LEU B 1 129 ? 3.719 -10.633 -8 1 98.94 129 LEU B O 1
ATOM 2848 N N . ARG B 1 130 ? 4.082 -8.398 -7.945 1 98.88 130 ARG B N 1
ATOM 2849 C CA . ARG B 1 130 ? 4.711 -8.328 -9.258 1 98.88 130 ARG B CA 1
ATOM 2850 C C . ARG B 1 130 ? 6.152 -7.836 -9.148 1 98.88 130 ARG B C 1
ATOM 2852 O O . ARG B 1 130 ? 6.445 -6.926 -8.375 1 98.88 130 ARG B O 1
ATOM 2859 N N . MET B 1 131 ? 6.996 -8.469 -9.953 1 98.88 131 MET B N 1
ATOM 2860 C CA . MET B 1 131 ? 8.383 -8.031 -10.062 1 98.88 131 MET B CA 1
ATOM 2861 C C . MET B 1 131 ? 8.562 -7.086 -11.242 1 98.88 131 MET B C 1
ATOM 2863 O O . MET B 1 131 ? 8.094 -7.375 -12.352 1 98.88 131 MET B O 1
ATOM 2867 N N . TYR B 1 132 ? 9.148 -5.977 -11.008 1 98.5 132 TYR B N 1
ATOM 2868 C CA . TYR B 1 132 ? 9.594 -5.043 -12.031 1 98.5 132 TYR B CA 1
ATOM 2869 C C . TYR B 1 132 ? 11.086 -4.746 -11.883 1 98.5 132 TYR B C 1
ATOM 2871 O O . TYR B 1 132 ? 11.656 -4.922 -10.805 1 98.5 132 TYR B O 1
ATOM 2879 N N . GLU B 1 133 ? 11.742 -4.387 -12.945 1 96.88 133 GLU B N 1
ATOM 2880 C CA . GLU B 1 133 ? 13.18 -4.141 -12.906 1 96.88 133 GLU B CA 1
ATOM 2881 C C . GLU B 1 133 ? 13.539 -3.123 -11.828 1 96.88 133 GLU B C 1
ATOM 2883 O O . GLU B 1 133 ? 14.336 -3.414 -10.938 1 96.88 133 GLU B O 1
ATOM 2888 N N . GLY B 1 134 ? 12.898 -1.875 -11.852 1 92.94 134 GLY B N 1
ATOM 2889 C CA . GLY B 1 134 ? 13.141 -0.844 -10.859 1 92.94 134 GLY B CA 1
ATOM 2890 C C . GLY B 1 134 ? 14.586 -0.794 -10.391 1 92.94 134 GLY B C 1
ATOM 2891 O O . GLY B 1 134 ? 15.508 -0.737 -11.211 1 92.94 134 GLY B O 1
ATOM 2892 N N . ASP B 1 135 ? 14.797 -0.716 -9.078 1 89.38 135 ASP B N 1
ATOM 2893 C CA . ASP B 1 135 ? 16.109 -0.611 -8.445 1 89.38 135 ASP B CA 1
ATOM 2894 C C . ASP B 1 135 ? 16.656 -1.991 -8.094 1 89.38 135 ASP B C 1
ATOM 2896 O O . ASP B 1 135 ? 16.828 -2.316 -6.918 1 89.38 135 ASP B O 1
ATOM 2900 N N . GLY B 1 136 ? 16.969 -2.822 -9.07 1 95.19 136 GLY B N 1
ATOM 2901 C CA . GLY B 1 136 ? 17.547 -4.137 -8.844 1 95.19 136 GLY B CA 1
ATOM 2902 C C . GLY B 1 136 ? 16.516 -5.211 -8.594 1 95.19 136 GLY B C 1
ATOM 2903 O O . GLY B 1 136 ? 16.797 -6.23 -7.961 1 95.19 136 GLY B O 1
ATOM 2904 N N . GLY B 1 137 ? 15.266 -4.961 -9.039 1 98.12 137 GLY B N 1
ATOM 2905 C CA . GLY B 1 137 ? 14.172 -5.883 -8.797 1 98.12 137 GLY B CA 1
ATOM 2906 C C . GLY B 1 137 ? 13.203 -5.395 -7.734 1 98.12 137 GLY B C 1
ATOM 2907 O O . GLY B 1 137 ? 13.398 -5.664 -6.547 1 98.12 137 GLY B O 1
ATOM 2908 N N . ASP B 1 138 ? 12.211 -4.707 -8.203 1 98.19 138 ASP B N 1
ATOM 2909 C CA . ASP B 1 138 ? 11.18 -4.168 -7.324 1 98.19 138 ASP B CA 1
ATOM 2910 C C . ASP B 1 138 ? 9.977 -5.105 -7.242 1 98.19 138 ASP B C 1
ATOM 2912 O O . ASP B 1 138 ? 9.367 -5.43 -8.266 1 98.19 138 ASP B O 1
ATOM 2916 N N . LEU B 1 139 ? 9.719 -5.551 -6.043 1 98.81 139 LEU B N 1
ATOM 2917 C CA . LEU B 1 139 ? 8.461 -6.254 -5.805 1 98.81 139 LEU B CA 1
ATOM 2918 C C . LEU B 1 139 ? 7.352 -5.27 -5.453 1 98.81 139 LEU B C 1
ATOM 2920 O O . LEU B 1 139 ? 7.504 -4.453 -4.543 1 98.81 139 LEU B O 1
ATOM 2924 N N . ARG B 1 140 ? 6.27 -5.348 -6.176 1 98.69 140 ARG B N 1
ATOM 2925 C CA . ARG B 1 140 ? 5.18 -4.391 -5.988 1 98.69 140 ARG B CA 1
ATOM 2926 C C . ARG B 1 140 ? 3.846 -5.109 -5.82 1 98.69 140 ARG B C 1
ATOM 2928 O O . ARG B 1 140 ? 3.621 -6.16 -6.422 1 98.69 140 ARG B O 1
ATOM 2935 N N . TYR B 1 141 ? 2.998 -4.598 -4.898 1 98.62 141 TYR B N 1
ATOM 2936 C CA . TYR B 1 141 ? 1.577 -4.922 -4.902 1 98.62 141 TYR B CA 1
ATOM 2937 C C . TYR B 1 141 ? 0.887 -4.332 -6.125 1 98.62 141 TYR B C 1
ATOM 2939 O O . TYR B 1 141 ? 0.72 -3.113 -6.223 1 98.62 141 TYR B O 1
ATOM 2947 N N . TYR B 1 142 ? 0.655 -5.117 -7.07 1 96.5 142 TYR B N 1
ATOM 2948 C CA . TYR B 1 142 ? 0.155 -4.781 -8.398 1 96.5 142 TYR B CA 1
ATOM 2949 C C . TYR B 1 142 ? 1.124 -3.857 -9.125 1 96.5 142 TYR B C 1
ATOM 2951 O O . TYR B 1 142 ? 2.279 -4.219 -9.359 1 96.5 142 TYR B O 1
ATOM 2959 N N . ARG B 1 143 ? 0.842 -2.697 -9.445 1 94.44 143 ARG B N 1
ATOM 2960 C CA . ARG B 1 143 ? 1.675 -1.922 -10.359 1 94.44 143 ARG B CA 1
ATOM 2961 C C . ARG B 1 143 ? 2.486 -0.875 -9.602 1 94.44 143 ARG B C 1
ATOM 2963 O O . ARG B 1 143 ? 3.664 -0.659 -9.906 1 94.44 143 ARG B O 1
ATOM 2970 N N . TYR B 1 144 ? 1.934 -0.255 -8.57 1 94.12 144 TYR B N 1
ATOM 2971 C CA . TYR B 1 144 ? 2.539 0.981 -8.094 1 94.12 144 TYR B CA 1
ATOM 2972 C C . TYR B 1 144 ? 3.1 0.803 -6.684 1 94.12 144 TYR B C 1
ATOM 2974 O O . TYR B 1 144 ? 4.176 1.313 -6.371 1 94.12 144 TYR B O 1
ATOM 2982 N N . ASN B 1 145 ? 2.49 0.098 -5.762 1 98 145 ASN B N 1
ATOM 2983 C CA . ASN B 1 145 ? 2.854 0.05 -4.348 1 98 145 ASN B CA 1
ATOM 2984 C C . ASN B 1 145 ? 4.094 -0.808 -4.117 1 98 145 ASN B C 1
ATOM 2986 O O . ASN B 1 145 ? 4.035 -2.033 -4.23 1 98 145 ASN B O 1
ATOM 2990 N N . LEU B 1 146 ? 5.152 -0.177 -3.73 1 98 146 LEU B N 1
ATOM 2991 C CA . LEU B 1 146 ? 6.422 -0.872 -3.533 1 98 146 LEU B CA 1
ATOM 2992 C C . LEU B 1 146 ? 6.391 -1.704 -2.256 1 98 146 LEU B C 1
ATOM 2994 O O . LEU B 1 146 ? 6.008 -1.206 -1.194 1 98 146 LEU B O 1
ATOM 2998 N N . VAL B 1 147 ? 6.738 -2.939 -2.381 1 98.56 147 VAL B N 1
ATOM 2999 C CA . VAL B 1 147 ? 6.805 -3.842 -1.234 1 98.56 147 VAL B CA 1
ATOM 3000 C C . VAL B 1 147 ? 8.25 -3.998 -0.778 1 98.56 147 VAL B C 1
ATOM 3002 O O . VAL B 1 147 ? 8.539 -3.951 0.42 1 98.56 147 VAL B O 1
ATOM 3005 N N . ASP B 1 148 ? 9.148 -4.199 -1.712 1 97.62 148 ASP B N 1
ATOM 3006 C CA . ASP B 1 148 ? 10.578 -4.328 -1.432 1 97.62 148 ASP B CA 1
ATOM 3007 C C . ASP B 1 148 ? 11.406 -4.137 -2.699 1 97.62 148 ASP B C 1
ATOM 3009 O O . ASP B 1 148 ? 10.859 -4.129 -3.807 1 97.62 148 ASP B O 1
ATOM 3013 N N . THR B 1 149 ? 12.719 -3.949 -2.555 1 96.94 149 THR B N 1
ATOM 3014 C CA . THR B 1 149 ? 13.609 -3.727 -3.688 1 96.94 149 THR B CA 1
ATOM 3015 C C . THR B 1 149 ? 14.828 -4.645 -3.605 1 96.94 149 THR B C 1
ATOM 3017 O O . THR B 1 149 ? 14.984 -5.387 -2.635 1 96.94 149 THR B O 1
ATOM 3020 N N . ASP B 1 150 ? 15.617 -4.617 -4.668 1 97.44 150 ASP B N 1
ATOM 3021 C CA . ASP B 1 150 ? 16.891 -5.324 -4.723 1 97.44 150 ASP B CA 1
ATOM 3022 C C . ASP B 1 150 ? 16.703 -6.824 -4.496 1 97.44 150 ASP B C 1
ATOM 3024 O O . ASP B 1 150 ? 17.344 -7.418 -3.633 1 97.44 150 ASP B O 1
ATOM 3028 N N . LEU B 1 151 ? 15.758 -7.426 -5.301 1 98.75 151 LEU B N 1
ATOM 3029 C CA . LEU B 1 151 ? 15.414 -8.812 -5.035 1 98.75 151 LEU B CA 1
ATOM 3030 C C . LEU B 1 151 ? 15.828 -9.711 -6.195 1 98.75 151 LEU B C 1
ATOM 3032 O O . LEU B 1 151 ? 15.641 -10.93 -6.141 1 98.75 151 LEU B O 1
ATOM 3036 N N . TYR B 1 152 ? 16.469 -9.172 -7.199 1 98.88 152 TYR B N 1
ATOM 3037 C CA . TYR B 1 152 ? 16.875 -9.984 -8.336 1 98.88 152 TYR B CA 1
ATOM 3038 C C . TYR B 1 152 ? 18.031 -10.914 -7.949 1 98.88 152 TYR B C 1
ATOM 3040 O O . TYR B 1 152 ? 18.859 -10.562 -7.113 1 98.88 152 TYR B O 1
ATOM 3048 N N . ASP B 1 153 ? 18.078 -12.039 -8.57 1 98.88 153 ASP B N 1
ATOM 3049 C CA . ASP B 1 153 ? 19.219 -12.945 -8.648 1 98.88 153 ASP B CA 1
ATOM 3050 C C . ASP B 1 153 ? 19.641 -13.422 -7.266 1 98.88 153 ASP B C 1
ATOM 3052 O O . ASP B 1 153 ? 20.844 -13.555 -6.984 1 98.88 153 ASP B O 1
ATOM 3056 N N . LYS B 1 154 ? 18.719 -13.562 -6.395 1 98.88 154 LYS B N 1
ATOM 3057 C CA . LYS B 1 154 ? 18.891 -14.164 -5.078 1 98.88 154 LYS B CA 1
ATOM 3058 C C . LYS B 1 154 ? 17.594 -14.797 -4.582 1 98.88 154 LYS B C 1
ATOM 3060 O O . LYS B 1 154 ? 16.516 -14.453 -5.059 1 98.88 154 LYS B O 1
ATOM 3065 N N . TRP B 1 155 ? 17.766 -15.766 -3.77 1 98.94 155 TRP B N 1
ATOM 3066 C CA . TRP B 1 155 ? 16.594 -16.328 -3.096 1 98.94 155 TRP B CA 1
ATOM 3067 C C . TRP B 1 155 ? 16.094 -15.383 -2 1 98.94 155 TRP B C 1
ATOM 3069 O O . TRP B 1 155 ? 16.891 -14.82 -1.245 1 98.94 155 TRP B O 1
ATOM 3079 N N . PHE B 1 156 ? 14.812 -15.164 -1.889 1 98.94 156 PHE B N 1
ATOM 3080 C CA . PHE B 1 156 ? 14.211 -14.43 -0.788 1 98.94 156 PHE B CA 1
ATOM 3081 C C . PHE B 1 156 ? 12.93 -15.109 -0.32 1 98.94 156 PHE B C 1
ATOM 3083 O O . PHE B 1 156 ? 12.195 -15.68 -1.128 1 98.94 156 PHE B O 1
ATOM 3090 N N . ARG B 1 157 ? 12.711 -15.023 0.982 1 98.94 157 ARG B N 1
ATOM 3091 C CA . ARG B 1 157 ? 11.562 -15.656 1.621 1 98.94 157 ARG B CA 1
ATOM 3092 C C . ARG B 1 157 ? 10.328 -14.766 1.54 1 98.94 157 ARG B C 1
ATOM 3094 O O . ARG B 1 157 ? 10.406 -13.57 1.848 1 98.94 157 ARG B O 1
ATOM 3101 N N . VAL B 1 158 ? 9.258 -15.336 1.056 1 99 158 VAL B N 1
ATOM 3102 C CA . VAL B 1 158 ? 7.984 -14.625 0.974 1 99 158 VAL B CA 1
ATOM 3103 C C . VAL B 1 158 ? 6.977 -15.266 1.925 1 99 158 VAL B C 1
ATOM 3105 O O . VAL B 1 158 ? 6.738 -16.484 1.866 1 99 158 VAL B O 1
ATOM 3108 N N . ASN B 1 159 ? 6.434 -14.539 2.832 1 99 159 ASN B N 1
ATOM 3109 C CA . ASN B 1 159 ? 5.281 -14.922 3.637 1 99 159 ASN B CA 1
ATOM 3110 C C . ASN B 1 159 ? 4.102 -13.977 3.408 1 99 159 ASN B C 1
ATOM 3112 O O . ASN B 1 159 ? 4.258 -12.758 3.461 1 99 159 ASN B O 1
ATOM 3116 N N . ILE B 1 160 ? 2.979 -14.523 3.121 1 99 160 ILE B N 1
ATOM 3117 C CA . ILE B 1 160 ? 1.741 -13.766 2.967 1 99 160 ILE B CA 1
ATOM 3118 C C . ILE B 1 160 ? 0.692 -14.289 3.945 1 99 160 ILE B C 1
ATOM 3120 O O . ILE B 1 160 ? 0.295 -15.453 3.879 1 99 160 ILE B O 1
ATOM 3124 N N . ILE B 1 161 ? 0.259 -13.469 4.867 1 98.94 161 ILE B N 1
ATOM 3125 C CA . ILE B 1 161 ? -0.81 -13.812 5.797 1 98.94 161 ILE B CA 1
ATOM 3126 C C . ILE B 1 161 ? -2.109 -13.141 5.359 1 98.94 161 ILE B C 1
ATOM 3128 O O . ILE B 1 161 ? -2.15 -11.922 5.16 1 98.94 161 ILE B O 1
ATOM 3132 N N . HIS B 1 162 ? -3.104 -13.875 5.141 1 98.88 162 HIS B N 1
ATOM 3133 C CA . HIS B 1 162 ? -4.449 -13.375 4.883 1 98.88 162 HIS B CA 1
ATOM 3134 C C . HIS B 1 162 ? -5.375 -13.656 6.066 1 98.88 162 HIS B C 1
ATOM 3136 O O . HIS B 1 162 ? -5.727 -14.812 6.324 1 98.88 162 HIS B O 1
ATOM 3142 N N . ASN B 1 163 ? -5.664 -12.672 6.863 1 98.62 163 ASN B N 1
ATOM 3143 C CA . ASN B 1 163 ? -6.691 -12.727 7.895 1 98.62 163 ASN B CA 1
ATOM 3144 C C . ASN B 1 163 ? -8.062 -12.375 7.336 1 98.62 163 ASN B C 1
ATOM 3146 O O . ASN B 1 163 ? -8.445 -11.203 7.305 1 98.62 163 ASN B O 1
ATOM 3150 N N . VAL B 1 164 ? -8.766 -13.336 6.875 1 98.25 164 VAL B N 1
ATOM 3151 C CA . VAL B 1 164 ? -10.047 -13.133 6.203 1 98.25 164 VAL B CA 1
ATOM 3152 C C . VAL B 1 164 ? -11.039 -12.492 7.168 1 98.25 164 VAL B C 1
ATOM 3154 O O . VAL B 1 164 ? -11.797 -11.594 6.785 1 98.25 164 VAL B O 1
ATOM 3157 N N . ASP B 1 165 ? -10.977 -12.859 8.336 1 95.81 165 ASP B N 1
ATOM 3158 C CA . ASP B 1 165 ? -11.914 -12.383 9.344 1 95.81 165 ASP B CA 1
ATOM 3159 C C . ASP B 1 165 ? -11.758 -10.875 9.57 1 95.81 165 ASP B C 1
ATOM 3161 O O . ASP B 1 165 ? -12.742 -10.172 9.789 1 95.81 165 ASP B O 1
ATOM 3165 N N . LYS B 1 166 ? -10.594 -10.445 9.5 1 96.44 166 LYS B N 1
ATOM 3166 C CA . LYS B 1 166 ? -10.328 -9.031 9.719 1 96.44 166 LYS B CA 1
ATOM 3167 C C . LYS B 1 166 ? -10.219 -8.281 8.391 1 96.44 166 LYS B C 1
ATOM 3169 O O . LYS B 1 166 ? -10.047 -7.059 8.375 1 96.44 166 LYS B O 1
ATOM 3174 N N . GLY B 1 167 ? -10.242 -9.016 7.316 1 96.44 167 GLY B N 1
ATOM 3175 C CA . GLY B 1 167 ? -10.164 -8.406 5.996 1 96.44 167 GLY B CA 1
ATOM 3176 C C . GLY B 1 167 ? -8.82 -7.762 5.719 1 96.44 167 GLY B C 1
ATOM 3177 O O . GLY B 1 167 ? -8.758 -6.637 5.219 1 96.44 167 GLY B O 1
ATOM 3178 N N . LYS B 1 168 ? -7.742 -8.469 6.012 1 97.38 168 LYS B N 1
ATOM 3179 C CA . LYS B 1 168 ? -6.414 -7.867 5.93 1 97.38 168 LYS B CA 1
ATOM 3180 C C . LYS B 1 168 ? -5.398 -8.852 5.352 1 97.38 168 LYS B C 1
ATOM 3182 O O . LYS B 1 168 ? -5.43 -10.039 5.668 1 97.38 168 LYS B O 1
ATOM 3187 N N . VAL B 1 169 ? -4.473 -8.344 4.555 1 98.62 169 VAL B N 1
ATOM 3188 C CA . VAL B 1 169 ? -3.346 -9.109 4.039 1 98.62 169 VAL B CA 1
ATOM 3189 C C . VAL B 1 169 ? -2.035 -8.477 4.496 1 98.62 169 VAL B C 1
ATOM 3191 O O . VAL B 1 169 ? -1.885 -7.254 4.461 1 98.62 169 VAL B O 1
ATOM 3194 N N . ILE B 1 170 ? -1.135 -9.297 4.922 1 98.81 170 ILE B N 1
ATOM 3195 C CA . ILE B 1 170 ? 0.177 -8.852 5.379 1 98.81 170 ILE B CA 1
ATOM 3196 C C . ILE B 1 170 ? 1.27 -9.586 4.605 1 98.81 170 ILE B C 1
ATOM 3198 O O . ILE B 1 170 ? 1.21 -10.805 4.449 1 98.81 170 ILE B O 1
ATOM 3202 N N . VAL B 1 171 ? 2.289 -8.859 4.102 1 98.94 171 VAL B N 1
ATOM 3203 C CA . VAL B 1 171 ? 3.389 -9.445 3.342 1 98.94 171 VAL B CA 1
ATOM 3204 C C . VAL B 1 171 ? 4.699 -9.266 4.102 1 98.94 171 VAL B C 1
ATOM 3206 O O . VAL B 1 171 ? 5.004 -8.164 4.57 1 98.94 171 VAL B O 1
ATOM 3209 N N . PHE B 1 172 ? 5.391 -10.336 4.258 1 98.88 172 PHE B N 1
ATOM 3210 C CA . PHE B 1 172 ? 6.75 -10.336 4.789 1 98.88 172 PHE B CA 1
ATOM 3211 C C . PHE B 1 172 ? 7.754 -10.742 3.717 1 98.88 172 PHE B C 1
ATOM 3213 O O . PHE B 1 172 ? 7.496 -11.664 2.938 1 98.88 172 PHE B O 1
ATOM 3220 N N . ILE B 1 173 ? 8.867 -10.078 3.684 1 98.88 173 ILE B N 1
ATOM 3221 C CA . ILE B 1 173 ? 10.023 -10.492 2.898 1 98.88 173 ILE B CA 1
ATOM 3222 C C . ILE B 1 173 ? 11.211 -10.75 3.824 1 98.88 173 ILE B C 1
ATOM 3224 O O . ILE B 1 173 ? 11.586 -9.883 4.621 1 98.88 173 ILE B O 1
ATOM 3228 N N . ASP B 1 174 ? 11.695 -11.977 3.738 1 98.62 174 ASP B N 1
ATOM 3229 C CA . ASP B 1 174 ? 12.805 -12.398 4.582 1 98.62 174 ASP B CA 1
ATOM 3230 C C . ASP B 1 174 ? 12.516 -12.117 6.055 1 98.62 174 ASP B C 1
ATOM 3232 O O . ASP B 1 174 ? 13.383 -11.617 6.777 1 98.62 174 ASP B O 1
ATOM 3236 N N . GLY B 1 175 ? 11.281 -12.328 6.422 1 98.38 175 GLY B N 1
ATOM 3237 C CA . GLY B 1 175 ? 10.891 -12.258 7.82 1 98.38 175 GLY B CA 1
ATOM 3238 C C . GLY B 1 175 ? 10.555 -10.852 8.281 1 98.38 175 GLY B C 1
ATOM 3239 O O . GLY B 1 175 ? 10.148 -10.656 9.43 1 98.38 175 GLY B O 1
ATOM 3240 N N . VAL B 1 176 ? 10.75 -9.875 7.426 1 97.5 176 VAL B N 1
ATOM 3241 C CA . VAL B 1 176 ? 10.484 -8.484 7.785 1 97.5 176 VAL B CA 1
ATOM 3242 C C . VAL B 1 176 ? 9.117 -8.062 7.242 1 97.5 176 VAL B C 1
ATOM 3244 O O . VAL B 1 176 ? 8.844 -8.219 6.051 1 97.5 176 VAL B O 1
ATOM 3247 N N . LYS B 1 177 ? 8.227 -7.605 8.109 1 97.81 177 LYS B N 1
ATOM 3248 C CA . LYS B 1 177 ? 6.934 -7.086 7.684 1 97.81 177 LYS B CA 1
ATOM 3249 C C . LYS B 1 177 ? 7.105 -5.871 6.773 1 97.81 177 LYS B C 1
ATOM 3251 O O . LYS B 1 177 ? 7.699 -4.867 7.172 1 97.81 177 LYS B O 1
ATOM 3256 N N . LYS B 1 178 ? 6.594 -5.957 5.516 1 98 178 LYS B N 1
ATOM 3257 C CA . LYS B 1 178 ? 6.883 -4.945 4.5 1 98 178 LYS B CA 1
ATOM 3258 C C . LYS B 1 178 ? 5.613 -4.207 4.086 1 98 178 LYS B C 1
ATOM 3260 O O . LYS B 1 178 ? 5.664 -3.025 3.73 1 98 178 LYS B O 1
ATOM 3265 N N . PHE B 1 179 ? 4.535 -4.91 4.121 1 98.25 179 PHE B N 1
ATOM 3266 C CA . PHE B 1 179 ? 3.354 -4.391 3.443 1 98.25 179 PHE B CA 1
ATOM 3267 C C . PHE B 1 179 ? 2.08 -4.895 4.109 1 98.25 179 PHE B C 1
ATOM 3269 O O . PHE B 1 179 ? 1.977 -6.074 4.449 1 98.25 179 PHE B O 1
ATOM 3276 N N . VAL B 1 180 ? 1.095 -4.027 4.379 1 97.94 180 VAL B N 1
ATOM 3277 C CA . VAL B 1 180 ? -0.205 -4.344 4.961 1 97.94 180 VAL B CA 1
ATOM 3278 C C . VAL B 1 180 ? -1.312 -3.678 4.148 1 97.94 180 VAL B C 1
ATOM 3280 O O . VAL B 1 180 ? -1.245 -2.48 3.859 1 97.94 180 VAL B O 1
ATOM 3283 N N . VAL B 1 181 ? -2.402 -4.426 3.854 1 97 181 VAL B N 1
ATOM 3284 C CA . VAL B 1 181 ? -3.453 -3.84 3.027 1 97 181 VAL B CA 1
ATOM 3285 C C . VAL B 1 181 ? -4.785 -4.523 3.324 1 97 181 VAL B C 1
ATOM 3287 O O . VAL B 1 181 ? -4.816 -5.691 3.723 1 97 181 VAL B O 1
ATOM 3290 N N . LYS B 1 182 ? -5.848 -3.791 3.166 1 94.56 182 LYS B N 1
ATOM 3291 C CA . LYS B 1 182 ? -7.172 -4.398 3.227 1 94.56 182 LYS B CA 1
ATOM 3292 C C . LYS B 1 182 ? -7.367 -5.402 2.092 1 94.56 182 LYS B C 1
ATOM 3294 O O . LYS B 1 182 ? -6.957 -5.152 0.957 1 94.56 182 LYS B O 1
ATOM 3299 N N . ASP B 1 183 ? -7.996 -6.531 2.447 1 96.88 183 ASP B N 1
ATOM 3300 C CA . ASP B 1 183 ? -8.281 -7.492 1.384 1 96.88 183 ASP B CA 1
ATOM 3301 C C . ASP B 1 183 ? -9.422 -7.004 0.494 1 96.88 183 ASP B C 1
ATOM 3303 O O . ASP B 1 183 ? -9.812 -5.836 0.561 1 96.88 183 ASP B O 1
ATOM 3307 N N . GLN B 1 184 ? -9.906 -7.855 -0.412 1 95.44 184 GLN B N 1
ATOM 3308 C CA . GLN B 1 184 ? -10.914 -7.48 -1.397 1 95.44 184 GLN B CA 1
ATOM 3309 C C . GLN B 1 184 ? -12.289 -8.031 -1.017 1 95.44 184 GLN B C 1
ATOM 3311 O O . GLN B 1 184 ? -13.234 -7.941 -1.796 1 95.44 184 GLN B O 1
ATOM 3316 N N . GLY B 1 185 ? -12.359 -8.617 0.149 1 93.31 185 GLY B N 1
ATOM 3317 C CA . GLY B 1 185 ? -13.633 -9.172 0.563 1 93.31 185 GLY B CA 1
ATOM 3318 C C . GLY B 1 185 ? -13.695 -10.688 0.428 1 93.31 185 GLY B C 1
ATOM 3319 O O . GLY B 1 185 ? -12.664 -11.336 0.243 1 93.31 185 GLY B O 1
ATOM 3320 N N . PRO B 1 186 ? -14.898 -11.234 0.508 1 94.69 186 PRO B N 1
ATOM 3321 C CA . PRO B 1 186 ? -15.055 -12.688 0.567 1 94.69 186 PRO B CA 1
ATOM 3322 C C . PRO B 1 186 ? -14.812 -13.367 -0.781 1 94.69 186 PRO B C 1
ATOM 3324 O O . PRO B 1 186 ? -14.711 -12.688 -1.806 1 94.69 186 PRO B O 1
ATOM 3327 N N . GLY B 1 187 ? -14.727 -14.68 -0.758 1 97.5 187 GLY B N 1
ATOM 3328 C CA . GLY B 1 187 ? -14.57 -15.555 -1.912 1 97.5 187 GLY B CA 1
ATOM 3329 C C . GLY B 1 187 ? -14.164 -16.969 -1.542 1 97.5 187 GLY B C 1
ATOM 3330 O O . GLY B 1 187 ? -14.18 -17.344 -0.366 1 97.5 187 GLY B O 1
ATOM 3331 N N . ASP B 1 188 ? -14.031 -17.781 -2.588 1 98.06 188 ASP B N 1
ATOM 3332 C CA . ASP B 1 188 ? -13.328 -19.047 -2.461 1 98.06 188 ASP B CA 1
ATOM 3333 C C . ASP B 1 188 ? -11.844 -18.891 -2.803 1 98.06 188 ASP B C 1
ATOM 3335 O O . ASP B 1 188 ? -11.438 -19.109 -3.947 1 98.06 188 ASP B O 1
ATOM 3339 N N . LEU B 1 189 ? -11.109 -18.578 -1.784 1 98.75 189 LEU B N 1
ATOM 3340 C CA . LEU B 1 189 ? -9.781 -18.016 -1.959 1 98.75 189 LEU B CA 1
ATOM 3341 C C . LEU B 1 189 ? -8.719 -19.109 -1.981 1 98.75 189 LEU B C 1
ATOM 3343 O O . LEU B 1 189 ? -8.875 -20.141 -1.331 1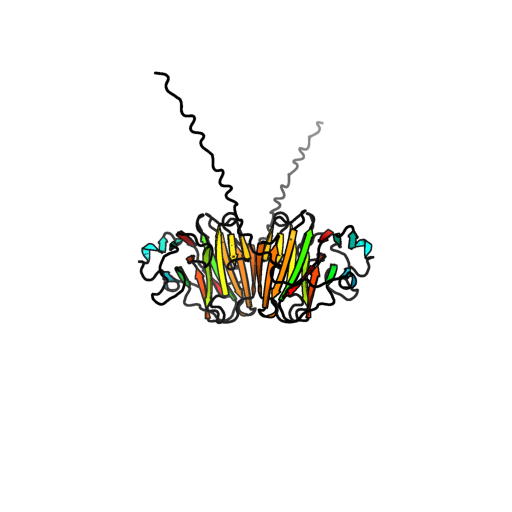 98.75 189 LEU B O 1
ATOM 3347 N N . TYR B 1 190 ? -7.656 -18.828 -2.674 1 98.88 190 TYR B N 1
ATOM 3348 C CA . TYR B 1 190 ? -6.539 -19.766 -2.764 1 98.88 190 TYR B CA 1
ATOM 3349 C C . TYR B 1 190 ? -5.266 -19.047 -3.205 1 98.88 190 TYR B C 1
ATOM 3351 O O . TYR B 1 190 ? -5.324 -17.969 -3.779 1 98.88 190 TYR B O 1
ATOM 3359 N N . PHE B 1 191 ? -4.129 -19.703 -2.955 1 98.94 191 PHE B N 1
ATOM 3360 C CA . PHE B 1 191 ? -2.838 -19.141 -3.324 1 98.94 191 PHE B CA 1
ATOM 3361 C C . PHE B 1 191 ? -2.346 -19.734 -4.641 1 98.94 191 PHE B C 1
ATOM 3363 O O . PHE B 1 191 ? -2.604 -20.891 -4.938 1 98.94 191 PHE B O 1
ATOM 3370 N N . LYS B 1 192 ? -1.634 -18.875 -5.406 1 98.88 192 LYS B N 1
ATOM 3371 C CA . LYS B 1 192 ? -0.916 -19.25 -6.621 1 98.88 192 LYS B CA 1
ATOM 3372 C C . LYS B 1 192 ? 0.496 -18.672 -6.625 1 98.88 192 LYS B C 1
ATOM 3374 O O . LYS B 1 192 ? 0.736 -17.609 -6.059 1 98.88 192 LYS B O 1
ATOM 3379 N N . CYS B 1 193 ? 1.417 -19.438 -7.277 1 98.94 193 CYS B N 1
ATOM 3380 C CA . CYS B 1 193 ? 2.715 -18.812 -7.535 1 98.94 193 CYS B CA 1
ATOM 3381 C C . CYS B 1 193 ? 3.291 -19.312 -8.859 1 98.94 193 CYS B C 1
ATOM 3383 O O . CYS B 1 193 ? 2.809 -20.281 -9.43 1 98.94 193 CYS B O 1
ATOM 3385 N N . GLY B 1 194 ? 4.203 -18.656 -9.422 1 98.94 194 GLY B N 1
ATOM 3386 C CA . GLY B 1 194 ? 4.809 -18.891 -10.727 1 98.94 194 GLY B CA 1
ATOM 3387 C C . GLY B 1 194 ? 5.043 -17.609 -11.508 1 98.94 194 GLY B C 1
ATOM 3388 O O . GLY B 1 194 ? 5.691 -16.688 -11.008 1 98.94 194 GLY B O 1
ATOM 3389 N N . VAL B 1 195 ? 4.609 -17.656 -12.773 1 98.94 195 VAL B N 1
ATOM 3390 C CA . VAL B 1 195 ? 4.707 -16.453 -13.602 1 98.94 195 VAL B CA 1
ATOM 3391 C C . VAL B 1 195 ? 3.379 -16.203 -14.305 1 98.94 195 VAL B C 1
ATOM 3393 O O . VAL B 1 195 ? 2.805 -17.109 -14.906 1 98.94 195 VAL B O 1
ATOM 3396 N N . TYR B 1 196 ? 2.896 -15.078 -14.156 1 98.94 196 TYR B N 1
ATOM 3397 C CA . TYR B 1 196 ? 1.769 -14.516 -14.891 1 98.94 196 TYR B CA 1
ATOM 3398 C C . TYR B 1 196 ? 2.09 -13.117 -15.406 1 98.94 196 TYR B C 1
ATOM 3400 O O . TYR B 1 196 ? 2.342 -12.203 -14.609 1 98.94 196 TYR B O 1
ATOM 3408 N N . ALA B 1 197 ? 2.127 -12.961 -16.688 1 98.88 197 ALA B N 1
ATOM 3409 C CA . ALA B 1 197 ? 2.541 -11.695 -17.281 1 98.88 197 ALA B CA 1
ATOM 3410 C C . ALA B 1 197 ? 1.648 -10.555 -16.812 1 98.88 197 ALA B C 1
ATOM 3412 O O . ALA B 1 197 ? 0.421 -10.656 -16.859 1 98.88 197 ALA B O 1
ATOM 3413 N N . ALA B 1 198 ? 2.277 -9.508 -16.375 1 98.5 198 ALA B N 1
ATOM 3414 C CA . ALA B 1 198 ? 1.542 -8.32 -15.953 1 98.5 198 ALA B CA 1
ATOM 3415 C C . ALA B 1 198 ? 1.085 -7.508 -17.172 1 98.5 198 ALA B C 1
ATOM 3417 O O . ALA B 1 198 ? 1.617 -7.668 -18.266 1 98.5 198 ALA B O 1
ATOM 3418 N N . PRO B 1 199 ? 0.121 -6.645 -16.969 1 96.5 199 PRO B N 1
ATOM 3419 C CA . PRO B 1 199 ? -0.392 -5.848 -18.078 1 96.5 199 PRO B CA 1
ATOM 3420 C C . PRO B 1 199 ? 0.602 -4.793 -18.547 1 96.5 199 PRO B C 1
ATOM 3422 O O . PRO B 1 199 ? 0.485 -4.289 -19.672 1 96.5 199 PRO B O 1
ATOM 3425 N N . PHE B 1 200 ? 1.582 -4.457 -17.688 1 94.81 200 PHE B N 1
ATOM 3426 C CA . PHE B 1 200 ? 2.471 -3.359 -18.047 1 94.81 200 PHE B CA 1
ATOM 3427 C C . PHE B 1 200 ? 3.93 -3.766 -17.875 1 94.81 200 PHE B C 1
ATOM 3429 O O . PHE B 1 200 ? 4.277 -4.445 -16.906 1 94.81 200 PHE B O 1
ATOM 3436 N N . ASN B 1 201 ? 4.75 -3.365 -18.844 1 96.31 201 ASN B N 1
ATOM 3437 C CA . ASN B 1 201 ? 6.207 -3.412 -18.766 1 96.31 201 ASN B CA 1
ATOM 3438 C C . ASN B 1 201 ? 6.715 -4.844 -18.609 1 96.31 201 ASN B C 1
ATOM 3440 O O . ASN B 1 201 ? 7.648 -5.094 -17.844 1 96.31 201 ASN B O 1
ATOM 3444 N N . SER B 1 202 ? 6.047 -5.75 -19.25 1 97.88 202 SER B N 1
ATOM 3445 C CA . SER B 1 202 ? 6.5 -7.137 -19.234 1 97.88 202 SER B CA 1
ATOM 3446 C C . SER B 1 202 ? 7.695 -7.336 -20.156 1 97.88 202 SER B C 1
ATOM 3448 O O . SER B 1 202 ? 7.723 -6.797 -21.266 1 97.88 202 SER B O 1
ATOM 3450 N N . SER B 1 203 ? 8.641 -8.039 -19.656 1 98.62 203 SER B N 1
ATOM 3451 C CA . SER B 1 203 ? 9.758 -8.422 -20.516 1 98.62 203 SER B CA 1
ATOM 3452 C C . SER B 1 203 ? 9.359 -9.539 -21.469 1 98.62 203 SER B C 1
ATOM 3454 O O . SER B 1 203 ? 8.32 -10.172 -21.297 1 98.62 203 SER B O 1
ATOM 3456 N N . ASN B 1 204 ? 10.18 -9.727 -22.516 1 98.44 204 ASN B N 1
ATOM 3457 C CA . ASN B 1 204 ? 9.891 -10.766 -23.484 1 98.44 204 ASN B CA 1
ATOM 3458 C C . ASN B 1 204 ? 9.93 -12.156 -22.859 1 98.44 204 ASN B C 1
ATOM 3460 O O . ASN B 1 204 ? 9.078 -13 -23.141 1 98.44 204 ASN B O 1
ATOM 3464 N N . TYR B 1 205 ? 10.953 -12.336 -22.141 1 98.75 205 TYR B N 1
ATOM 3465 C CA . TYR B 1 205 ? 11.094 -13.57 -21.359 1 98.75 205 TYR B CA 1
ATOM 3466 C C . TYR B 1 205 ? 10.93 -13.305 -19.875 1 98.75 205 TYR B C 1
ATOM 3468 O O . TYR B 1 205 ? 11.516 -12.367 -19.328 1 98.75 205 TYR B O 1
ATOM 3476 N N . MET B 1 206 ? 10.086 -14.109 -19.188 1 98.88 206 MET B N 1
ATOM 3477 C CA . MET B 1 206 ? 9.812 -13.969 -17.766 1 98.88 206 MET B CA 1
ATOM 3478 C C . MET B 1 206 ? 9.977 -15.305 -17.047 1 98.88 206 MET B C 1
ATOM 3480 O O . MET B 1 206 ? 9.508 -16.328 -17.516 1 98.88 206 MET B O 1
ATOM 3484 N N . GLU B 1 207 ? 10.594 -15.203 -15.852 1 98.94 207 GLU B N 1
ATOM 3485 C CA . GLU B 1 207 ? 10.867 -16.422 -15.094 1 98.94 207 GLU B CA 1
ATOM 3486 C C . GLU B 1 207 ? 10.812 -16.156 -13.594 1 98.94 207 GLU B C 1
ATOM 3488 O O . GLU B 1 207 ? 11.156 -15.078 -13.125 1 98.94 207 GLU B O 1
ATOM 3493 N N . SER B 1 208 ? 10.344 -17.141 -12.883 1 99 208 SER B N 1
ATOM 3494 C CA . SER B 1 208 ? 10.523 -17.219 -11.43 1 99 208 SER B CA 1
ATOM 3495 C C . SER B 1 208 ? 10.758 -18.656 -10.984 1 99 208 SER B C 1
ATOM 3497 O O . SER B 1 208 ? 10.359 -19.609 -11.68 1 99 208 SER B O 1
ATOM 3499 N N . ARG B 1 209 ? 11.414 -18.781 -9.914 1 99 209 ARG B N 1
ATOM 3500 C CA . ARG B 1 209 ? 11.633 -20.078 -9.281 1 99 209 ARG B CA 1
ATOM 3501 C C . ARG B 1 209 ? 11.156 -20.062 -7.832 1 99 209 ARG B C 1
ATOM 3503 O O . ARG B 1 209 ? 11.18 -19.031 -7.168 1 99 209 ARG B O 1
ATOM 3510 N N . TRP B 1 210 ? 10.695 -21.25 -7.426 1 98.94 210 TRP B N 1
ATOM 3511 C CA . TRP B 1 210 ? 10.172 -21.375 -6.066 1 98.94 210 TRP B CA 1
ATOM 3512 C C . TRP B 1 210 ? 10.656 -22.672 -5.418 1 98.94 210 TRP B C 1
ATOM 3514 O O . TRP B 1 210 ? 10.727 -23.719 -6.074 1 98.94 210 TRP B O 1
ATOM 3524 N N . LYS B 1 211 ? 10.953 -22.578 -4.188 1 98.88 211 LYS B N 1
ATOM 3525 C CA . LYS B 1 211 ? 11.211 -23.781 -3.379 1 98.88 211 LYS B CA 1
ATOM 3526 C C . LYS B 1 211 ? 10.602 -23.641 -1.988 1 98.88 211 LYS B C 1
ATOM 3528 O O . LYS B 1 211 ? 10.219 -22.547 -1.574 1 98.88 211 LYS B O 1
ATOM 3533 N N . GLU B 1 212 ? 10.32 -24.766 -1.317 1 98.75 212 GLU B N 1
ATOM 3534 C CA . GLU B 1 212 ? 9.812 -24.844 0.05 1 98.75 212 GLU B CA 1
ATOM 3535 C C . GLU B 1 212 ? 8.469 -24.125 0.182 1 98.75 212 GLU B C 1
ATOM 3537 O O . GLU B 1 212 ? 8.273 -23.328 1.103 1 98.75 212 GLU B O 1
ATOM 3542 N N . ILE B 1 213 ? 7.598 -24.438 -0.78 1 98.88 213 ILE B N 1
ATOM 3543 C CA . ILE B 1 213 ? 6.246 -23.891 -0.747 1 98.88 213 ILE B CA 1
ATOM 3544 C C . ILE B 1 213 ? 5.445 -24.562 0.366 1 98.88 213 ILE B C 1
ATOM 3546 O O . ILE B 1 213 ? 5.352 -25.797 0.415 1 98.88 213 ILE B O 1
ATOM 3550 N N . LYS B 1 214 ? 4.906 -23.719 1.244 1 98.88 214 LYS B N 1
ATOM 3551 C CA . LYS B 1 214 ? 4.16 -24.203 2.396 1 98.88 214 LYS B CA 1
ATOM 3552 C C . LYS B 1 214 ? 2.875 -23.406 2.602 1 98.88 214 LYS B C 1
ATOM 3554 O O . LYS B 1 214 ? 2.771 -22.266 2.152 1 98.88 214 LYS B O 1
ATOM 3559 N N . LEU B 1 215 ? 1.96 -24.062 3.191 1 98.94 215 LEU B N 1
ATOM 3560 C CA . LEU B 1 215 ? 0.687 -23.469 3.592 1 98.94 215 LEU B CA 1
ATOM 3561 C C . LEU B 1 215 ? 0.459 -23.641 5.09 1 98.94 215 LEU B C 1
ATOM 3563 O O . LEU B 1 215 ? 0.777 -24.688 5.656 1 98.94 215 LEU B O 1
ATOM 3567 N N . TYR B 1 216 ? 0.01 -22.578 5.727 1 98.94 216 TYR B N 1
ATOM 3568 C CA . TYR B 1 216 ? -0.301 -22.609 7.152 1 98.94 216 TYR B CA 1
ATOM 3569 C C . TYR B 1 216 ? -1.713 -22.094 7.414 1 98.94 216 TYR B C 1
ATOM 3571 O O . TYR B 1 216 ? -2.289 -21.391 6.586 1 98.94 216 TYR B O 1
ATOM 3579 N N . LYS B 1 217 ? -2.166 -22.484 8.555 1 98.56 217 LYS B N 1
ATOM 3580 C CA . LYS B 1 217 ? -3.453 -21.969 9.016 1 98.56 217 LYS B CA 1
ATOM 3581 C C . LYS B 1 217 ? -3.443 -21.734 10.523 1 98.56 217 LYS B C 1
ATOM 3583 O O . LYS B 1 217 ? -2.639 -22.312 11.242 1 98.56 217 LYS B O 1
ATOM 3588 N N . LYS B 1 218 ? -4.176 -20.75 10.906 1 97.19 218 LYS B N 1
ATOM 3589 C CA . LYS B 1 218 ? -4.352 -20.391 12.312 1 97.19 218 LYS B CA 1
ATOM 3590 C C . LYS B 1 218 ? -5.832 -20.266 12.656 1 97.19 218 LYS B C 1
ATOM 3592 O O . LYS B 1 218 ? -6.625 -19.781 11.844 1 97.19 218 LYS B O 1
#

Radius of gyration: 27.55 Å; Cα contacts (8 Å, |Δi|>4): 1094; chains: 2; bounding box: 80×68×116 Å

Solvent-accessible surface area (backbone atoms only — not comparable to full-atom values): 22844 Å² total; per-residue (Å²): 136,85,81,80,78,78,79,78,77,75,76,76,75,73,70,73,69,70,72,69,64,78,64,74,72,57,83,61,67,87,47,41,80,50,93,78,56,76,87,25,55,43,76,47,36,27,61,89,52,65,63,78,80,30,40,49,78,56,95,71,33,38,38,17,31,47,44,65,82,47,50,20,58,41,94,86,49,89,56,65,23,33,16,32,34,38,52,49,95,65,61,39,69,64,48,34,39,32,45,33,31,33,37,33,32,50,73,78,30,18,15,28,29,41,36,33,33,35,38,21,70,50,86,41,44,52,41,43,39,18,36,29,47,81,70,52,21,23,35,14,53,54,86,50,29,44,46,50,61,58,47,37,70,41,78,44,40,40,37,40,38,38,32,50,78,78,38,33,33,38,37,25,52,68,68,38,78,24,34,70,44,70,45,53,66,59,35,66,25,36,48,33,39,27,26,33,54,38,98,54,74,49,30,62,52,35,48,23,32,38,29,74,75,44,41,32,38,87,136,87,82,78,76,78,78,78,74,76,75,74,74,72,68,73,72,69,72,68,63,79,65,74,73,57,83,62,67,88,48,42,79,50,91,78,55,74,88,26,56,45,76,46,37,27,60,89,52,64,62,78,78,30,39,48,77,54,97,72,33,38,38,18,31,46,43,65,84,47,49,19,55,40,93,86,50,90,56,64,24,33,15,31,33,36,52,50,96,66,62,39,68,63,48,33,39,32,45,36,30,32,35,33,30,49,73,79,29,17,15,28,29,40,36,33,32,34,38,22,70,48,86,41,45,52,41,42,37,18,38,29,47,80,71,52,21,23,36,13,53,52,84,50,28,44,48,48,60,60,47,38,70,40,78,46,40,40,36,41,38,38,33,50,77,77,38,33,34,38,36,24,51,68,69,39,80,24,34,70,44,70,44,53,65,60,35,65,26,35,48,34,40,28,27,31,54,38,97,56,73,48,31,61,52,34,47,24,33,39,32,74,75,44,42,32,39,87

Secondary structure (DSSP, 8-state):
--------------------------TTTT-EEEP--GGGEEEE--TTS-GGGTEEEETTEEEEEEETT---SSTT--SPPEEEEEE-S--BSSSEEEEEEEEEB-TT--SEEEEEEEEETTTEEEEEEEEE-TTTSEEEETTTEEEE---BTSEEEEEEEEETTTTEEEEEETTEEEEEEE----EEEEEEEEEEE-SSS--SEEEEEEEEEEEEE-/--------------------------TTTT-EEEP--GGGEEEE--TTS-GGGTEEEETTEEEEEEETT---SSTT--SPPEEEEEE-S--BSSSEEEEEEEEEB-TT--SEEEEEEEEETTTEEEEEEEEE-TTTSEEEETTTEEEE---BTSEEEEEEEEETTTTEEEEEETTEEEEEEE----EEEEEEEEEEE-SSS--SEEEEEEEEEEEEE-

Nearest PDB structures (foldseek):
  5zqi-assembly1_A  TM=7.319E-01  e=1.710E-10  Defluviitalea
  5mqs-assembly1_A  TM=6.626E-01  e=2.184E-08  Bacteroides thetaiotaomicron
  1n1y-assembly1_A  TM=4.691E-01  e=2.552E-05  Trypanosoma rangeli
  2a75-assembly1_A  TM=4.785E-01  e=3.891E-05  Trypanosoma rangeli
  8duj-assembly1_G  TM=3.302E-01  e=6.817E-03  Oryctolagus cuniculus

pLDDT: mean 91.11, std 19.54, range [28.3, 99.0]